Protein AF-E7GB44-F1 (afdb_monomer_lite)

InterPro domains:
  IPR001330 Prenyltransferase alpha-alpha toroid domain [PF00432] (458-547)
  IPR008930 Terpenoid cyclases/protein prenyltransferase alpha-alpha toroid [SSF48239] (82-282)
  IPR008930 Terpenoid cyclases/protein prenyltransferase alpha-alpha toroid [SSF48239] (390-570)
  IPR032696 Squalene cyclase, C-terminal [PF13243] (144-271)
  IPR051588 Eukaryotic Cobalamin Transport [PTHR10559] (322-493)

pLDDT: mean 80.16, std 25.46, range [22.36, 98.88]

Secondary structure (DSSP, 8-state):
-HHHHHHHHHHHHHHHHHHHHHHHHHHHHHHHHHHHHHHHHH-B--SHHHHHHHHHTT--HHHH-B---SSS--GGGS-HHHHHHHHHHHHTTT--TT-BTTB-HHHHHHTTB-TTS-B--TT----TTTHHHHHHHHHHTT-TTHHHHHHHHHHT--TTS-B-STTS-BHHHHHHHHHHHHHHHHHHHHHHHHHHHHHHHHHB-TTSPBPSSTTPPP-HHHHHHHHHHHHHHHHHHHHTTTT-BTTB-HHHHHHTTB-TTS-B-SSS--HHHHHHHHHHHHHHHH--HHHHHHHHHHHHHHHHHHHHHHHHHHHHHHHHHHHHHH-B--SHHHHHHHHHTT--GGGSB----TT--TTTS-HHHHHHHHHHHHHTT--TT-BTTB-HHHHHHTTB-TTS-B-SSS-SSHHHHHHHHHHHHHTT-TTHHHHHHHHHHT--SSS--SSTT---HHHHHHHHHHHHHHHTTTTHHHHHHHHHHHHHTB-TTS-BS---TTT---S-HHHHHHHHHHHHHHHHHHHHTTTT-TTHHHHHHTTB-TTS-B-SSS-S--HHHHHHHHHHHHHHHH--HHHHHHHHHHHHHHTTS---PPPPP---------------------------------------S-----------------------------------------------------------

Sequence (696 aa):
MKKVLLVISTFLFVLSSTLTFTYAANTKSEAYLKLKNYYQQSHVLTTPEEIMAVEALGLEVEDYFSIPDLKNQDFKKLKFSDLSKSIIAMSVSGIDPRDVNGINVVETLETYIQDDGSLENAGWVIDGYTLPWVVWALYIVESSHLEKVCDYLVSQQASDGGFGGYGYTDVDTTGQVIQALCLVNKNKYESVIQHAIQYMKSLQQDDSGYKAYQYGSGNPDTQASAILGLLAYDETGLKGMKYSVNGNHPYDYLLDYQASDGSFSKSSFNARTTATAALTIGSYMNGDFFKHAKQEYEELVEKNNQENMKRRKQSYQSLYSSYKNKNTINDYYDYISIEALGLNIKDFQTLDLESMKYEELYESELAQVILGLLVENKNPRNVNGKDLVALLESYVKNDGTISKKTPITANFQVWCVYALYAVNSEKLDIAADQLASMQNQDGAFGYPGFEDLDTTGWVVDALSLVNKTKYQSVLQKSIQYFQSQQQSNGTFGIEKNDWDVFPNTNTQANVLLGLISYDKRGLDDGIYHKDVVDILLKFQNSEGTFGWDNQIYNQFATQQAAWTLGNYYNGNVMTKLKHTYLSLQDSIKPDEKPSQDIPKQEDNVESSSSKKPIQNLIIKSPQINKQISNNHESLEINDLSKTQDNSQPLEKKYTVENKQEVSNENPYFKYGLIVAGGVVVLGMLKVAISIFRKKA

Structure (mmCIF, N/CA/C/O backbone):
data_AF-E7GB44-F1
#
_entry.id   AF-E7GB44-F1
#
loop_
_atom_site.group_PDB
_atom_site.id
_atom_site.type_symbol
_atom_site.label_atom_id
_atom_site.label_alt_id
_atom_site.label_comp_id
_atom_site.label_asym_id
_atom_site.label_entity_id
_atom_site.label_seq_id
_atom_site.pdbx_PDB_ins_code
_atom_site.Cartn_x
_atom_site.Cartn_y
_atom_site.Cartn_z
_atom_site.occupancy
_atom_site.B_iso_or_equiv
_atom_site.auth_seq_id
_atom_site.auth_comp_id
_atom_site.auth_asym_id
_atom_site.auth_atom_id
_atom_site.pdbx_PDB_model_num
ATOM 1 N N . MET A 1 1 ? 19.967 -28.392 -68.781 1.00 51.09 1 MET A N 1
ATOM 2 C CA . MET A 1 1 ? 20.819 -27.377 -68.114 1.00 51.09 1 MET A CA 1
ATOM 3 C C . MET A 1 1 ? 20.021 -26.366 -67.285 1.00 51.09 1 MET A C 1
ATOM 5 O O . MET A 1 1 ? 20.067 -26.513 -66.075 1.00 51.09 1 MET A O 1
ATOM 9 N N . LYS A 1 2 ? 19.235 -25.423 -67.848 1.00 41.88 2 LYS A N 1
ATOM 10 C CA . LYS A 1 2 ? 18.555 -24.353 -67.060 1.00 41.88 2 LYS A CA 1
ATOM 11 C C . LYS A 1 2 ? 17.800 -24.820 -65.791 1.00 41.88 2 LYS A C 1
ATOM 13 O O . LYS A 1 2 ? 17.998 -24.232 -64.738 1.00 41.88 2 LYS A O 1
ATOM 18 N N . LYS A 1 3 ? 17.006 -25.902 -65.854 1.00 40.75 3 LYS A N 1
ATOM 19 C CA . LYS A 1 3 ? 16.290 -26.443 -64.673 1.00 40.75 3 LYS A CA 1
ATOM 20 C C . LYS A 1 3 ? 17.209 -27.027 -63.583 1.00 40.75 3 LYS A C 1
ATOM 22 O O . LYS A 1 3 ? 16.840 -26.996 -62.421 1.00 40.75 3 LYS A O 1
ATOM 27 N N . VAL A 1 4 ? 18.397 -27.522 -63.941 1.00 49.69 4 VAL A N 1
ATOM 28 C CA . VAL A 1 4 ? 19.373 -28.079 -62.983 1.00 49.69 4 VAL A CA 1
ATOM 29 C C . VAL A 1 4 ? 20.153 -26.958 -62.292 1.00 49.69 4 VAL A C 1
ATOM 31 O O . VAL A 1 4 ? 20.323 -27.007 -61.080 1.00 49.69 4 VAL A O 1
ATOM 34 N N . LEU A 1 5 ? 20.535 -25.900 -63.026 1.00 42.31 5 LEU A N 1
ATOM 35 C CA . LEU A 1 5 ? 21.117 -24.699 -62.410 1.00 42.31 5 LEU A CA 1
ATOM 36 C C . LEU A 1 5 ? 20.153 -24.032 -61.419 1.00 42.31 5 LEU A C 1
ATOM 38 O O . LEU A 1 5 ? 20.598 -23.593 -60.367 1.00 42.31 5 LEU A O 1
ATOM 42 N N . LEU A 1 6 ? 18.851 -23.982 -61.725 1.00 39.59 6 LEU A N 1
ATOM 43 C CA . LEU A 1 6 ? 17.858 -23.389 -60.822 1.00 39.59 6 LEU A CA 1
ATOM 44 C C . LEU A 1 6 ? 17.777 -24.140 -59.481 1.00 39.59 6 LEU A C 1
ATOM 46 O O . LEU A 1 6 ? 17.757 -23.501 -58.433 1.00 39.59 6 LEU A O 1
ATOM 50 N N . VAL A 1 7 ? 17.772 -25.479 -59.516 1.00 49.31 7 VAL A N 1
ATOM 51 C CA . VAL A 1 7 ? 17.723 -26.330 -58.311 1.00 49.31 7 VAL A CA 1
ATOM 52 C C . VAL A 1 7 ? 19.021 -26.245 -57.508 1.00 49.31 7 VAL A C 1
ATOM 54 O O . VAL A 1 7 ? 18.967 -26.101 -56.294 1.00 49.31 7 VAL A O 1
ATOM 57 N N . ILE A 1 8 ? 20.187 -26.255 -58.164 1.00 49.50 8 ILE A N 1
ATOM 58 C CA . ILE A 1 8 ? 21.476 -26.063 -57.476 1.00 49.50 8 ILE A CA 1
ATOM 59 C C . ILE A 1 8 ? 21.548 -24.662 -56.852 1.00 49.50 8 ILE A C 1
ATOM 61 O O . ILE A 1 8 ? 21.984 -24.526 -55.715 1.00 49.50 8 ILE A O 1
ATOM 65 N N . SER A 1 9 ? 21.054 -23.631 -57.545 1.00 45.47 9 SER A N 1
ATOM 66 C CA . SER A 1 9 ? 20.976 -22.269 -57.011 1.00 45.47 9 SER A CA 1
ATOM 67 C C . SER A 1 9 ? 20.047 -22.170 -55.802 1.00 45.47 9 SER A C 1
ATOM 69 O O . SER A 1 9 ? 20.425 -21.520 -54.837 1.00 45.47 9 SER A O 1
ATOM 71 N N . THR A 1 10 ? 18.871 -22.809 -55.810 1.00 50.94 10 THR A N 1
ATOM 72 C CA . THR A 1 10 ? 17.974 -22.799 -54.635 1.00 50.94 10 THR A CA 1
ATOM 73 C C . THR A 1 10 ? 18.542 -23.619 -53.483 1.00 50.94 10 THR A C 1
ATOM 75 O O . THR A 1 10 ? 18.469 -23.174 -52.345 1.00 50.94 10 THR A O 1
ATOM 78 N N . PHE A 1 11 ? 19.162 -24.769 -53.754 1.00 45.50 11 PHE A N 1
ATOM 79 C CA . PHE A 1 11 ? 19.762 -25.604 -52.712 1.00 45.50 11 PHE A CA 1
ATOM 80 C C . PHE A 1 11 ? 20.975 -24.929 -52.057 1.00 45.50 11 PHE A C 1
ATOM 82 O O . PHE A 1 11 ? 21.103 -24.967 -50.837 1.00 45.50 11 PHE A O 1
ATOM 89 N N . LEU A 1 12 ? 21.818 -24.241 -52.839 1.00 48.94 12 LEU A N 1
ATOM 90 C CA . LEU A 1 12 ? 22.911 -23.416 -52.312 1.00 48.94 12 LEU A CA 1
ATOM 91 C C . LEU A 1 12 ? 22.395 -22.213 -51.517 1.00 48.94 12 LEU A C 1
ATOM 93 O O . LEU A 1 12 ? 22.963 -21.927 -50.472 1.00 48.94 12 LEU A O 1
ATOM 97 N N . PHE A 1 13 ? 21.318 -21.552 -51.961 1.00 50.03 13 PHE A N 1
ATOM 98 C CA . PHE A 1 13 ? 20.721 -20.419 -51.239 1.00 50.03 13 PHE A CA 1
ATOM 99 C C . PHE A 1 13 ? 20.088 -20.852 -49.906 1.00 50.03 13 PHE A C 1
ATOM 101 O O . PHE A 1 13 ? 20.207 -20.156 -48.899 1.00 50.03 13 PHE A O 1
ATOM 108 N N . VAL A 1 14 ? 19.462 -22.035 -49.876 1.00 48.00 14 VAL A N 1
ATOM 109 C CA . VAL A 1 14 ? 18.933 -22.641 -48.646 1.00 48.00 14 VAL A CA 1
ATOM 110 C C . VAL A 1 14 ? 20.074 -23.052 -47.716 1.00 48.00 14 VAL A C 1
ATOM 112 O O . VAL A 1 14 ? 20.039 -22.647 -46.558 1.00 48.00 14 VAL A O 1
ATOM 115 N N . LEU A 1 15 ? 21.125 -23.729 -48.207 1.00 38.31 15 LEU A N 1
ATOM 116 C CA . LEU A 1 15 ? 22.295 -24.064 -47.382 1.00 38.31 15 LEU A CA 1
ATOM 117 C C . LEU A 1 15 ? 22.989 -22.816 -46.826 1.00 38.31 15 LEU A C 1
ATOM 119 O O . LEU A 1 15 ? 23.286 -22.781 -45.632 1.00 38.31 15 LEU A O 1
ATOM 123 N N . SER A 1 16 ? 23.224 -21.794 -47.659 1.00 45.91 16 SER A N 1
ATOM 124 C CA . SER A 1 16 ? 23.854 -20.550 -47.212 1.00 45.91 16 SER A CA 1
ATOM 125 C C . SER A 1 16 ? 22.996 -19.857 -46.165 1.00 45.91 16 SER A C 1
ATOM 127 O O . SER A 1 16 ? 23.532 -19.490 -45.130 1.00 45.91 16 SER A O 1
ATOM 129 N N . SER A 1 17 ? 21.675 -19.760 -46.375 1.00 44.72 17 SER A N 1
ATOM 130 C CA . SER A 1 17 ? 20.777 -19.142 -45.393 1.00 44.72 17 SER A CA 1
ATOM 131 C C . SER A 1 17 ? 20.770 -19.897 -44.060 1.00 44.72 17 SER A C 1
ATOM 133 O O . SER A 1 17 ? 20.919 -19.275 -43.012 1.00 44.72 17 SER A O 1
ATOM 135 N N . THR A 1 18 ? 20.696 -21.235 -44.070 1.00 41.66 18 THR A N 1
ATOM 136 C CA . THR A 1 18 ? 20.747 -22.031 -42.833 1.00 41.66 18 THR A CA 1
ATOM 137 C C . THR A 1 18 ? 22.090 -21.904 -42.114 1.00 41.66 18 THR A C 1
ATOM 139 O O . THR A 1 18 ? 22.105 -21.732 -40.900 1.00 41.66 18 THR A O 1
ATOM 142 N N . LEU A 1 19 ? 23.212 -21.901 -42.847 1.00 39.88 19 LEU A N 1
ATOM 143 C CA . LEU A 1 19 ? 24.545 -21.706 -42.268 1.00 39.88 19 LEU A CA 1
ATOM 144 C C . LEU A 1 19 ? 24.710 -20.299 -41.675 1.00 39.88 19 LEU A C 1
ATOM 146 O O . LEU A 1 19 ? 25.246 -20.176 -40.575 1.00 39.88 19 LEU A O 1
ATOM 150 N N . THR A 1 20 ? 24.215 -19.250 -42.343 1.00 48.44 20 THR A N 1
ATOM 151 C CA . THR A 1 20 ? 24.254 -17.886 -41.793 1.00 48.44 20 THR A CA 1
ATOM 152 C C . THR A 1 20 ? 23.347 -17.725 -40.577 1.00 48.44 20 THR A C 1
ATOM 154 O O . THR A 1 20 ? 23.754 -17.065 -39.629 1.00 48.44 20 THR A O 1
ATOM 157 N N . PHE A 1 21 ? 22.168 -18.360 -40.545 1.00 51.44 21 PHE A N 1
ATOM 158 C CA . PHE A 1 21 ? 21.297 -18.333 -39.363 1.00 51.44 21 PHE A CA 1
ATOM 159 C C . PHE A 1 21 ? 21.927 -19.048 -38.161 1.00 51.44 21 PHE A C 1
ATOM 161 O O . PHE A 1 21 ? 21.887 -18.510 -37.058 1.00 51.44 21 PHE A O 1
ATOM 168 N N . THR A 1 22 ? 22.559 -20.214 -38.348 1.00 43.53 22 THR A N 1
ATOM 169 C CA . THR A 1 22 ? 23.278 -20.896 -37.256 1.00 43.53 22 THR A CA 1
ATOM 170 C C . THR A 1 22 ? 24.482 -20.083 -36.773 1.00 43.53 22 THR A C 1
ATOM 172 O O . THR A 1 22 ? 24.689 -19.967 -35.569 1.00 43.53 22 THR A O 1
ATOM 175 N N . TYR A 1 23 ? 25.251 -19.473 -37.680 1.00 51.28 23 TYR A N 1
ATOM 176 C CA . TYR A 1 23 ? 26.393 -18.634 -37.303 1.00 51.28 23 TYR A CA 1
ATOM 177 C C . TYR A 1 23 ? 25.960 -17.364 -36.548 1.00 51.28 23 TYR A C 1
ATOM 179 O O . TYR A 1 23 ? 26.514 -17.069 -35.493 1.00 51.28 23 TYR A O 1
ATOM 187 N N . ALA A 1 24 ? 24.934 -16.654 -37.030 1.00 53.97 24 ALA A N 1
ATOM 188 C CA . ALA A 1 24 ? 24.418 -15.446 -36.382 1.00 53.97 24 ALA A CA 1
ATOM 189 C C . ALA A 1 24 ? 23.714 -15.729 -35.040 1.00 53.97 24 ALA A C 1
ATOM 191 O O . ALA A 1 24 ? 23.763 -14.907 -34.131 1.00 53.97 24 ALA A O 1
ATOM 192 N N . ALA A 1 25 ? 23.080 -16.896 -34.875 1.00 58.56 25 ALA A N 1
ATOM 193 C CA . ALA A 1 25 ? 22.569 -17.314 -33.570 1.00 58.56 25 ALA A CA 1
ATOM 194 C C . ALA A 1 25 ? 23.718 -17.511 -32.562 1.00 58.56 25 ALA A C 1
ATOM 196 O O . ALA A 1 25 ? 23.641 -17.015 -31.438 1.00 58.56 25 ALA A O 1
ATOM 197 N N . ASN A 1 26 ? 24.809 -18.158 -32.989 1.00 65.44 26 ASN A N 1
ATOM 198 C CA . ASN A 1 26 ? 25.981 -18.375 -32.142 1.00 65.44 26 ASN A CA 1
ATOM 199 C C . ASN A 1 26 ? 26.639 -17.051 -31.716 1.00 65.44 26 ASN A C 1
ATOM 201 O O . ASN A 1 26 ? 26.911 -16.883 -30.531 1.00 65.44 26 ASN A O 1
ATOM 205 N N . THR A 1 27 ? 26.831 -16.081 -32.621 1.00 79.06 27 THR A N 1
ATOM 206 C CA . THR A 1 27 ? 27.472 -14.796 -32.265 1.00 79.06 27 THR A CA 1
ATOM 207 C C . THR A 1 27 ? 26.659 -13.980 -31.257 1.00 79.06 27 THR A C 1
ATOM 209 O O . THR A 1 27 ? 27.240 -13.400 -30.337 1.00 79.06 27 THR A O 1
ATOM 212 N N . LYS A 1 28 ? 25.322 -13.966 -31.366 1.00 89.31 28 LYS A N 1
ATOM 213 C CA . LYS A 1 28 ? 24.447 -13.279 -30.397 1.00 89.31 28 LYS A CA 1
ATOM 214 C C . LYS A 1 28 ? 24.514 -13.927 -29.008 1.00 89.31 28 LYS A C 1
ATOM 216 O O . LYS A 1 28 ? 24.635 -13.211 -28.013 1.00 89.31 28 LYS A O 1
ATOM 221 N N . SER A 1 29 ? 24.503 -15.261 -28.936 1.00 89.69 29 SER A N 1
ATOM 222 C CA . SER A 1 29 ? 24.673 -16.000 -27.675 1.00 89.69 29 SER A CA 1
ATOM 223 C C . SER A 1 29 ? 26.077 -15.847 -27.078 1.00 89.69 29 SER A C 1
ATOM 225 O O . SER A 1 29 ? 26.205 -15.674 -25.869 1.00 89.69 29 SER A O 1
ATOM 227 N N . GLU A 1 30 ? 27.132 -15.854 -27.897 1.00 92.06 30 GLU A N 1
ATOM 228 C CA . GLU A 1 30 ? 28.507 -15.593 -27.450 1.00 92.06 30 GLU A CA 1
ATOM 229 C C . GLU A 1 30 ? 28.658 -14.187 -26.856 1.00 92.06 30 GLU A C 1
ATOM 231 O O . GLU A 1 30 ? 29.292 -14.029 -25.812 1.00 92.06 30 GLU A O 1
ATOM 236 N N . ALA A 1 31 ? 28.057 -13.169 -27.479 1.00 92.88 31 ALA A N 1
ATOM 237 C CA . ALA A 1 31 ? 28.104 -11.799 -26.976 1.00 92.88 31 ALA A CA 1
ATOM 238 C C . ALA A 1 31 ? 27.394 -11.640 -25.623 1.00 92.88 31 ALA A C 1
ATOM 240 O O . ALA A 1 31 ? 27.947 -11.022 -24.709 1.00 92.88 31 ALA A O 1
ATOM 241 N N . TYR A 1 32 ? 26.216 -12.252 -25.471 1.00 95.56 32 TYR A N 1
ATOM 242 C CA . TYR A 1 32 ? 25.491 -12.330 -24.199 1.00 95.56 32 TYR A CA 1
ATOM 243 C C . TYR A 1 32 ? 26.329 -13.015 -23.104 1.00 95.56 32 TYR A C 1
ATOM 245 O O . TYR A 1 32 ? 26.469 -12.485 -22.003 1.00 95.56 32 TYR A O 1
ATOM 253 N N . LEU A 1 33 ? 26.967 -14.150 -23.416 1.00 95.19 33 LEU A N 1
ATOM 254 C CA . LEU A 1 33 ? 27.823 -14.865 -22.462 1.00 95.19 33 LEU A CA 1
ATOM 255 C C . LEU A 1 33 ? 29.071 -14.065 -22.063 1.00 95.19 33 LEU A C 1
ATOM 257 O O . LEU A 1 33 ? 29.462 -14.104 -20.899 1.00 95.19 33 LEU A O 1
ATOM 261 N N . LYS A 1 34 ? 29.687 -13.309 -22.981 1.00 95.12 34 LYS A N 1
ATOM 262 C CA . LYS A 1 34 ? 30.803 -12.406 -22.645 1.00 95.12 34 LYS A CA 1
ATOM 263 C C . LYS A 1 34 ? 30.377 -11.311 -21.663 1.00 95.12 34 LYS A C 1
ATOM 265 O O . LYS A 1 34 ? 31.092 -11.084 -20.696 1.00 95.12 34 LYS A O 1
ATOM 270 N N . LEU A 1 35 ? 29.212 -10.689 -21.863 1.00 94.00 35 LEU A N 1
ATOM 271 C CA . LEU A 1 35 ? 28.653 -9.706 -20.922 1.00 94.00 35 LEU A CA 1
ATOM 272 C C . LEU A 1 35 ? 28.363 -10.310 -19.544 1.00 94.00 35 LEU A C 1
ATOM 274 O O . LEU A 1 35 ? 28.716 -9.722 -18.524 1.00 94.00 35 LEU A O 1
ATOM 278 N N . LYS A 1 36 ? 27.766 -11.506 -19.511 1.00 94.31 36 LYS A N 1
ATOM 279 C CA . LYS A 1 36 ? 27.499 -12.228 -18.261 1.00 94.31 36 LYS A CA 1
ATOM 280 C C . LYS A 1 36 ? 28.800 -12.518 -17.499 1.00 94.31 36 LYS A C 1
ATOM 282 O O . LYS A 1 36 ? 28.908 -12.204 -16.316 1.00 94.31 36 LYS A O 1
ATOM 287 N N . ASN A 1 37 ? 29.823 -13.002 -18.208 1.00 93.62 37 ASN A N 1
ATOM 288 C CA . ASN A 1 37 ? 31.158 -13.246 -17.655 1.00 93.62 37 ASN A CA 1
ATOM 289 C C . ASN A 1 37 ? 31.870 -11.961 -17.190 1.00 93.62 37 ASN A C 1
ATOM 291 O O . ASN A 1 37 ? 32.589 -12.013 -16.195 1.00 93.62 37 ASN A O 1
ATOM 295 N N . TYR A 1 38 ? 31.693 -10.830 -17.886 1.00 93.62 38 TYR A N 1
ATOM 296 C CA . TYR A 1 38 ? 32.265 -9.531 -17.506 1.00 93.62 38 TYR A CA 1
ATOM 297 C C . TYR A 1 38 ? 31.808 -9.122 -16.098 1.00 93.62 38 TYR A C 1
ATOM 299 O O . TYR A 1 38 ? 32.641 -8.876 -15.225 1.00 93.62 38 TYR A O 1
ATOM 307 N N . TYR A 1 39 ? 30.495 -9.129 -15.843 1.00 93.25 39 TYR A N 1
ATOM 308 C CA . TYR A 1 39 ? 29.962 -8.776 -14.524 1.00 93.25 39 TYR A CA 1
ATOM 309 C C . TYR A 1 39 ? 30.355 -9.800 -13.453 1.00 93.25 39 TYR A C 1
ATOM 311 O O . TYR A 1 39 ? 30.847 -9.413 -12.391 1.00 93.25 39 TYR A O 1
ATOM 319 N N . GLN A 1 40 ? 30.246 -11.100 -13.751 1.00 90.50 40 GLN A N 1
ATOM 320 C CA . GLN A 1 40 ? 30.622 -12.174 -12.819 1.00 90.50 40 GLN A CA 1
ATOM 321 C C . GLN A 1 40 ? 32.092 -12.132 -12.364 1.00 90.50 40 GLN A C 1
ATOM 323 O O . GLN A 1 40 ? 32.405 -12.688 -11.320 1.00 90.50 40 GLN A O 1
ATOM 328 N N . GLN A 1 41 ? 33.001 -11.480 -13.100 1.00 89.62 41 GLN A N 1
ATOM 329 C CA . GLN A 1 41 ? 34.394 -11.306 -12.666 1.00 89.62 41 GLN A CA 1
ATOM 330 C C . GLN A 1 41 ? 34.588 -10.181 -11.641 1.00 89.62 41 GLN A C 1
ATOM 332 O O . GLN A 1 41 ? 35.579 -10.199 -10.911 1.00 89.62 41 GLN A O 1
ATOM 337 N N . SER A 1 42 ? 33.690 -9.192 -11.595 1.00 82.00 42 SER A N 1
ATOM 338 C CA . SER A 1 42 ? 33.861 -8.013 -10.739 1.00 82.00 42 SER A CA 1
ATOM 339 C C . SER A 1 42 ? 33.286 -8.200 -9.333 1.00 82.00 42 SER A C 1
ATOM 341 O O . SER A 1 42 ? 33.865 -7.687 -8.377 1.00 82.00 42 SER A O 1
ATOM 343 N N . HIS A 1 43 ? 32.168 -8.930 -9.194 1.00 84.31 43 HIS A N 1
ATOM 344 C CA . HIS A 1 43 ? 31.408 -9.136 -7.941 1.00 84.31 43 HIS A CA 1
ATOM 345 C C . HIS A 1 43 ? 30.978 -7.860 -7.183 1.00 84.31 43 HIS A C 1
ATOM 347 O O . HIS A 1 43 ? 30.363 -7.950 -6.121 1.00 84.31 43 HIS A O 1
ATOM 353 N N . VAL A 1 44 ? 31.271 -6.670 -7.705 1.00 91.06 44 VAL A N 1
ATOM 354 C CA . VAL A 1 44 ? 30.951 -5.377 -7.098 1.00 91.06 44 VAL A CA 1
ATOM 355 C C . VAL A 1 44 ? 30.258 -4.530 -8.150 1.00 91.06 44 VAL A C 1
ATOM 357 O O . VAL A 1 44 ? 30.812 -4.288 -9.220 1.00 91.06 44 VAL A O 1
ATOM 360 N N . LEU A 1 45 ? 29.053 -4.073 -7.832 1.00 93.56 45 LEU A N 1
ATOM 361 C CA . LEU A 1 45 ? 28.287 -3.134 -8.641 1.00 93.56 45 LEU A CA 1
ATOM 362 C C . LEU A 1 45 ? 28.348 -1.771 -7.949 1.00 93.56 45 LEU A C 1
ATOM 364 O O . LEU A 1 45 ? 28.377 -1.687 -6.721 1.00 93.56 45 LEU A O 1
ATOM 368 N N . THR A 1 46 ? 28.410 -0.693 -8.725 1.00 92.44 46 THR A N 1
ATOM 369 C CA . THR A 1 46 ? 28.634 0.665 -8.196 1.00 92.44 46 THR A CA 1
ATOM 370 C C . THR A 1 46 ? 27.480 1.620 -8.473 1.00 92.44 46 THR A C 1
ATOM 372 O O . THR A 1 46 ? 27.407 2.690 -7.868 1.00 92.44 46 THR A O 1
ATOM 375 N N . THR A 1 47 ? 26.560 1.235 -9.358 1.00 93.38 47 THR A N 1
ATOM 376 C CA . THR A 1 47 ? 25.433 2.057 -9.805 1.00 93.38 47 THR A CA 1
ATOM 377 C C . THR A 1 47 ? 24.132 1.249 -9.889 1.00 93.38 47 THR A C 1
ATOM 379 O O . THR A 1 47 ? 24.181 0.045 -10.146 1.00 93.38 47 THR A O 1
ATOM 382 N N . PRO A 1 48 ? 22.959 1.892 -9.730 1.00 95.38 48 PRO A N 1
ATOM 383 C CA . PRO A 1 48 ? 21.665 1.271 -10.015 1.00 95.38 48 PRO A CA 1
ATOM 384 C C . PRO A 1 48 ? 21.571 0.669 -11.424 1.00 95.38 48 PRO A C 1
ATOM 386 O O . PRO A 1 48 ? 20.994 -0.397 -11.599 1.00 95.38 48 PRO A O 1
ATOM 389 N N . GLU A 1 49 ? 22.159 1.320 -12.433 1.00 94.94 49 GLU A N 1
ATOM 390 C CA . GLU A 1 49 ? 22.161 0.805 -13.806 1.00 94.94 49 GLU A CA 1
ATOM 391 C C . GLU A 1 49 ? 22.941 -0.515 -13.946 1.00 94.94 49 GLU A C 1
ATOM 393 O O . GLU A 1 49 ? 22.562 -1.359 -14.752 1.00 94.94 49 GLU A O 1
ATOM 398 N N . GLU A 1 50 ? 23.995 -0.732 -13.152 1.00 95.56 50 GLU A N 1
ATOM 399 C CA . GLU A 1 50 ? 24.723 -2.008 -13.124 1.00 95.56 50 GLU A CA 1
ATOM 400 C C . GLU A 1 50 ? 23.926 -3.135 -12.449 1.00 95.56 50 GLU A C 1
ATOM 402 O O . GLU A 1 50 ? 24.082 -4.285 -12.846 1.00 95.56 50 GLU A O 1
ATOM 407 N N . ILE A 1 51 ? 23.042 -2.815 -11.494 1.00 96.75 51 ILE A N 1
ATOM 408 C CA . ILE A 1 51 ? 22.085 -3.775 -10.912 1.00 96.75 51 ILE A CA 1
ATOM 409 C C . ILE A 1 51 ? 21.087 -4.220 -11.990 1.00 96.75 51 ILE A C 1
ATOM 411 O O . ILE A 1 51 ? 20.985 -5.403 -12.296 1.00 96.75 51 ILE A O 1
ATOM 415 N N . MET A 1 52 ? 20.438 -3.267 -12.668 1.00 96.81 52 MET A N 1
ATOM 416 C CA . MET A 1 52 ? 19.509 -3.565 -13.775 1.00 96.81 52 MET A CA 1
ATOM 417 C C . MET A 1 52 ? 20.183 -4.360 -14.906 1.00 96.81 52 MET A C 1
ATOM 419 O O . MET A 1 52 ? 19.551 -5.181 -15.567 1.00 96.81 52 MET A O 1
ATOM 423 N N . ALA A 1 53 ? 21.476 -4.116 -15.140 1.00 96.25 53 ALA A N 1
ATOM 424 C CA . ALA A 1 53 ? 22.271 -4.828 -16.130 1.00 96.25 53 ALA A CA 1
ATOM 425 C C . ALA A 1 53 ? 22.523 -6.299 -15.769 1.00 96.25 53 ALA A C 1
ATOM 427 O O . ALA A 1 53 ? 22.437 -7.141 -16.664 1.00 96.25 53 ALA A O 1
ATOM 428 N N . VAL A 1 54 ? 22.838 -6.627 -14.507 1.00 95.50 54 VAL A N 1
ATOM 429 C CA . VAL A 1 54 ? 23.013 -8.034 -14.100 1.00 95.50 54 VAL A CA 1
ATOM 430 C C . VAL A 1 54 ? 21.678 -8.776 -14.115 1.00 95.50 54 VAL A C 1
ATOM 432 O O . VAL A 1 54 ? 21.604 -9.847 -14.718 1.00 95.50 54 VAL A O 1
ATOM 435 N N . GLU A 1 55 ? 20.608 -8.157 -13.621 1.00 95.94 55 GLU A N 1
ATOM 436 C CA . GLU A 1 55 ? 19.272 -8.763 -13.618 1.00 95.94 55 GLU A CA 1
ATOM 437 C C . GLU A 1 55 ? 18.751 -9.040 -15.030 1.00 95.94 55 GLU A C 1
ATOM 439 O O . GLU A 1 55 ? 18.336 -10.153 -15.355 1.00 95.94 55 GLU A O 1
ATOM 444 N N . ALA A 1 56 ? 18.907 -8.088 -15.955 1.00 96.94 56 ALA A N 1
ATOM 445 C CA . ALA A 1 56 ? 18.582 -8.321 -17.361 1.00 96.94 56 ALA A CA 1
ATOM 446 C C . ALA A 1 56 ? 19.380 -9.493 -17.975 1.00 96.94 56 ALA A C 1
ATOM 448 O O . ALA A 1 56 ? 18.883 -10.175 -18.874 1.00 96.94 56 ALA A O 1
ATOM 449 N N . LEU A 1 57 ? 20.602 -9.762 -17.497 1.00 95.81 57 LEU A N 1
ATOM 450 C CA . LEU A 1 57 ? 21.433 -10.910 -17.888 1.00 95.81 57 LEU A CA 1
ATOM 451 C C . LEU A 1 57 ? 21.085 -12.207 -17.121 1.00 95.81 57 LEU A C 1
ATOM 453 O O . LEU A 1 57 ? 21.798 -13.206 -17.276 1.00 95.81 57 LEU A O 1
ATOM 457 N N . GLY A 1 58 ? 20.016 -12.230 -16.317 1.00 92.44 58 GLY A N 1
ATOM 458 C CA . GLY A 1 58 ? 19.604 -13.367 -15.486 1.00 92.44 58 GLY A CA 1
ATOM 459 C C . GLY A 1 58 ? 20.679 -13.745 -14.468 1.00 92.44 58 GLY A C 1
ATOM 460 O O . GLY A 1 58 ? 21.148 -14.890 -14.450 1.00 92.44 58 GLY A O 1
ATOM 461 N N . LEU A 1 59 ? 21.195 -12.747 -13.758 1.00 90.94 59 LEU A N 1
ATOM 462 C CA . LEU A 1 59 ? 22.151 -12.876 -12.666 1.00 90.94 59 LEU A CA 1
ATOM 463 C C . LEU A 1 59 ? 21.515 -12.250 -11.422 1.00 90.94 59 LEU A C 1
ATOM 465 O O . LEU A 1 59 ? 21.692 -11.050 -11.227 1.00 90.94 59 LEU A O 1
ATOM 469 N N . GLU A 1 60 ? 20.851 -13.074 -10.607 1.00 85.81 60 GLU A N 1
ATOM 470 C CA . GLU A 1 60 ? 20.277 -12.659 -9.317 1.00 85.81 60 GLU A CA 1
ATOM 471 C C . GLU A 1 60 ? 21.326 -11.878 -8.502 1.00 85.81 60 GLU A C 1
ATOM 473 O O . GLU A 1 60 ? 22.436 -12.377 -8.236 1.00 85.81 60 GLU A O 1
ATOM 478 N N . VAL A 1 61 ? 21.016 -10.634 -8.150 1.00 87.88 61 VAL A N 1
ATOM 479 C CA . VAL A 1 61 ? 21.995 -9.694 -7.609 1.00 87.88 61 VAL A CA 1
ATOM 480 C C . VAL A 1 61 ? 22.368 -10.036 -6.167 1.00 87.88 61 VAL A C 1
ATOM 482 O O . VAL A 1 61 ? 23.543 -9.936 -5.796 1.00 87.88 61 VAL A O 1
ATOM 485 N N . GLU A 1 62 ? 21.408 -10.501 -5.365 1.00 81.00 62 GLU A N 1
ATOM 486 C CA . GLU A 1 62 ? 21.572 -10.762 -3.930 1.00 81.00 62 GLU A CA 1
ATOM 487 C C . GLU A 1 62 ? 22.500 -11.945 -3.627 1.00 81.00 62 GLU A C 1
ATOM 489 O O . GLU A 1 62 ? 23.153 -11.961 -2.580 1.00 81.00 62 GLU A O 1
ATOM 494 N N . ASP A 1 63 ? 22.590 -12.916 -4.539 1.00 78.94 63 ASP A N 1
ATOM 495 C CA . ASP A 1 63 ? 23.383 -14.138 -4.356 1.00 78.94 63 ASP A CA 1
ATOM 496 C C . ASP A 1 63 ? 24.883 -13.934 -4.643 1.00 78.94 63 ASP A C 1
ATOM 498 O O . ASP A 1 63 ? 25.731 -14.657 -4.103 1.00 78.94 63 ASP A O 1
ATOM 502 N N . TYR A 1 64 ? 25.235 -12.975 -5.511 1.00 78.62 64 TYR A N 1
ATOM 503 C CA . TYR A 1 64 ? 26.562 -12.927 -6.148 1.00 78.62 64 TYR A CA 1
ATOM 504 C C . TYR A 1 64 ? 27.274 -11.570 -6.132 1.00 78.62 64 TYR A C 1
ATOM 506 O O . TYR A 1 64 ? 28.472 -11.531 -6.458 1.00 78.62 64 TYR A O 1
ATOM 514 N N . PHE A 1 65 ? 26.591 -10.478 -5.770 1.00 91.56 65 PHE A N 1
ATOM 515 C CA . PHE A 1 65 ? 27.111 -9.119 -5.933 1.00 91.56 65 PHE A CA 1
ATOM 516 C C . PHE A 1 65 ? 27.035 -8.263 -4.667 1.00 91.56 65 PHE A C 1
ATOM 518 O O . PHE A 1 65 ? 26.033 -8.201 -3.962 1.00 91.56 65 PHE A O 1
ATOM 525 N N . SER A 1 66 ? 28.101 -7.501 -4.420 1.00 92.19 66 SER A N 1
ATOM 526 C CA . SER A 1 66 ? 28.057 -6.353 -3.517 1.00 92.19 66 SER A CA 1
ATOM 527 C C . SER A 1 66 ? 27.455 -5.162 -4.260 1.00 92.19 66 SER A C 1
ATOM 529 O O . SER A 1 66 ? 28.094 -4.618 -5.161 1.00 92.19 66 SER A O 1
ATOM 531 N N . ILE A 1 67 ? 26.257 -4.737 -3.862 1.00 93.44 67 ILE A N 1
ATOM 532 C CA . ILE A 1 67 ? 25.565 -3.555 -4.402 1.00 93.44 67 ILE A CA 1
ATOM 533 C C . ILE A 1 67 ? 25.915 -2.263 -3.636 1.00 93.44 67 ILE A C 1
ATOM 535 O O . ILE A 1 67 ? 26.369 -2.337 -2.489 1.00 93.44 67 ILE A O 1
ATOM 539 N N . PRO A 1 68 ? 25.712 -1.064 -4.226 1.00 91.88 68 PRO A N 1
ATOM 540 C CA . PRO A 1 68 ? 25.727 0.196 -3.481 1.00 91.88 68 PRO A CA 1
ATOM 541 C C . PRO A 1 68 ? 24.678 0.216 -2.358 1.00 91.88 68 PRO A C 1
ATOM 543 O O . PRO A 1 68 ? 23.658 -0.467 -2.422 1.00 91.88 68 PRO A O 1
ATOM 546 N N . ASP A 1 69 ? 24.887 1.065 -1.349 1.00 92.88 69 ASP A N 1
ATOM 547 C CA . ASP A 1 69 ? 23.892 1.286 -0.296 1.00 92.88 69 ASP A CA 1
ATOM 548 C C . ASP A 1 69 ? 22.667 2.025 -0.864 1.00 92.88 69 ASP A C 1
ATOM 550 O O . ASP A 1 69 ? 22.670 3.244 -1.072 1.00 92.88 69 ASP A O 1
ATOM 554 N N . LEU A 1 70 ? 21.616 1.258 -1.156 1.00 94.12 70 LEU A N 1
ATOM 555 C CA . LEU A 1 70 ? 20.333 1.779 -1.620 1.00 94.12 70 LEU A CA 1
ATOM 556 C C . LEU A 1 70 ? 19.464 2.322 -0.474 1.00 94.12 70 LEU A C 1
ATOM 558 O O . LEU A 1 70 ? 18.568 3.124 -0.726 1.00 94.12 70 LEU A O 1
ATOM 562 N N . LYS A 1 71 ? 19.723 1.920 0.779 1.00 93.50 71 LYS A N 1
ATOM 563 C CA . LYS A 1 71 ? 18.825 2.174 1.919 1.00 93.50 71 LYS A CA 1
ATOM 564 C C . LYS A 1 71 ? 19.118 3.482 2.652 1.00 93.50 71 LYS A C 1
ATOM 566 O O . LYS A 1 71 ? 18.206 4.067 3.228 1.00 93.50 71 LYS A O 1
ATOM 571 N N . ASN A 1 72 ? 20.366 3.951 2.631 1.00 91.44 72 ASN A N 1
ATOM 572 C CA . ASN A 1 72 ? 20.809 5.134 3.382 1.00 91.44 72 ASN A CA 1
ATOM 573 C C . ASN A 1 72 ? 21.068 6.366 2.489 1.00 91.44 72 ASN A C 1
ATOM 575 O O . ASN A 1 72 ? 21.978 7.158 2.748 1.00 91.44 72 ASN A O 1
ATOM 579 N N . GLN A 1 73 ? 20.283 6.535 1.421 1.00 90.50 73 GLN A N 1
ATOM 580 C CA . GLN A 1 73 ? 20.390 7.677 0.507 1.00 90.50 73 GLN A CA 1
ATOM 581 C C . GLN A 1 73 ? 19.575 8.883 1.004 1.00 90.50 73 GLN A C 1
ATOM 583 O O . GLN A 1 73 ? 18.528 8.740 1.632 1.00 90.50 73 GLN A O 1
ATOM 588 N N . ASP A 1 74 ? 20.015 10.099 0.674 1.00 89.44 74 ASP A N 1
ATOM 589 C CA . ASP A 1 74 ? 19.220 11.313 0.898 1.00 89.44 74 ASP A CA 1
ATOM 590 C C . ASP A 1 74 ? 18.215 11.493 -0.251 1.00 89.44 74 ASP A C 1
ATOM 592 O O . ASP A 1 74 ? 18.432 12.277 -1.179 1.00 89.44 74 ASP A O 1
ATOM 596 N N . PHE A 1 75 ? 17.130 10.712 -0.212 1.00 88.88 75 PHE A N 1
ATOM 597 C CA . PHE A 1 75 ? 16.136 10.617 -1.290 1.00 88.88 75 PHE A CA 1
ATOM 598 C C . PHE A 1 75 ? 15.568 11.979 -1.724 1.00 88.88 75 PHE A C 1
ATOM 600 O O . PHE A 1 75 ? 15.306 12.184 -2.906 1.00 88.88 75 PHE A O 1
ATOM 607 N N . LYS A 1 76 ? 15.463 12.948 -0.801 1.00 84.56 76 LYS A N 1
ATOM 608 C CA . LYS A 1 76 ? 14.963 14.311 -1.072 1.00 84.56 76 LYS A CA 1
ATOM 609 C C . LYS A 1 76 ? 15.965 15.209 -1.814 1.00 84.56 76 LYS A C 1
ATOM 611 O O . LYS A 1 76 ? 15.590 16.292 -2.260 1.00 84.56 76 LYS A O 1
ATOM 616 N N . LYS A 1 77 ? 17.233 14.795 -1.931 1.00 85.81 77 LYS A N 1
ATOM 617 C CA . LYS A 1 77 ? 18.283 15.488 -2.704 1.00 85.81 77 LYS A CA 1
ATOM 618 C C . LYS A 1 77 ? 18.643 14.790 -4.016 1.00 85.81 77 LYS A C 1
ATOM 620 O O . LYS A 1 77 ? 19.436 15.340 -4.783 1.00 85.81 77 LYS A O 1
ATOM 625 N N . LEU A 1 78 ? 18.100 13.601 -4.280 1.00 85.38 78 LEU A N 1
ATOM 626 C CA . LEU A 1 78 ? 18.295 12.916 -5.554 1.00 85.38 78 LEU A CA 1
ATOM 627 C C . LEU A 1 78 ? 17.589 13.674 -6.685 1.00 85.38 78 LEU A C 1
ATOM 629 O O . LEU A 1 78 ? 16.550 14.305 -6.494 1.00 85.38 78 LEU A O 1
ATOM 633 N N . LYS A 1 79 ? 18.148 13.596 -7.895 1.00 84.12 79 LYS A N 1
ATOM 634 C CA . LYS A 1 79 ? 17.431 14.018 -9.104 1.00 84.12 79 LYS A CA 1
ATOM 635 C C . LYS A 1 79 ? 16.348 12.993 -9.423 1.00 84.12 79 LYS A C 1
ATOM 637 O O . LYS A 1 79 ? 16.508 11.823 -9.102 1.00 84.12 79 LYS A O 1
ATOM 642 N N . PHE A 1 80 ? 15.318 13.400 -10.158 1.00 83.62 80 PHE A N 1
ATOM 643 C CA . PHE A 1 80 ? 14.235 12.524 -10.624 1.00 83.62 80 PHE A CA 1
ATOM 644 C C . PHE A 1 80 ? 14.699 11.196 -11.219 1.00 83.62 80 PHE A C 1
ATOM 646 O O . PHE A 1 80 ? 14.217 10.138 -10.820 1.00 83.62 80 PHE A O 1
ATOM 653 N N . SER A 1 81 ? 15.659 11.243 -12.142 1.00 85.44 81 SER A N 1
ATOM 654 C CA . SER A 1 81 ? 16.219 10.050 -12.772 1.00 85.44 81 SER A CA 1
ATOM 655 C C . SER A 1 81 ? 16.988 9.174 -11.782 1.00 85.44 81 SER A C 1
ATOM 657 O O . SER A 1 81 ? 16.862 7.958 -11.844 1.00 85.44 81 SER A O 1
ATOM 659 N N . ASP A 1 82 ? 17.737 9.762 -10.849 1.00 90.19 82 ASP A N 1
ATOM 660 C CA . ASP A 1 82 ? 18.512 9.023 -9.846 1.00 90.19 82 ASP A CA 1
ATOM 661 C C . ASP A 1 82 ? 17.592 8.396 -8.778 1.00 90.19 82 ASP A C 1
ATOM 663 O O . ASP A 1 82 ? 17.745 7.223 -8.454 1.00 90.19 82 ASP A O 1
ATOM 667 N N . LEU A 1 83 ? 16.569 9.126 -8.315 1.00 93.19 83 LEU A N 1
ATOM 668 C CA . LEU A 1 83 ? 15.519 8.631 -7.414 1.00 93.19 83 LEU A CA 1
ATOM 669 C C . LEU A 1 83 ? 14.742 7.467 -8.045 1.00 93.19 83 LEU A C 1
ATOM 671 O O . LEU A 1 83 ? 14.564 6.425 -7.420 1.00 93.19 83 LEU A O 1
ATOM 675 N N . SER A 1 84 ? 14.337 7.621 -9.309 1.00 95.50 84 SER A N 1
ATOM 676 C CA . SER A 1 84 ? 13.629 6.580 -10.065 1.00 95.50 84 SER A CA 1
ATOM 677 C C . SER A 1 84 ? 14.492 5.335 -10.260 1.00 95.50 84 SER A C 1
ATOM 679 O O . SER A 1 84 ? 14.019 4.218 -10.077 1.00 95.50 84 SER A O 1
ATOM 681 N N . LYS A 1 85 ? 15.782 5.508 -10.567 1.00 95.19 85 LYS A N 1
ATOM 682 C CA . LYS A 1 85 ? 16.735 4.396 -10.662 1.00 95.19 85 LYS A CA 1
ATOM 683 C C . LYS A 1 85 ? 16.943 3.683 -9.335 1.00 95.19 85 LYS A C 1
ATOM 685 O O . LYS A 1 85 ? 17.008 2.460 -9.341 1.00 95.19 85 LYS A O 1
ATOM 690 N N . SER A 1 86 ? 17.012 4.409 -8.218 1.00 96.56 86 SER A N 1
ATOM 691 C CA . SER A 1 86 ? 17.058 3.791 -6.891 1.00 96.56 86 SER A CA 1
ATOM 692 C C . SER A 1 86 ? 15.782 2.996 -6.596 1.00 96.56 86 SER A C 1
ATOM 694 O O . SER A 1 86 ? 15.890 1.891 -6.082 1.00 96.56 86 SER A O 1
ATOM 696 N N . ILE A 1 87 ? 14.593 3.483 -6.980 1.00 98.00 87 ILE A N 1
ATOM 697 C CA . ILE A 1 87 ? 13.327 2.728 -6.862 1.00 98.00 87 ILE A CA 1
ATOM 698 C C . ILE A 1 87 ? 13.375 1.426 -7.677 1.00 98.00 87 ILE A C 1
ATOM 700 O O . ILE A 1 87 ? 13.087 0.359 -7.135 1.00 98.00 87 ILE A O 1
ATOM 704 N N . ILE A 1 88 ? 13.789 1.495 -8.947 1.00 98.25 88 ILE A N 1
ATOM 705 C CA . ILE A 1 88 ? 13.920 0.322 -9.828 1.00 98.25 88 ILE A CA 1
ATOM 706 C C . ILE A 1 88 ? 14.925 -0.679 -9.238 1.00 98.25 88 ILE A C 1
ATOM 708 O O . ILE A 1 88 ? 14.596 -1.847 -9.071 1.00 98.25 88 ILE A O 1
ATOM 712 N N . ALA A 1 89 ? 16.125 -0.218 -8.870 1.00 97.31 89 ALA A N 1
ATOM 713 C CA . ALA A 1 89 ? 17.178 -1.075 -8.332 1.00 97.31 89 ALA A CA 1
ATOM 714 C C . ALA A 1 89 ? 16.811 -1.704 -6.981 1.00 97.31 89 ALA A C 1
ATOM 716 O O . ALA A 1 89 ? 17.137 -2.862 -6.761 1.00 97.31 89 ALA A O 1
ATOM 717 N N . MET A 1 90 ? 16.117 -0.980 -6.094 1.00 97.31 90 MET A N 1
ATOM 718 C CA . MET A 1 90 ? 15.612 -1.547 -4.838 1.00 97.31 90 MET A CA 1
ATOM 719 C C . MET A 1 90 ? 14.612 -2.676 -5.097 1.00 97.31 90 MET A C 1
ATOM 721 O O . MET A 1 90 ? 14.737 -3.738 -4.490 1.00 97.31 90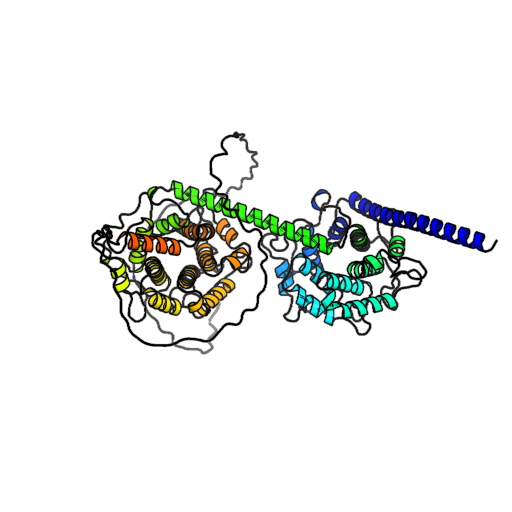 MET A O 1
ATOM 725 N N . SER A 1 91 ? 13.685 -2.462 -6.037 1.00 96.94 91 SER A N 1
ATOM 726 C CA . SER A 1 91 ? 12.640 -3.432 -6.387 1.00 96.94 91 SER A CA 1
ATOM 727 C C . SER A 1 91 ? 13.229 -4.781 -6.821 1.00 96.94 91 SER A C 1
ATOM 729 O O . SER A 1 91 ? 12.768 -5.811 -6.344 1.00 96.94 91 SER A O 1
ATOM 731 N N . VAL A 1 92 ? 14.298 -4.754 -7.629 1.00 95.44 92 VAL A N 1
ATOM 732 C CA . VAL A 1 92 ? 15.054 -5.939 -8.096 1.00 95.44 92 VAL A CA 1
ATOM 733 C C . VAL A 1 92 ? 16.250 -6.313 -7.200 1.00 95.44 92 VAL A C 1
ATOM 735 O O . VAL A 1 92 ? 17.162 -6.997 -7.633 1.00 95.44 92 VAL A O 1
ATOM 738 N N . SER A 1 93 ? 16.306 -5.797 -5.967 1.00 94.75 93 SER A N 1
ATOM 739 C CA . SER A 1 93 ? 17.288 -6.204 -4.938 1.00 94.75 93 SER A CA 1
ATOM 740 C C . SER A 1 93 ? 16.594 -6.687 -3.655 1.00 94.75 93 SER A C 1
ATOM 742 O O . SER A 1 93 ? 17.146 -6.566 -2.555 1.00 94.75 93 SER A O 1
ATOM 744 N N . GLY A 1 94 ? 15.325 -7.101 -3.754 1.00 92.94 94 GLY A N 1
ATOM 745 C CA . GLY A 1 94 ? 14.518 -7.542 -2.614 1.00 92.94 94 GLY A CA 1
ATOM 746 C C . GLY A 1 94 ? 14.218 -6.446 -1.578 1.00 92.94 94 GLY A C 1
ATOM 747 O O . GLY A 1 94 ? 13.949 -6.754 -0.413 1.00 92.94 94 GLY A O 1
ATOM 748 N N . ILE A 1 95 ? 14.287 -5.163 -1.955 1.00 94.38 95 ILE A N 1
ATOM 749 C CA . ILE A 1 95 ? 14.036 -4.009 -1.077 1.00 94.38 95 ILE A CA 1
ATOM 750 C C . ILE A 1 95 ? 12.741 -3.325 -1.523 1.00 94.38 95 ILE A C 1
ATOM 752 O O . ILE A 1 95 ? 12.683 -2.774 -2.615 1.00 94.38 95 ILE A O 1
ATOM 756 N N . ASP A 1 96 ? 11.712 -3.289 -0.671 1.00 93.62 96 ASP A N 1
ATOM 757 C CA . ASP A 1 96 ? 10.485 -2.548 -0.990 1.00 93.62 96 ASP A CA 1
ATOM 758 C C . ASP A 1 96 ? 10.749 -1.026 -0.938 1.00 93.62 96 ASP A C 1
ATOM 760 O O . ASP A 1 96 ? 10.948 -0.488 0.155 1.00 93.62 96 ASP A O 1
ATOM 764 N N . PRO A 1 97 ? 10.706 -0.285 -2.066 1.00 95.38 97 PRO A N 1
ATOM 765 C CA . PRO A 1 97 ? 10.909 1.161 -2.073 1.00 95.38 97 PRO A CA 1
ATOM 766 C C . PRO A 1 97 ? 9.796 1.932 -1.338 1.00 95.38 97 PRO A C 1
ATOM 768 O O . PRO A 1 97 ? 9.922 3.143 -1.155 1.00 95.38 97 PRO A O 1
ATOM 771 N N . ARG A 1 98 ? 8.710 1.272 -0.903 1.00 90.31 98 ARG A N 1
ATOM 772 C CA . ARG A 1 98 ? 7.679 1.863 -0.031 1.00 90.31 98 ARG A CA 1
ATOM 773 C C . ARG A 1 98 ? 7.955 1.725 1.468 1.00 90.31 98 ARG A C 1
ATOM 775 O O . ARG A 1 98 ? 7.248 2.352 2.248 1.00 90.31 98 ARG A O 1
ATOM 782 N N . ASP A 1 99 ? 8.919 0.908 1.893 1.00 85.81 99 ASP A N 1
ATOM 783 C CA . ASP A 1 99 ? 9.437 0.899 3.272 1.00 85.81 99 ASP A CA 1
ATOM 784 C C . ASP A 1 99 ? 10.954 0.697 3.272 1.00 85.81 99 ASP A C 1
ATOM 786 O O . ASP A 1 99 ? 11.489 -0.407 3.402 1.00 85.81 99 ASP A O 1
ATOM 790 N N . VAL A 1 100 ? 11.657 1.818 3.150 1.00 87.69 100 VAL A N 1
ATOM 791 C CA . VAL A 1 100 ? 13.106 1.884 3.287 1.00 87.69 100 VAL A CA 1
ATOM 792 C C . VAL A 1 100 ? 13.419 2.500 4.644 1.00 87.69 100 VAL A C 1
ATOM 794 O O . VAL A 1 100 ? 13.527 3.716 4.782 1.00 87.69 100 VAL A O 1
ATOM 797 N N . ASN A 1 101 ? 13.527 1.655 5.672 1.00 83.19 101 ASN A N 1
ATOM 798 C CA . ASN A 1 101 ? 13.727 2.071 7.067 1.00 83.19 101 ASN A CA 1
ATOM 799 C C . ASN A 1 101 ? 12.622 3.027 7.583 1.00 83.19 101 ASN A C 1
ATOM 801 O O . ASN A 1 101 ? 12.911 3.984 8.303 1.00 83.19 101 ASN A O 1
ATOM 805 N N . GLY A 1 102 ? 11.361 2.793 7.207 1.00 71.06 102 GLY A N 1
ATOM 806 C CA . GLY A 1 102 ? 10.223 3.662 7.520 1.00 71.06 102 GLY A CA 1
ATOM 807 C C . GLY A 1 102 ? 10.076 4.883 6.604 1.00 71.06 102 GLY A C 1
ATOM 808 O O . GLY A 1 102 ? 9.325 5.795 6.942 1.00 71.06 102 GLY A O 1
ATOM 809 N N . ILE A 1 103 ? 10.792 4.931 5.474 1.00 80.62 103 ILE A N 1
ATOM 810 C CA . ILE A 1 103 ? 10.664 5.977 4.449 1.00 80.62 103 ILE A CA 1
ATOM 811 C C . ILE A 1 103 ? 9.999 5.392 3.201 1.00 80.62 103 ILE A C 1
ATOM 813 O O . ILE A 1 103 ? 10.492 4.425 2.619 1.00 80.62 103 ILE A O 1
ATOM 817 N N . ASN A 1 104 ? 8.925 6.034 2.744 1.00 87.25 104 ASN A N 1
ATOM 818 C CA . ASN A 1 104 ? 8.297 5.745 1.461 1.00 87.25 104 ASN A CA 1
ATOM 819 C C . ASN A 1 104 ? 8.991 6.546 0.338 1.00 87.25 104 ASN A C 1
ATOM 821 O O . ASN A 1 104 ? 8.777 7.749 0.148 1.00 87.25 104 ASN A O 1
ATOM 825 N N . VAL A 1 105 ? 9.882 5.879 -0.397 1.00 92.69 105 VAL A N 1
ATOM 826 C CA . VAL A 1 105 ? 10.667 6.483 -1.486 1.00 92.69 105 VAL A CA 1
ATOM 827 C C . VAL A 1 105 ? 9.805 6.671 -2.739 1.00 92.69 105 VAL A C 1
ATOM 829 O O . VAL A 1 105 ? 9.995 7.644 -3.469 1.00 92.69 105 VAL A O 1
ATOM 832 N N . VAL A 1 106 ? 8.808 5.803 -2.951 1.00 93.94 106 VAL A N 1
ATOM 833 C CA . VAL A 1 106 ? 7.817 5.955 -4.033 1.00 93.94 106 VAL A CA 1
ATOM 834 C C . VAL A 1 106 ? 6.979 7.214 -3.824 1.00 93.94 106 VAL A C 1
ATOM 836 O O . VAL A 1 106 ? 6.909 8.039 -4.727 1.00 93.94 106 VAL A O 1
ATOM 839 N N . GLU A 1 107 ? 6.439 7.427 -2.624 1.00 88.50 107 GLU A N 1
ATOM 840 C CA . GLU A 1 107 ? 5.708 8.660 -2.291 1.00 88.50 107 GLU A CA 1
ATOM 841 C C . GLU A 1 107 ? 6.593 9.899 -2.452 1.00 88.50 107 GLU A C 1
ATOM 843 O O . GLU A 1 107 ? 6.151 10.907 -2.995 1.00 88.50 107 GLU A O 1
ATOM 848 N N . THR A 1 108 ? 7.877 9.816 -2.083 1.00 89.06 108 THR A N 1
ATOM 849 C CA . THR A 1 108 ? 8.832 10.908 -2.339 1.00 89.06 108 THR A CA 1
ATOM 850 C C . THR A 1 108 ? 8.886 11.265 -3.830 1.00 89.06 108 THR A C 1
ATOM 852 O O . THR A 1 108 ? 8.858 12.448 -4.154 1.00 89.06 108 THR A O 1
ATOM 855 N N . LEU A 1 109 ? 8.895 10.284 -4.743 1.00 91.25 109 LEU A N 1
ATOM 856 C CA . LEU A 1 109 ? 8.794 10.535 -6.188 1.00 91.25 109 LEU A CA 1
ATOM 857 C C . LEU A 1 109 ? 7.416 11.101 -6.583 1.00 91.25 109 LEU A C 1
ATOM 859 O O . LEU A 1 109 ? 7.354 12.052 -7.362 1.00 91.25 109 LEU A O 1
ATOM 863 N N . GLU A 1 110 ? 6.328 10.551 -6.038 1.00 90.94 110 GLU A N 1
ATOM 864 C CA . GLU A 1 110 ? 4.951 10.960 -6.344 1.00 90.94 110 GLU A CA 1
ATOM 865 C C . GLU A 1 110 ? 4.641 12.403 -5.918 1.00 90.94 110 GLU A C 1
ATOM 867 O O . GLU A 1 110 ? 3.942 13.098 -6.651 1.00 90.94 110 GLU A O 1
ATOM 872 N N . THR A 1 111 ? 5.214 12.906 -4.815 1.00 87.69 111 THR A N 1
ATOM 873 C CA . THR A 1 111 ? 4.987 14.297 -4.351 1.00 87.69 111 THR A CA 1
ATOM 874 C C . THR A 1 111 ? 5.428 15.382 -5.335 1.00 87.69 111 THR A C 1
ATOM 876 O O . THR A 1 111 ? 5.007 16.530 -5.204 1.00 87.69 111 THR A O 1
ATOM 879 N N . TYR A 1 112 ? 6.257 15.045 -6.324 1.00 86.12 112 TYR A N 1
ATOM 880 C CA . TYR A 1 112 ? 6.672 15.974 -7.374 1.00 86.12 112 TYR A CA 1
ATOM 881 C C . TYR A 1 112 ? 5.787 15.918 -8.631 1.00 86.12 112 TYR A C 1
ATOM 883 O O . TYR A 1 112 ? 5.973 16.744 -9.530 1.00 86.12 112 TYR A O 1
ATOM 891 N N . ILE A 1 113 ? 4.874 14.942 -8.723 1.00 89.12 113 ILE A N 1
ATOM 892 C CA . ILE A 1 113 ? 3.997 14.726 -9.876 1.00 89.12 113 ILE A CA 1
ATOM 893 C C . ILE A 1 113 ? 2.765 15.620 -9.748 1.00 89.12 113 ILE A C 1
ATOM 895 O O . ILE A 1 113 ? 1.930 15.442 -8.864 1.00 89.12 113 ILE A O 1
ATOM 899 N N . GLN A 1 114 ? 2.627 16.551 -10.682 1.00 89.94 114 GLN A N 1
ATOM 900 C CA . GLN A 1 114 ? 1.513 17.489 -10.749 1.00 89.94 114 GLN A CA 1
ATOM 901 C C . GLN A 1 114 ? 0.217 16.809 -11.230 1.00 89.94 114 GLN A C 1
ATOM 903 O O . GLN A 1 114 ? 0.201 15.660 -11.696 1.00 89.94 114 GLN A O 1
ATOM 908 N N . ASP A 1 115 ? -0.903 17.529 -11.141 1.00 88.94 115 ASP A N 1
ATOM 909 C CA . ASP A 1 115 ? -2.213 17.042 -11.596 1.00 88.94 115 ASP A CA 1
ATOM 910 C C . ASP A 1 115 ? -2.250 16.729 -13.102 1.00 88.94 115 ASP A C 1
ATOM 912 O O . ASP A 1 115 ? -2.931 15.791 -13.517 1.00 88.94 115 ASP A O 1
ATOM 916 N N . ASP A 1 116 ? -1.483 17.462 -13.915 1.00 87.88 116 ASP A N 1
ATOM 917 C CA . ASP A 1 116 ? -1.357 17.252 -15.364 1.00 87.88 116 ASP A CA 1
ATOM 918 C C . ASP A 1 116 ? -0.314 16.184 -15.754 1.00 87.88 116 ASP A C 1
ATOM 920 O O . ASP A 1 116 ? -0.090 15.949 -16.940 1.00 87.88 116 ASP A O 1
ATOM 924 N N . GLY A 1 117 ? 0.320 15.534 -14.770 1.00 88.81 117 GLY A N 1
ATOM 925 C CA . GLY A 1 117 ? 1.376 14.540 -14.975 1.00 88.81 117 GLY A CA 1
ATOM 926 C C . GLY A 1 117 ? 2.771 15.123 -15.226 1.00 88.81 117 GLY A C 1
ATOM 927 O O . GLY A 1 117 ? 3.719 14.347 -15.367 1.00 88.81 117 GLY A O 1
ATOM 928 N N . SER A 1 118 ? 2.922 16.452 -15.257 1.00 87.12 118 SER A N 1
ATOM 929 C CA . SER A 1 118 ? 4.235 17.103 -15.269 1.00 87.12 118 SER A CA 1
ATOM 930 C C . SER A 1 118 ? 4.963 16.928 -13.932 1.00 87.12 118 SER A C 1
ATOM 932 O O . SER A 1 118 ? 4.380 16.510 -12.930 1.00 87.12 118 SER A O 1
ATOM 934 N N . LEU A 1 119 ? 6.263 17.229 -13.915 1.00 82.50 119 LEU A N 1
ATOM 935 C CA . LEU A 1 119 ? 7.106 17.144 -12.722 1.00 82.50 119 LEU A CA 1
ATOM 936 C C . LEU A 1 119 ? 7.584 18.547 -12.324 1.00 82.50 119 LEU A C 1
ATOM 938 O O . LEU A 1 119 ? 8.037 19.306 -13.183 1.00 82.50 119 LEU A O 1
ATOM 942 N N . GLU A 1 120 ? 7.532 18.887 -11.034 1.00 74.00 120 GLU A N 1
ATOM 943 C CA . GLU A 1 120 ? 7.996 20.188 -10.525 1.00 74.00 120 GLU A CA 1
ATOM 944 C C . GLU A 1 120 ? 9.223 20.055 -9.610 1.00 74.00 120 GLU A C 1
ATOM 946 O O . GLU A 1 120 ? 9.208 19.344 -8.606 1.00 74.00 120 GLU A O 1
ATOM 951 N N . ASN A 1 121 ? 10.284 20.809 -9.917 1.00 60.31 121 ASN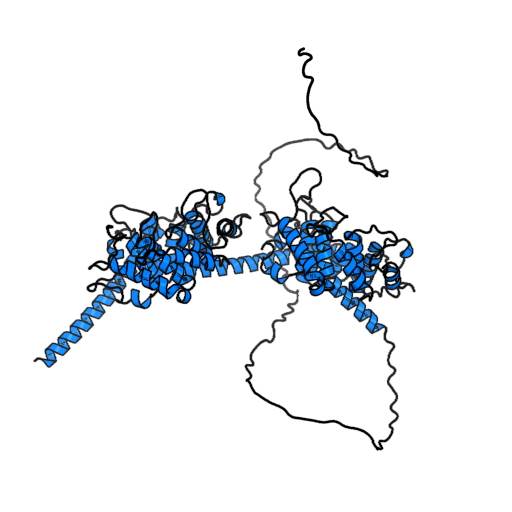 A N 1
ATOM 952 C CA . ASN A 1 121 ? 11.309 21.209 -8.949 1.00 60.31 121 ASN A CA 1
ATOM 953 C C . ASN A 1 121 ? 11.988 22.514 -9.411 1.00 60.31 121 ASN A C 1
ATOM 955 O O . ASN A 1 121 ? 11.934 22.887 -10.584 1.00 60.31 121 ASN A O 1
ATOM 959 N N . ALA A 1 122 ? 12.642 23.214 -8.486 1.00 40.53 122 ALA A N 1
ATOM 960 C CA . ALA A 1 122 ? 13.140 24.579 -8.617 1.00 40.53 122 ALA A CA 1
ATOM 961 C C . ALA A 1 122 ? 14.221 24.782 -9.708 1.00 40.53 122 ALA A C 1
ATOM 963 O O . ALA A 1 122 ? 15.414 24.879 -9.417 1.00 40.53 122 ALA A O 1
ATOM 964 N N . GLY A 1 123 ? 13.789 24.955 -10.962 1.00 46.75 123 GLY A N 1
ATOM 965 C CA . GLY A 1 123 ? 14.564 25.642 -12.005 1.00 46.75 123 GLY A CA 1
ATOM 966 C C . GLY A 1 123 ? 15.098 24.804 -13.170 1.00 46.75 123 GLY A C 1
ATOM 967 O O . GLY A 1 123 ? 15.976 25.294 -13.877 1.00 46.75 123 GLY A O 1
ATOM 968 N N . TRP A 1 124 ? 14.584 23.594 -13.410 1.00 46.53 124 TRP A N 1
ATOM 969 C CA . TRP A 1 124 ? 14.930 22.798 -14.598 1.00 46.53 124 TRP A CA 1
ATOM 970 C C . TRP A 1 124 ? 13.681 22.397 -15.382 1.00 46.53 124 TRP A C 1
ATOM 972 O O . TRP A 1 124 ? 12.689 21.984 -14.792 1.00 46.53 124 TRP A O 1
ATOM 982 N N . VAL A 1 125 ? 13.748 22.492 -16.714 1.00 49.84 125 VAL A N 1
ATOM 983 C CA . VAL A 1 125 ? 12.764 21.843 -17.589 1.00 49.84 125 VAL A CA 1
ATOM 984 C C . VAL A 1 125 ? 13.015 20.344 -17.512 1.00 49.84 125 VAL A C 1
ATOM 986 O O . VAL A 1 125 ? 14.141 19.897 -17.726 1.00 49.84 125 VAL A O 1
ATOM 989 N N . ILE A 1 126 ? 11.974 19.589 -17.186 1.00 59.22 126 ILE A N 1
ATOM 990 C CA . ILE A 1 126 ? 12.014 18.133 -17.163 1.00 59.22 126 ILE A CA 1
ATOM 991 C C . ILE A 1 126 ? 11.466 17.663 -18.502 1.00 59.22 126 ILE A C 1
ATOM 993 O O . ILE A 1 126 ? 10.287 17.825 -18.799 1.00 59.22 126 ILE A O 1
ATOM 997 N N . ASP A 1 127 ? 12.372 17.166 -19.333 1.00 60.75 127 ASP A N 1
ATOM 998 C CA . ASP A 1 127 ? 12.137 16.828 -20.729 1.00 60.75 127 ASP A CA 1
ATOM 999 C C . ASP A 1 127 ? 12.092 15.304 -20.949 1.00 60.75 127 ASP A C 1
ATOM 1001 O O . ASP A 1 127 ? 12.119 14.500 -20.005 1.00 60.75 127 ASP A O 1
ATOM 1005 N N . GLY A 1 128 ? 12.000 14.898 -22.219 1.00 58.72 128 GLY A N 1
ATOM 1006 C CA . GLY A 1 128 ? 11.848 13.502 -22.619 1.00 58.72 128 GLY A CA 1
ATOM 1007 C C . GLY A 1 128 ? 12.965 12.582 -22.122 1.00 58.72 128 GLY A C 1
ATOM 1008 O O . GLY A 1 128 ? 12.737 11.384 -22.037 1.00 58.72 128 GLY A O 1
ATOM 1009 N N . TYR A 1 129 ? 14.137 13.109 -21.748 1.00 70.31 129 TYR A N 1
ATOM 1010 C CA . TYR A 1 129 ? 15.264 12.322 -21.232 1.00 70.31 129 TYR A CA 1
ATOM 1011 C C . TYR A 1 129 ? 15.032 11.793 -19.804 1.00 70.31 129 TYR A C 1
ATOM 1013 O O . TYR A 1 129 ? 15.539 10.737 -19.421 1.00 70.31 129 TYR A O 1
ATOM 1021 N N . THR A 1 130 ? 14.270 12.523 -18.984 1.00 80.19 130 THR A N 1
ATOM 1022 C CA . THR A 1 130 ? 14.073 12.180 -17.562 1.00 80.19 130 THR A CA 1
ATOM 1023 C C . THR A 1 130 ? 12.812 11.347 -17.333 1.00 80.19 130 THR A C 1
ATOM 1025 O O . THR A 1 130 ? 12.802 10.462 -16.478 1.00 80.19 130 THR A O 1
ATOM 1028 N N . LEU A 1 131 ? 11.756 11.608 -18.108 1.00 88.75 131 LEU A N 1
ATOM 1029 C CA . LEU A 1 131 ? 10.438 10.992 -17.938 1.00 88.75 131 LEU A CA 1
ATOM 1030 C C . LEU A 1 131 ? 10.400 9.452 -18.100 1.00 88.75 131 LEU A C 1
ATOM 1032 O O . LEU A 1 131 ? 9.685 8.836 -17.313 1.00 88.75 131 LEU A O 1
ATOM 1036 N N . PRO A 1 132 ? 11.156 8.789 -19.005 1.00 93.81 132 PRO A N 1
ATOM 1037 C CA . PRO A 1 132 ? 11.173 7.325 -19.114 1.00 93.81 132 PRO A CA 1
ATOM 1038 C C . PRO A 1 132 ? 11.556 6.630 -17.809 1.00 93.81 132 PRO A C 1
ATOM 1040 O O . PRO A 1 132 ? 10.878 5.694 -17.399 1.00 93.81 132 PRO A O 1
ATOM 1043 N N . TRP A 1 133 ? 12.568 7.144 -17.099 1.00 94.06 133 TRP A N 1
ATOM 1044 C CA . TRP A 1 133 ? 12.981 6.613 -15.796 1.00 94.06 133 TRP A CA 1
ATOM 1045 C C . TRP A 1 133 ? 11.855 6.671 -14.766 1.00 94.06 133 TRP A C 1
ATOM 1047 O O . TRP A 1 133 ? 11.644 5.706 -14.034 1.00 94.06 133 TRP A O 1
ATOM 1057 N N . VAL A 1 134 ? 11.109 7.777 -14.748 1.00 95.06 134 VAL A N 1
ATOM 1058 C CA . VAL A 1 134 ? 9.953 7.959 -13.864 1.00 95.06 134 VAL A CA 1
ATOM 1059 C C . VAL A 1 134 ? 8.834 6.994 -14.257 1.00 95.06 134 VAL A C 1
ATOM 1061 O O . VAL A 1 134 ? 8.325 6.286 -13.396 1.00 95.06 134 VAL A O 1
ATOM 1064 N N . VAL A 1 135 ? 8.501 6.880 -15.548 1.00 97.25 135 VAL A N 1
ATOM 1065 C CA . VAL A 1 135 ? 7.495 5.918 -16.037 1.00 97.25 135 VAL A CA 1
ATOM 1066 C C . VAL A 1 135 ? 7.865 4.479 -15.665 1.00 97.25 135 VAL A C 1
ATOM 1068 O O . VAL A 1 135 ? 6.995 3.740 -15.218 1.00 97.25 135 VAL A O 1
ATOM 1071 N N . TRP A 1 136 ? 9.134 4.079 -15.774 1.00 98.25 136 TRP A N 1
ATOM 1072 C CA . TRP A 1 136 ? 9.588 2.739 -15.386 1.00 98.25 136 TRP A CA 1
ATOM 1073 C C . TRP A 1 136 ? 9.499 2.469 -13.888 1.00 98.25 136 TRP A C 1
ATOM 1075 O O . TRP A 1 136 ? 9.004 1.413 -13.495 1.00 98.25 136 TRP A O 1
ATOM 1085 N N . ALA A 1 137 ? 9.927 3.421 -13.056 1.00 98.25 137 ALA A N 1
ATOM 1086 C CA . ALA A 1 137 ? 9.785 3.308 -11.609 1.00 98.25 137 ALA A CA 1
ATOM 1087 C C . ALA A 1 137 ? 8.305 3.179 -11.216 1.00 98.25 137 ALA A C 1
ATOM 1089 O O . ALA A 1 137 ? 7.944 2.247 -10.504 1.00 98.25 137 ALA A O 1
ATOM 1090 N N . LEU A 1 138 ? 7.440 4.052 -11.749 1.00 98.06 138 LEU A N 1
ATOM 1091 C CA . LEU A 1 138 ? 5.993 4.030 -11.509 1.00 98.06 138 LEU A CA 1
ATOM 1092 C C . LEU A 1 138 ? 5.304 2.773 -12.080 1.00 98.06 138 LEU A C 1
ATOM 1094 O O . LEU A 1 138 ? 4.300 2.338 -11.519 1.00 98.06 138 LEU A O 1
ATOM 1098 N N . TYR A 1 139 ? 5.827 2.189 -13.166 1.00 98.50 139 TYR A N 1
ATOM 1099 C CA . TYR A 1 139 ? 5.325 0.952 -13.776 1.00 98.50 139 TYR A CA 1
ATOM 1100 C C . TYR A 1 139 ? 5.592 -0.265 -12.893 1.00 98.50 139 TYR A C 1
ATOM 1102 O O . TYR A 1 139 ? 4.655 -1.011 -12.607 1.00 98.50 139 TYR A O 1
ATOM 1110 N N . ILE A 1 140 ? 6.842 -0.431 -12.443 1.00 98.56 140 ILE A N 1
ATOM 1111 C CA . ILE A 1 140 ? 7.250 -1.526 -11.551 1.00 98.56 140 ILE A CA 1
ATOM 1112 C C . ILE A 1 140 ? 6.460 -1.458 -10.248 1.00 98.56 140 ILE A C 1
ATOM 1114 O O . ILE A 1 140 ? 5.862 -2.448 -9.848 1.00 98.56 140 ILE A O 1
ATOM 1118 N N . VAL A 1 141 ? 6.383 -0.277 -9.627 1.00 96.81 141 VAL A N 1
ATOM 1119 C CA . VAL A 1 141 ? 5.716 -0.123 -8.326 1.00 96.81 141 VAL A CA 1
ATOM 1120 C C . VAL A 1 141 ? 4.193 0.034 -8.416 1.00 96.81 141 VAL A C 1
ATOM 1122 O O . VAL A 1 141 ? 3.564 0.316 -7.401 1.00 96.81 141 VAL A O 1
ATOM 1125 N N . GLU A 1 142 ? 3.582 -0.116 -9.592 1.00 95.19 142 GLU A N 1
ATOM 1126 C CA . GLU A 1 142 ? 2.128 0.010 -9.804 1.00 95.19 142 GLU A CA 1
ATOM 1127 C C . GLU A 1 142 ? 1.510 1.320 -9.272 1.00 95.19 142 GLU A C 1
ATOM 1129 O O . GLU A 1 142 ? 0.447 1.338 -8.649 1.00 95.19 142 GLU A O 1
ATOM 1134 N N . SER A 1 143 ? 2.181 2.452 -9.486 1.00 94.56 143 SER A N 1
ATOM 1135 C CA . SER A 1 143 ? 1.670 3.747 -9.027 1.00 94.56 143 SER A CA 1
ATOM 1136 C C . SER A 1 143 ? 0.410 4.184 -9.786 1.00 94.56 143 SER A C 1
ATOM 1138 O O . SER A 1 143 ? 0.354 4.158 -11.018 1.00 94.56 143 SER A O 1
ATOM 1140 N N . SER A 1 144 ? -0.562 4.732 -9.052 1.00 92.25 144 SER A N 1
ATOM 1141 C CA . SER A 1 144 ? -1.746 5.404 -9.608 1.00 92.25 144 SER A CA 1
ATOM 1142 C C . SER A 1 144 ? -1.418 6.663 -10.430 1.00 92.25 144 SER A C 1
ATOM 1144 O O . SER A 1 144 ? -2.262 7.144 -11.187 1.00 92.25 144 SER A O 1
ATOM 1146 N N . HIS A 1 145 ? -0.192 7.185 -10.332 1.00 92.94 145 HIS A N 1
ATOM 1147 C CA . HIS A 1 145 ? 0.294 8.325 -11.111 1.00 92.94 145 HIS A CA 1
ATOM 1148 C C . HIS A 1 145 ? 0.768 7.936 -12.523 1.00 92.94 145 HIS A C 1
ATOM 1150 O O . HIS A 1 145 ? 0.902 8.811 -13.381 1.00 92.94 145 HIS A O 1
ATOM 1156 N N . LEU A 1 146 ? 0.993 6.644 -12.787 1.00 96.62 146 LEU A N 1
ATOM 1157 C CA . LEU A 1 146 ? 1.616 6.133 -14.011 1.00 96.62 146 LEU A CA 1
ATOM 1158 C C . LEU A 1 146 ? 0.956 6.636 -15.305 1.00 96.62 146 LEU A C 1
ATOM 1160 O O . LEU A 1 146 ? 1.651 7.077 -16.222 1.00 96.62 146 LEU A O 1
ATOM 1164 N N . GLU A 1 147 ? -0.377 6.583 -15.393 1.00 95.75 147 GLU A N 1
ATOM 1165 C CA . GLU A 1 147 ? -1.082 6.927 -16.633 1.00 95.75 147 GLU A CA 1
ATOM 1166 C C . GLU A 1 147 ? -0.985 8.426 -16.960 1.00 95.75 147 GLU A C 1
ATOM 1168 O O . GLU A 1 147 ? -0.697 8.765 -18.108 1.00 95.75 147 GLU A O 1
ATOM 1173 N N . LYS A 1 148 ? -1.115 9.317 -15.963 1.00 94.62 148 LYS A N 1
ATOM 1174 C CA . LYS A 1 148 ? -0.977 10.769 -16.184 1.00 94.62 148 LYS A CA 1
ATOM 1175 C C . LYS A 1 148 ? 0.452 11.179 -16.546 1.00 94.62 148 LYS A C 1
ATOM 1177 O O . LYS A 1 148 ? 0.624 12.009 -17.433 1.00 94.62 148 LYS A O 1
ATOM 1182 N N . VAL A 1 149 ? 1.479 10.551 -15.960 1.00 94.50 149 VAL A N 1
ATOM 1183 C CA . VAL A 1 149 ? 2.878 10.792 -16.376 1.00 94.50 149 VAL A CA 1
ATOM 1184 C C . VAL A 1 149 ? 3.121 10.323 -17.817 1.00 94.50 149 VAL A C 1
ATOM 1186 O O . VAL A 1 149 ? 3.845 10.982 -18.562 1.00 94.50 149 VAL A O 1
ATOM 1189 N N . CYS A 1 150 ? 2.478 9.236 -18.260 1.00 96.00 150 CYS A N 1
ATOM 1190 C CA . CYS A 1 150 ? 2.547 8.803 -19.660 1.00 96.00 150 CYS A CA 1
ATOM 1191 C C . CYS A 1 150 ? 1.833 9.768 -20.617 1.00 96.00 150 CYS A C 1
ATOM 1193 O O . CYS A 1 150 ? 2.374 10.068 -21.681 1.00 96.00 150 CYS A O 1
ATOM 1195 N N . ASP A 1 151 ? 0.655 10.281 -20.249 1.00 95.44 151 ASP A N 1
ATOM 1196 C CA . ASP A 1 151 ? -0.060 11.287 -21.046 1.00 95.44 151 ASP A CA 1
ATOM 1197 C C . ASP A 1 151 ? 0.733 12.606 -21.138 1.00 95.44 151 ASP A C 1
ATOM 1199 O O . ASP A 1 151 ? 0.827 13.200 -22.218 1.00 95.44 151 ASP A O 1
ATOM 1203 N N . TYR A 1 152 ? 1.401 13.021 -20.053 1.00 93.69 152 TYR A N 1
ATOM 1204 C CA . TYR A 1 152 ? 2.342 14.141 -20.094 1.00 93.69 152 TYR A CA 1
ATOM 1205 C C . TYR A 1 152 ? 3.547 13.843 -20.994 1.00 93.69 152 TYR A C 1
ATOM 1207 O O . TYR A 1 152 ? 3.871 14.661 -21.855 1.00 93.69 152 TYR A O 1
ATOM 1215 N N . LEU A 1 153 ? 4.174 12.667 -20.874 1.00 93.12 153 LEU A N 1
ATOM 1216 C CA . LEU A 1 153 ? 5.295 12.261 -21.728 1.00 93.12 153 LEU A CA 1
ATOM 1217 C C . LEU A 1 153 ? 4.916 12.276 -23.216 1.00 93.12 153 LEU A C 1
ATOM 1219 O O . LEU A 1 153 ? 5.679 12.790 -24.029 1.00 93.12 153 LEU A O 1
ATOM 1223 N N . VAL A 1 154 ? 3.720 11.803 -23.577 1.00 95.38 154 VAL A N 1
ATOM 1224 C CA . VAL A 1 154 ? 3.182 11.891 -24.946 1.00 95.38 154 VAL A CA 1
ATOM 1225 C C . VAL A 1 154 ? 3.136 13.335 -25.454 1.00 95.38 154 VAL A C 1
ATOM 1227 O O . VAL A 1 154 ? 3.487 13.584 -26.609 1.00 95.38 154 VAL A O 1
ATOM 1230 N N . SER A 1 155 ? 2.761 14.299 -24.606 1.00 92.62 155 SER A N 1
ATOM 1231 C CA . SER A 1 155 ? 2.715 15.721 -24.984 1.00 92.62 155 SER A CA 1
ATOM 1232 C C . SER A 1 155 ? 4.091 16.337 -25.287 1.00 92.62 155 SER A C 1
ATOM 1234 O O . SER A 1 155 ? 4.151 17.398 -25.905 1.00 92.62 155 SER A O 1
ATOM 1236 N N . GLN A 1 156 ? 5.187 15.663 -24.913 1.00 91.81 156 GLN A N 1
ATOM 1237 C CA . GLN A 1 156 ? 6.564 16.099 -25.182 1.00 91.81 156 GLN A CA 1
ATOM 1238 C C . GLN A 1 156 ? 7.100 15.653 -26.558 1.00 91.81 156 GLN A C 1
ATOM 1240 O O . GLN A 1 156 ? 8.263 15.916 -26.868 1.00 91.81 156 GLN A O 1
ATOM 1245 N N . GLN A 1 157 ? 6.295 14.982 -27.396 1.00 94.50 157 GLN A N 1
ATOM 1246 C CA . GLN A 1 157 ? 6.716 14.600 -28.750 1.00 94.50 157 GLN A CA 1
ATOM 1247 C C . GLN A 1 157 ? 6.937 15.844 -29.624 1.00 94.50 157 GLN A C 1
ATOM 1249 O O . GLN A 1 157 ? 6.041 16.674 -29.795 1.00 94.50 157 GLN A O 1
ATOM 1254 N N . ALA A 1 158 ? 8.120 15.960 -30.225 1.00 93.88 158 ALA A N 1
ATOM 1255 C CA . ALA A 1 158 ? 8.434 17.053 -31.135 1.00 93.88 158 ALA A CA 1
ATOM 1256 C C . ALA A 1 158 ? 7.785 16.856 -32.520 1.00 93.88 158 ALA A C 1
ATOM 1258 O O . ALA A 1 158 ? 7.334 15.772 -32.892 1.00 93.88 158 ALA A O 1
ATOM 1259 N N . SER A 1 159 ? 7.756 17.919 -33.331 1.00 94.62 159 SER A N 1
ATOM 1260 C CA . SER A 1 159 ? 7.093 17.920 -34.647 1.00 94.62 159 SER A CA 1
ATOM 1261 C C . SER A 1 159 ? 7.723 16.996 -35.699 1.00 94.62 159 SER A C 1
ATOM 1263 O O . SER A 1 159 ? 7.124 16.777 -36.749 1.00 94.62 159 SER A O 1
ATOM 1265 N N . ASP A 1 160 ? 8.935 16.495 -35.457 1.00 94.88 160 ASP A N 1
ATOM 1266 C CA . ASP A 1 160 ? 9.618 15.481 -36.272 1.00 94.88 160 ASP A CA 1
ATOM 1267 C C . ASP A 1 160 ? 9.283 14.034 -35.842 1.00 94.88 160 ASP A C 1
ATOM 1269 O O . ASP A 1 160 ? 9.741 13.085 -36.477 1.00 94.88 160 ASP A O 1
ATOM 1273 N N . GLY A 1 161 ? 8.474 13.866 -34.788 1.00 96.25 161 GLY A N 1
ATOM 1274 C CA . GLY A 1 161 ? 8.107 12.586 -34.180 1.00 96.25 161 GLY A CA 1
ATOM 1275 C C . GLY A 1 161 ? 9.074 12.098 -33.097 1.00 96.25 161 GLY A C 1
ATOM 1276 O O . GLY A 1 161 ? 8.757 11.128 -32.409 1.00 96.25 161 GLY A O 1
ATOM 1277 N N . GLY A 1 162 ? 10.228 12.743 -32.925 1.00 95.81 162 GLY A N 1
ATOM 1278 C CA . GLY A 1 162 ? 11.227 12.358 -31.934 1.00 95.81 162 GLY A CA 1
ATOM 1279 C C . GLY A 1 162 ? 10.912 12.856 -30.523 1.00 95.81 162 GLY A C 1
ATOM 1280 O O . GLY A 1 162 ? 10.067 13.728 -30.304 1.00 95.81 162 GLY A O 1
ATOM 1281 N N . PHE A 1 163 ? 11.658 12.314 -29.567 1.00 94.94 163 PHE A N 1
ATOM 1282 C CA . PHE A 1 163 ? 11.777 12.815 -28.201 1.00 94.94 163 PHE A CA 1
ATOM 1283 C C . PHE A 1 163 ? 13.239 13.176 -27.926 1.00 94.94 163 PHE A C 1
ATOM 1285 O O . PHE A 1 163 ? 14.139 12.740 -28.643 1.00 94.94 163 PHE A O 1
ATOM 1292 N N . GLY A 1 164 ? 13.482 13.982 -26.900 1.00 88.50 164 GLY A N 1
ATOM 1293 C CA . GLY A 1 164 ? 14.827 14.388 -26.509 1.00 88.50 164 GLY A CA 1
ATOM 1294 C C . GLY A 1 164 ? 14.800 15.415 -25.390 1.00 88.50 164 GLY A C 1
ATOM 1295 O O . GLY A 1 164 ? 13.789 15.569 -24.693 1.00 88.50 164 GLY A O 1
ATOM 1296 N N . GLY A 1 165 ? 15.911 16.129 -25.248 1.00 77.12 165 GLY A N 1
ATOM 1297 C CA . GLY A 1 165 ? 16.082 17.179 -24.255 1.00 77.12 165 GLY A CA 1
ATOM 1298 C C . GLY A 1 165 ? 16.838 18.394 -24.777 1.00 77.12 165 GLY A C 1
ATOM 1299 O O . GLY A 1 165 ? 17.331 18.421 -25.904 1.00 77.12 165 GLY A O 1
ATOM 1300 N N . TYR A 1 166 ? 16.922 19.439 -23.953 1.00 71.88 166 TYR A N 1
ATOM 1301 C CA . TYR A 1 166 ? 17.705 20.656 -24.244 1.00 71.88 166 TYR A CA 1
ATOM 1302 C C . TYR A 1 166 ? 17.423 21.328 -25.613 1.00 71.88 166 TYR A C 1
ATOM 1304 O O . TYR A 1 166 ? 18.279 22.027 -26.160 1.00 71.88 166 TYR A O 1
ATOM 1312 N N . GLY A 1 167 ? 16.214 21.153 -26.160 1.00 78.06 167 GLY A N 1
ATOM 1313 C CA . GLY A 1 167 ? 15.767 21.784 -27.409 1.00 78.06 167 GLY A CA 1
ATOM 1314 C C . GLY A 1 167 ? 16.075 21.016 -28.701 1.00 78.06 167 GLY A C 1
ATOM 1315 O O . GLY A 1 167 ? 15.952 21.601 -29.777 1.00 78.06 167 GLY A O 1
ATOM 1316 N N . TYR A 1 168 ? 16.458 19.738 -28.626 1.00 86.56 168 TYR A N 1
ATOM 1317 C CA . TYR A 1 168 ? 16.587 18.854 -29.790 1.00 86.56 168 TYR A CA 1
ATOM 1318 C C . TYR A 1 168 ? 16.045 17.448 -29.496 1.00 86.56 168 TYR A C 1
ATOM 1320 O O . TYR A 1 168 ? 15.752 17.107 -28.352 1.00 86.56 168 TYR A O 1
ATOM 1328 N N . THR A 1 169 ? 15.881 16.650 -30.550 1.00 92.69 169 THR A N 1
ATOM 1329 C CA . THR A 1 169 ? 15.472 15.243 -30.490 1.00 92.69 169 THR A CA 1
ATOM 1330 C C . THR A 1 169 ? 16.659 14.318 -30.723 1.00 92.69 169 THR A C 1
ATOM 1332 O O . THR A 1 169 ? 17.572 14.642 -31.495 1.00 92.69 169 THR A O 1
ATOM 1335 N N . ASP A 1 170 ? 16.625 13.150 -30.091 1.00 94.56 170 ASP A N 1
ATOM 1336 C CA . ASP A 1 170 ? 17.658 12.126 -30.190 1.00 94.56 170 ASP A CA 1
ATOM 1337 C C . ASP A 1 170 ? 17.074 10.703 -30.125 1.00 94.56 170 ASP A C 1
ATOM 1339 O O . ASP A 1 170 ? 15.973 10.453 -29.624 1.00 94.56 170 ASP A O 1
ATOM 1343 N N . VAL A 1 171 ? 17.801 9.748 -30.703 1.00 96.88 171 VAL A N 1
ATOM 1344 C CA . VAL A 1 171 ? 17.377 8.344 -30.807 1.00 96.88 171 VAL A CA 1
ATOM 1345 C C . VAL A 1 171 ? 17.460 7.625 -29.461 1.00 96.88 171 VAL A C 1
ATOM 1347 O O . VAL A 1 171 ? 16.625 6.761 -29.199 1.00 96.88 171 VAL A O 1
ATOM 1350 N N . ASP A 1 172 ? 18.409 7.996 -28.600 1.00 94.44 172 ASP A N 1
ATOM 1351 C CA . ASP A 1 172 ? 18.578 7.448 -27.253 1.00 94.44 172 ASP A CA 1
ATOM 1352 C C . ASP A 1 172 ? 17.285 7.630 -26.442 1.00 94.44 172 ASP A C 1
ATOM 1354 O O . ASP A 1 172 ? 16.644 6.659 -26.033 1.00 94.44 172 ASP A O 1
ATOM 1358 N N . THR A 1 173 ? 16.835 8.876 -26.317 1.00 94.56 173 THR A N 1
ATOM 1359 C CA . THR A 1 173 ? 15.592 9.253 -25.643 1.00 94.56 173 THR A CA 1
ATOM 1360 C C . THR A 1 173 ? 14.373 8.675 -26.357 1.00 94.56 173 THR A C 1
ATOM 1362 O O . THR A 1 173 ? 13.496 8.093 -25.719 1.00 94.56 173 THR A O 1
ATOM 1365 N N . THR A 1 174 ? 14.314 8.774 -27.690 1.00 97.50 174 THR A N 1
ATOM 1366 C CA . THR A 1 174 ? 13.169 8.266 -28.468 1.00 97.50 174 THR A CA 1
ATOM 1367 C C . THR A 1 174 ? 12.966 6.757 -28.282 1.00 97.50 174 THR A C 1
ATOM 1369 O O . THR A 1 174 ? 11.831 6.310 -28.115 1.00 97.50 174 THR A O 1
ATOM 1372 N N . GLY A 1 175 ? 14.044 5.968 -28.256 1.00 97.75 175 GLY A N 1
ATOM 1373 C CA . GLY A 1 175 ? 13.985 4.524 -28.017 1.00 97.75 175 GLY A CA 1
ATOM 1374 C C . GLY A 1 175 ? 13.463 4.173 -26.621 1.00 97.75 175 GLY A C 1
ATOM 1375 O O . GLY A 1 175 ? 12.593 3.309 -26.487 1.00 97.75 175 GLY A O 1
ATOM 1376 N N . GLN A 1 176 ? 13.920 4.898 -25.595 1.00 96.81 176 GLN A N 1
ATOM 1377 C CA . GLN A 1 176 ? 13.462 4.729 -24.210 1.00 96.81 176 GLN A CA 1
ATOM 1378 C C . GLN A 1 176 ? 11.975 5.088 -24.051 1.00 96.81 176 GLN A C 1
ATOM 1380 O O . GLN A 1 176 ? 11.221 4.325 -23.448 1.00 96.81 176 GLN A O 1
ATOM 1385 N N . VAL A 1 177 ? 11.521 6.190 -24.662 1.00 97.69 177 VAL A N 1
ATOM 1386 C CA . VAL A 1 177 ? 10.103 6.597 -24.652 1.00 97.69 177 VAL A CA 1
ATOM 1387 C C . VAL A 1 177 ? 9.209 5.570 -25.351 1.00 97.69 177 VAL A C 1
ATOM 1389 O O . VAL A 1 177 ? 8.147 5.234 -24.826 1.00 97.69 177 VAL A O 1
ATOM 1392 N N . ILE A 1 178 ? 9.629 5.022 -26.500 1.00 98.62 178 ILE A N 1
ATOM 1393 C CA . ILE A 1 178 ? 8.873 3.958 -27.183 1.00 98.62 178 ILE A CA 1
ATOM 1394 C C . ILE A 1 178 ? 8.676 2.759 -26.255 1.00 98.62 178 ILE A C 1
ATOM 1396 O O . ILE A 1 178 ? 7.556 2.255 -26.152 1.00 98.62 178 ILE A O 1
ATOM 1400 N N . GLN A 1 179 ? 9.736 2.306 -25.579 1.00 98.31 179 GLN A N 1
ATOM 1401 C CA . GLN A 1 179 ? 9.647 1.143 -24.701 1.00 98.31 179 GLN A CA 1
ATOM 1402 C C . GLN A 1 179 ? 8.752 1.427 -23.483 1.00 98.31 179 GLN A C 1
ATOM 1404 O O . GLN A 1 179 ? 7.829 0.651 -23.227 1.00 98.31 179 GLN A O 1
ATOM 1409 N N . ALA A 1 180 ? 8.919 2.580 -22.827 1.00 97.88 180 ALA A N 1
ATOM 1410 C CA . ALA A 1 180 ? 8.089 3.005 -21.700 1.00 97.88 180 ALA A CA 1
ATOM 1411 C C . ALA A 1 180 ? 6.587 3.051 -22.056 1.00 97.88 180 ALA A C 1
ATOM 1413 O O . ALA A 1 180 ? 5.756 2.466 -21.359 1.00 97.88 180 ALA A O 1
ATOM 1414 N N . LEU A 1 181 ? 6.222 3.666 -23.188 1.00 98.38 181 LEU A N 1
ATOM 1415 C CA . LEU A 1 181 ? 4.825 3.727 -23.642 1.00 98.38 181 LEU A CA 1
ATOM 1416 C C . LEU A 1 181 ? 4.278 2.347 -24.057 1.00 98.38 181 LEU A C 1
ATOM 1418 O O . LEU A 1 181 ? 3.093 2.070 -23.844 1.00 98.38 181 LEU A O 1
ATOM 1422 N N . CYS A 1 182 ? 5.119 1.463 -24.610 1.00 98.31 182 CYS A N 1
ATOM 1423 C CA . CYS A 1 182 ? 4.728 0.090 -24.948 1.00 98.31 182 CYS A CA 1
ATOM 1424 C C . CYS A 1 182 ? 4.424 -0.764 -23.708 1.00 98.31 182 CYS A C 1
ATOM 1426 O O . CYS A 1 182 ? 3.473 -1.548 -23.754 1.00 98.31 182 CYS A O 1
ATOM 1428 N N . LEU A 1 183 ? 5.195 -0.612 -22.624 1.00 97.06 183 LEU A N 1
ATOM 1429 C CA . LEU A 1 183 ? 4.971 -1.310 -21.351 1.00 97.06 183 LEU A CA 1
ATOM 1430 C C . LEU A 1 183 ? 3.629 -0.942 -20.714 1.00 97.06 183 LEU A C 1
ATOM 1432 O O . LEU A 1 183 ? 2.910 -1.826 -20.252 1.00 97.06 183 LEU A O 1
ATOM 1436 N N . VAL A 1 184 ? 3.303 0.354 -20.697 1.00 97.06 184 VAL A N 1
ATOM 1437 C CA . VAL A 1 184 ? 2.121 0.871 -19.997 1.00 97.06 184 VAL A CA 1
ATOM 1438 C C . VAL A 1 184 ? 0.847 0.637 -20.803 1.00 97.06 184 VAL A C 1
ATOM 1440 O O . VAL A 1 184 ? -0.081 -0.003 -20.314 1.00 97.06 184 VAL A O 1
ATOM 1443 N N . ASN A 1 185 ? 0.770 1.153 -22.036 1.00 96.94 185 ASN A N 1
ATOM 1444 C CA . ASN A 1 185 ? -0.413 0.975 -22.879 1.00 96.94 185 ASN A CA 1
ATOM 1445 C C . ASN A 1 185 ? -0.106 1.227 -24.362 1.00 96.94 185 ASN A C 1
ATOM 1447 O O . ASN A 1 185 ? -0.508 2.243 -24.938 1.00 96.94 185 ASN A O 1
ATOM 1451 N N . LYS A 1 186 ? 0.563 0.261 -25.005 1.00 96.56 186 LYS A N 1
ATOM 1452 C CA . LYS A 1 186 ? 0.875 0.310 -26.443 1.00 96.56 186 LYS A CA 1
ATOM 1453 C C . LYS A 1 186 ? -0.320 0.744 -27.307 1.00 96.56 186 LYS A C 1
ATOM 1455 O O . LYS A 1 186 ? -0.163 1.594 -28.173 1.00 96.56 186 LYS A O 1
ATOM 1460 N N . ASN A 1 187 ? -1.516 0.203 -27.056 1.00 97.81 187 ASN A N 1
ATOM 1461 C CA . ASN A 1 187 ? -2.704 0.485 -27.869 1.00 97.81 187 ASN A CA 1
ATOM 1462 C C . ASN A 1 187 ? -3.184 1.943 -27.749 1.00 97.81 187 ASN A C 1
ATOM 1464 O O . ASN A 1 187 ? -3.590 2.525 -28.754 1.00 97.81 187 ASN A O 1
ATOM 1468 N N . LYS A 1 188 ? -3.135 2.539 -26.547 1.00 97.94 188 LYS A N 1
ATOM 1469 C CA . LYS A 1 188 ? -3.481 3.957 -26.322 1.00 97.94 188 LYS A CA 1
ATOM 1470 C C . LYS A 1 188 ? -2.485 4.890 -27.019 1.00 97.94 188 LYS A C 1
ATOM 1472 O O . LYS A 1 188 ? -2.892 5.890 -27.604 1.00 97.94 188 LYS A O 1
ATOM 1477 N N . TYR A 1 189 ? -1.199 4.538 -26.997 1.00 98.31 189 TYR A N 1
ATOM 1478 C CA . TYR A 1 189 ? -0.105 5.394 -27.471 1.00 98.31 189 TYR A CA 1
ATOM 1479 C C . TYR A 1 189 ? 0.405 5.062 -28.886 1.00 98.31 189 TYR A C 1
ATOM 1481 O O . TYR A 1 189 ? 1.353 5.686 -29.361 1.00 98.31 189 TYR A O 1
ATOM 1489 N N . GLU A 1 190 ? -0.232 4.123 -29.592 1.00 98.25 190 GLU A N 1
ATOM 1490 C CA . GLU A 1 190 ? 0.221 3.571 -30.88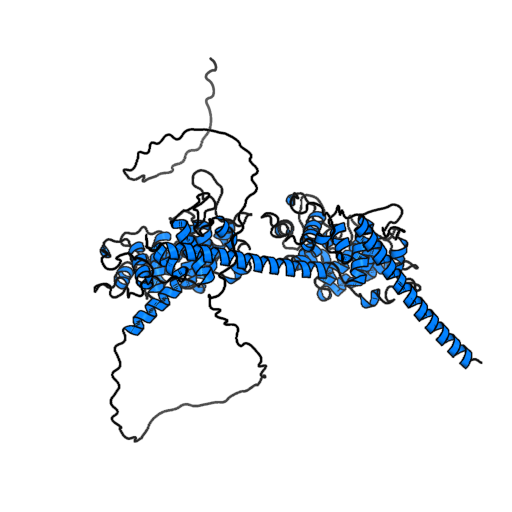0 1.00 98.25 190 GLU A CA 1
ATOM 1491 C C . GLU A 1 190 ? 0.575 4.658 -31.913 1.00 98.25 190 GLU A C 1
ATOM 1493 O O . GLU A 1 190 ? 1.639 4.603 -32.522 1.00 98.25 190 GLU A O 1
ATOM 1498 N N . SER A 1 191 ? -0.254 5.699 -32.075 1.00 98.12 191 SER A N 1
ATOM 1499 C CA . SER A 1 191 ? 0.023 6.783 -33.038 1.00 98.12 191 SER A CA 1
ATOM 1500 C C . SER A 1 191 ? 1.305 7.565 -32.720 1.00 98.12 191 SER A C 1
ATOM 1502 O O . SER A 1 191 ? 2.001 7.997 -33.636 1.00 98.12 191 SER A O 1
ATOM 1504 N N . VAL A 1 192 ? 1.608 7.760 -31.436 1.00 98.50 192 VAL A N 1
ATOM 1505 C CA . VAL A 1 192 ? 2.788 8.494 -30.952 1.00 98.50 192 VAL A CA 1
ATOM 1506 C C . VAL A 1 192 ? 4.032 7.633 -31.160 1.00 98.50 192 VAL A C 1
ATOM 1508 O O . VAL A 1 192 ? 5.026 8.090 -31.727 1.00 98.50 192 VAL A O 1
ATOM 1511 N N . ILE A 1 193 ? 3.929 6.351 -30.796 1.00 98.75 193 ILE A N 1
ATOM 1512 C CA . ILE A 1 193 ? 4.973 5.340 -30.987 1.00 98.75 193 ILE A CA 1
ATOM 1513 C C . ILE A 1 193 ? 5.318 5.174 -32.478 1.00 98.75 193 ILE A C 1
ATOM 1515 O O . ILE A 1 193 ? 6.494 5.113 -32.834 1.00 98.75 193 ILE A O 1
ATOM 1519 N N . GLN A 1 194 ? 4.329 5.173 -33.378 1.00 98.56 194 GLN A N 1
ATOM 1520 C CA . GLN A 1 194 ? 4.570 5.088 -34.824 1.00 98.56 194 GLN A CA 1
ATOM 1521 C C . GLN A 1 194 ? 5.370 6.278 -35.368 1.00 98.56 194 GLN A C 1
ATOM 1523 O O . GLN A 1 194 ? 6.283 6.075 -36.170 1.00 98.56 194 GLN A O 1
ATOM 1528 N N . HIS A 1 195 ? 5.072 7.509 -34.937 1.00 98.50 195 HIS A N 1
ATOM 1529 C CA . HIS A 1 195 ? 5.860 8.683 -35.335 1.00 98.50 195 HIS A CA 1
ATOM 1530 C C . HIS A 1 195 ? 7.290 8.624 -34.777 1.00 98.50 195 HIS A C 1
ATOM 1532 O O . HIS A 1 195 ? 8.238 8.898 -35.510 1.00 98.50 195 HIS A O 1
ATOM 1538 N N . ALA A 1 196 ? 7.466 8.154 -33.540 1.00 98.62 196 ALA A N 1
ATOM 1539 C CA . ALA A 1 196 ? 8.778 7.940 -32.928 1.00 98.62 196 ALA A CA 1
ATOM 1540 C C . ALA A 1 196 ? 9.622 6.887 -33.677 1.00 98.62 196 ALA A C 1
ATOM 1542 O O . ALA A 1 196 ? 10.813 7.082 -33.925 1.00 98.62 196 ALA A O 1
ATOM 1543 N N . ILE A 1 197 ? 9.003 5.796 -34.137 1.00 98.69 197 ILE A N 1
ATOM 1544 C CA . ILE A 1 197 ? 9.667 4.784 -34.975 1.00 98.69 197 ILE A CA 1
ATOM 1545 C C . ILE A 1 197 ? 10.032 5.355 -36.356 1.00 98.69 197 ILE A C 1
ATOM 1547 O O . ILE A 1 197 ? 11.101 5.043 -36.884 1.00 98.69 197 ILE A O 1
ATOM 1551 N N . GLN A 1 198 ? 9.185 6.207 -36.944 1.00 98.50 198 GLN A N 1
ATOM 1552 C CA . GLN A 1 198 ? 9.495 6.901 -38.202 1.00 98.50 198 GLN A CA 1
ATOM 1553 C C . GLN A 1 198 ? 10.668 7.879 -38.041 1.00 98.50 198 GLN A C 1
ATOM 1555 O O . GLN A 1 198 ? 11.552 7.897 -38.901 1.00 98.50 198 GLN A O 1
ATOM 1560 N N . TYR A 1 199 ? 10.723 8.611 -36.924 1.00 98.44 199 TYR A N 1
ATOM 1561 C CA . TYR A 1 199 ? 11.856 9.455 -36.552 1.00 98.44 199 TYR A CA 1
ATOM 1562 C C . TYR A 1 199 ? 13.157 8.641 -36.478 1.00 98.44 199 TYR A C 1
ATOM 1564 O O . TYR A 1 199 ? 14.091 8.930 -37.230 1.00 98.44 199 TYR A O 1
ATOM 1572 N N . MET A 1 200 ? 13.205 7.565 -35.677 1.00 98.31 200 MET A N 1
ATOM 1573 C CA . MET A 1 200 ? 14.410 6.723 -35.571 1.00 98.31 200 MET A CA 1
ATOM 1574 C C . MET A 1 200 ? 14.821 6.156 -36.935 1.00 98.31 200 MET A C 1
ATOM 1576 O O . MET A 1 200 ? 15.998 6.180 -37.293 1.00 98.31 200 MET A O 1
ATOM 1580 N N . LYS A 1 201 ? 13.852 5.713 -37.746 1.00 97.69 201 LYS A N 1
ATOM 1581 C CA . LYS A 1 201 ? 14.103 5.209 -39.102 1.00 97.69 201 LYS A CA 1
ATOM 1582 C C . LYS A 1 201 ? 14.718 6.263 -40.032 1.00 97.69 201 LYS A C 1
ATOM 1584 O O . LYS A 1 201 ? 15.515 5.899 -40.891 1.00 97.69 201 LYS A O 1
ATOM 1589 N N . SER A 1 202 ? 14.401 7.548 -39.863 1.00 97.19 202 SER A N 1
ATOM 1590 C CA . SER A 1 202 ? 15.031 8.634 -40.636 1.00 97.19 202 SER A CA 1
ATOM 1591 C C . SER A 1 202 ? 16.524 8.823 -40.314 1.00 97.19 202 SER A C 1
ATOM 1593 O O . SER A 1 202 ? 17.279 9.332 -41.144 1.00 97.19 202 SER A O 1
ATOM 1595 N N . LEU A 1 203 ? 16.959 8.354 -39.138 1.00 97.56 203 LEU A N 1
ATOM 1596 C CA . LEU A 1 203 ? 18.338 8.407 -38.646 1.00 97.56 203 LEU A CA 1
ATOM 1597 C C . LEU A 1 203 ? 19.086 7.067 -38.767 1.00 97.56 203 LEU A C 1
ATOM 1599 O O . LEU A 1 203 ? 20.286 7.008 -38.475 1.00 97.56 203 LEU A O 1
ATOM 1603 N N . GLN A 1 204 ? 18.427 6.014 -39.257 1.00 97.31 204 GLN A N 1
ATOM 1604 C CA . GLN A 1 204 ? 19.050 4.726 -39.564 1.00 97.31 204 GLN A CA 1
ATOM 1605 C C . GLN A 1 204 ? 19.962 4.834 -40.801 1.00 97.31 204 GLN A C 1
ATOM 1607 O O . GLN A 1 204 ? 19.656 5.549 -41.756 1.00 97.31 204 GLN A O 1
ATOM 1612 N N . GLN A 1 205 ? 21.113 4.165 -40.768 1.00 95.69 205 GLN A N 1
ATOM 1613 C CA . GLN A 1 205 ? 22.139 4.181 -41.815 1.00 95.69 205 GLN A CA 1
ATOM 1614 C C . GLN A 1 205 ? 22.180 2.854 -42.601 1.00 95.69 205 GLN A C 1
ATOM 1616 O O . GLN A 1 205 ? 21.511 1.880 -42.250 1.00 95.69 205 GLN A O 1
ATOM 1621 N N . ASP A 1 206 ? 22.964 2.811 -43.685 1.00 94.31 206 ASP A N 1
ATOM 1622 C CA . ASP A 1 206 ? 23.068 1.660 -44.603 1.00 94.31 206 ASP A CA 1
ATOM 1623 C C . ASP A 1 206 ? 23.609 0.366 -43.955 1.00 94.31 206 ASP A C 1
ATOM 1625 O O . ASP A 1 206 ? 23.394 -0.730 -44.481 1.00 94.31 206 ASP A O 1
ATOM 1629 N N . ASP A 1 207 ? 24.290 0.491 -42.815 1.00 92.06 207 ASP A N 1
ATOM 1630 C CA . ASP A 1 207 ? 24.810 -0.581 -41.954 1.00 92.06 207 ASP A CA 1
ATOM 1631 C C . ASP A 1 207 ? 23.812 -1.019 -40.856 1.00 92.06 207 ASP A C 1
ATOM 1633 O O . ASP A 1 207 ? 24.111 -1.901 -40.057 1.00 92.06 207 ASP A O 1
ATOM 1637 N N . SER A 1 208 ? 22.594 -0.461 -40.845 1.00 94.69 208 SER A N 1
ATOM 1638 C CA . SER A 1 208 ? 21.589 -0.581 -39.769 1.00 94.69 208 SER A CA 1
ATOM 1639 C C . SER A 1 208 ? 21.969 0.056 -38.425 1.00 94.69 208 SER A C 1
ATOM 1641 O O . SER A 1 208 ? 21.222 -0.103 -37.452 1.00 94.69 208 SER A O 1
ATOM 1643 N N . GLY A 1 209 ? 23.064 0.815 -38.368 1.00 96.12 209 GLY A N 1
ATOM 1644 C CA . GLY A 1 209 ? 23.388 1.691 -37.249 1.00 96.12 209 GLY A CA 1
ATOM 1645 C C . GLY A 1 209 ? 22.470 2.914 -37.202 1.00 96.12 209 GLY A C 1
ATOM 1646 O O . GLY A 1 209 ? 22.058 3.443 -38.237 1.00 96.12 209 GLY A O 1
ATOM 1647 N N . TYR A 1 210 ? 22.149 3.394 -36.005 1.00 97.50 210 TYR A N 1
ATOM 1648 C CA . TYR A 1 210 ? 21.409 4.639 -35.799 1.00 97.50 210 TYR A CA 1
ATOM 1649 C C . TYR A 1 210 ? 22.361 5.789 -35.461 1.00 97.50 210 TYR A C 1
ATOM 1651 O O . TYR A 1 210 ? 23.285 5.646 -34.659 1.00 97.50 210 TYR A O 1
ATOM 1659 N N . LYS A 1 211 ? 22.127 6.966 -36.050 1.00 96.69 211 LYS A N 1
ATOM 1660 C CA . LYS A 1 211 ? 22.738 8.215 -35.569 1.00 96.69 211 LYS A CA 1
ATOM 1661 C C . LYS A 1 211 ? 22.061 8.647 -34.271 1.00 96.69 211 LYS A C 1
ATOM 1663 O O . LYS A 1 211 ? 20.842 8.585 -34.188 1.00 96.69 211 LYS A O 1
ATOM 1668 N N . ALA A 1 212 ? 22.835 9.173 -33.318 1.00 91.38 212 ALA A N 1
ATOM 1669 C CA . ALA A 1 212 ? 22.293 9.721 -32.069 1.00 91.38 212 ALA A CA 1
ATOM 1670 C C . ALA A 1 212 ? 21.259 10.838 -32.313 1.00 91.38 212 ALA A C 1
ATOM 1672 O O . ALA A 1 212 ? 20.229 10.890 -31.662 1.00 91.38 212 ALA A O 1
ATOM 1673 N N . TYR A 1 213 ? 21.521 11.710 -33.288 1.00 91.19 213 TYR A N 1
ATOM 1674 C CA . TYR A 1 213 ? 20.643 12.798 -33.735 1.00 91.19 213 TYR A CA 1
ATOM 1675 C C . TYR A 1 213 ? 21.027 13.185 -35.175 1.00 91.19 213 TYR A C 1
ATOM 1677 O O . TYR A 1 213 ? 22.005 12.660 -35.714 1.00 91.19 213 TYR A O 1
ATOM 1685 N N . GLN A 1 214 ? 20.321 14.137 -35.798 1.00 86.44 214 GLN A N 1
ATOM 1686 C CA . GLN A 1 214 ? 20.491 14.531 -37.214 1.00 86.44 214 GLN A CA 1
ATOM 1687 C C . GLN A 1 214 ? 21.948 14.737 -37.685 1.00 86.44 214 GLN A C 1
ATOM 1689 O O . GLN A 1 214 ? 22.289 14.383 -38.815 1.00 86.44 214 GLN A O 1
ATOM 1694 N N . TYR A 1 215 ? 22.808 15.296 -36.828 1.00 84.44 215 TYR A N 1
ATOM 1695 C CA . TYR A 1 215 ? 24.232 15.545 -37.109 1.00 84.44 215 TYR A CA 1
ATOM 1696 C C . TYR A 1 215 ? 25.179 14.711 -36.226 1.00 84.44 215 TYR A C 1
ATOM 1698 O O . TYR A 1 215 ? 26.393 14.908 -36.257 1.00 84.44 215 TYR A O 1
ATOM 1706 N N . GLY A 1 216 ? 24.629 13.799 -35.422 1.00 83.25 216 GLY A N 1
ATOM 1707 C CA . GLY A 1 216 ? 25.377 12.920 -34.532 1.00 83.25 216 GLY A CA 1
ATOM 1708 C C . GLY A 1 216 ? 25.990 11.729 -35.268 1.00 83.25 216 GLY A C 1
ATOM 1709 O O . GLY A 1 216 ? 25.533 11.318 -36.334 1.00 83.25 216 GLY A O 1
ATOM 1710 N N . SER A 1 217 ? 27.021 11.137 -34.666 1.00 87.38 217 SER A N 1
ATOM 1711 C CA . SER A 1 217 ? 27.531 9.822 -35.072 1.00 87.38 217 SER A CA 1
ATOM 1712 C C . SER A 1 217 ? 26.920 8.730 -34.196 1.00 87.38 217 SER A C 1
ATOM 1714 O O . SER A 1 217 ? 26.666 8.967 -33.013 1.00 87.38 217 SER A O 1
ATOM 1716 N N . GLY A 1 218 ? 26.716 7.537 -34.758 1.00 87.44 218 GLY A N 1
ATOM 1717 C CA . GLY A 1 218 ? 26.243 6.375 -34.002 1.00 87.44 218 GLY A CA 1
ATOM 1718 C C . GLY A 1 218 ? 27.181 6.000 -32.854 1.00 87.44 218 GLY A C 1
ATOM 1719 O O . GLY A 1 218 ? 28.379 6.317 -32.870 1.00 87.44 218 GLY A O 1
ATOM 1720 N N . ASN A 1 219 ? 26.618 5.401 -31.813 1.00 92.88 219 ASN A N 1
ATOM 1721 C CA . ASN A 1 219 ? 27.326 4.929 -30.628 1.00 92.88 219 ASN A CA 1
ATOM 1722 C C . ASN A 1 219 ? 26.519 3.772 -29.984 1.00 92.88 219 ASN A C 1
ATOM 1724 O O . ASN A 1 219 ? 25.334 3.625 -30.300 1.00 92.88 219 ASN A O 1
ATOM 1728 N N . PRO A 1 220 ? 27.130 2.947 -29.116 1.00 94.50 220 PRO A N 1
ATOM 1729 C CA . PRO A 1 220 ? 26.458 1.804 -28.497 1.00 94.50 220 PRO A CA 1
ATOM 1730 C C . PRO A 1 220 ? 25.237 2.159 -27.635 1.00 94.50 220 PRO A C 1
ATOM 1732 O O . PRO A 1 220 ? 24.266 1.415 -27.698 1.00 94.50 220 PRO A O 1
ATOM 1735 N N . ASP A 1 221 ? 25.228 3.268 -26.884 1.00 93.25 221 ASP A N 1
ATOM 1736 C CA . ASP A 1 221 ? 24.070 3.676 -26.064 1.00 93.25 221 ASP A CA 1
ATOM 1737 C C . ASP A 1 221 ? 22.853 4.034 -26.940 1.00 93.25 221 ASP A C 1
ATOM 1739 O O . ASP A 1 221 ? 21.746 3.542 -26.697 1.00 93.25 221 ASP A O 1
ATOM 1743 N N . THR A 1 222 ? 23.078 4.779 -28.030 1.00 95.62 222 THR A N 1
ATOM 1744 C CA . THR A 1 222 ? 22.065 5.060 -29.060 1.00 95.62 222 THR A CA 1
ATOM 1745 C C . THR A 1 222 ? 21.530 3.771 -29.674 1.00 95.62 222 THR A C 1
ATOM 1747 O O . THR A 1 222 ? 20.318 3.575 -29.776 1.00 95.62 222 THR A O 1
ATOM 1750 N N . GLN A 1 223 ? 22.434 2.883 -30.103 1.00 97.69 223 GLN A N 1
ATOM 1751 C CA . GLN A 1 223 ? 22.062 1.646 -30.785 1.00 97.69 223 GLN A CA 1
ATOM 1752 C C . GLN A 1 223 ? 21.265 0.725 -29.853 1.00 97.69 223 GLN A C 1
ATOM 1754 O O . GLN A 1 223 ? 20.244 0.172 -30.260 1.00 97.69 223 GLN A O 1
ATOM 1759 N N . ALA A 1 224 ? 21.702 0.600 -28.599 1.00 97.62 224 ALA A N 1
ATOM 1760 C CA . ALA A 1 224 ? 21.035 -0.172 -27.562 1.00 97.62 224 ALA A CA 1
ATOM 1761 C C . ALA A 1 224 ? 19.633 0.386 -27.257 1.00 97.62 224 ALA A C 1
ATOM 1763 O O . ALA A 1 224 ? 18.655 -0.356 -27.311 1.00 97.62 224 ALA A O 1
ATOM 1764 N N . SER A 1 225 ? 19.503 1.701 -27.064 1.00 96.75 225 SER A N 1
ATOM 1765 C CA . SER A 1 225 ? 18.209 2.352 -26.804 1.00 96.75 225 SER A CA 1
ATOM 1766 C C . SER A 1 225 ? 17.216 2.175 -27.963 1.00 96.75 225 SER A C 1
ATOM 1768 O O . SER A 1 225 ? 16.044 1.869 -27.733 1.00 96.75 225 SER A O 1
ATOM 1770 N N . ALA A 1 226 ? 17.677 2.285 -29.216 1.00 98.25 226 ALA A N 1
ATOM 1771 C CA . ALA A 1 226 ? 16.852 2.021 -30.397 1.00 98.25 226 ALA A CA 1
ATOM 1772 C C . ALA A 1 226 ? 16.383 0.556 -30.466 1.00 98.25 226 ALA A C 1
ATOM 1774 O O . ALA A 1 226 ? 15.219 0.287 -30.770 1.00 98.25 226 ALA A O 1
ATOM 1775 N N . ILE A 1 227 ? 17.272 -0.397 -30.161 1.00 98.38 227 ILE A N 1
ATOM 1776 C CA . ILE A 1 227 ? 16.948 -1.830 -30.082 1.00 98.38 227 ILE A CA 1
ATOM 1777 C C . ILE A 1 227 ? 15.917 -2.084 -28.978 1.00 98.38 227 ILE A C 1
ATOM 1779 O O . ILE A 1 227 ? 14.940 -2.777 -29.242 1.00 98.38 227 ILE A O 1
ATOM 1783 N N . LEU A 1 228 ? 16.079 -1.502 -27.786 1.00 97.50 228 LEU A N 1
ATOM 1784 C CA . LEU A 1 228 ? 15.159 -1.664 -26.656 1.00 97.50 228 LEU A CA 1
ATOM 1785 C C . LEU A 1 228 ? 13.742 -1.156 -26.991 1.00 97.50 228 LEU A C 1
ATOM 1787 O O . LEU A 1 228 ? 12.763 -1.879 -26.796 1.00 97.50 228 LEU A O 1
ATOM 1791 N N . GLY A 1 229 ? 13.634 0.031 -27.601 1.00 98.00 229 GLY A N 1
ATOM 1792 C CA . GLY A 1 229 ? 12.371 0.576 -28.118 1.00 98.00 229 GLY A CA 1
ATOM 1793 C C . GLY A 1 229 ? 11.698 -0.338 -29.143 1.00 98.00 229 GLY A C 1
ATOM 1794 O O . GLY A 1 229 ? 10.521 -0.685 -29.021 1.00 98.00 229 GLY A O 1
ATOM 1795 N N . LEU A 1 230 ? 12.454 -0.780 -30.150 1.00 98.44 230 LEU A N 1
ATOM 1796 C CA . LEU A 1 230 ? 11.934 -1.670 -31.189 1.00 98.44 230 LEU A CA 1
ATOM 1797 C C . LEU A 1 230 ? 11.578 -3.068 -30.663 1.00 98.44 230 LEU A C 1
ATOM 1799 O O . LEU A 1 230 ? 10.660 -3.686 -31.199 1.00 98.44 230 LEU A O 1
ATOM 1803 N N . LEU A 1 231 ? 12.261 -3.553 -29.622 1.00 97.94 231 LEU A N 1
ATOM 1804 C CA . LEU A 1 231 ? 12.016 -4.854 -29.002 1.00 97.94 231 LEU A CA 1
ATOM 1805 C C . LEU A 1 231 ? 10.653 -4.865 -28.310 1.00 97.94 231 LEU A C 1
ATOM 1807 O O . LEU A 1 231 ? 9.841 -5.750 -28.566 1.00 97.94 231 LEU A O 1
ATOM 1811 N N . ALA A 1 232 ? 10.373 -3.850 -27.494 1.00 97.69 232 ALA A N 1
ATOM 1812 C CA . ALA A 1 232 ? 9.097 -3.734 -26.797 1.00 97.69 232 ALA A CA 1
ATOM 1813 C C . ALA A 1 232 ? 7.921 -3.430 -27.737 1.00 97.69 232 ALA A C 1
ATOM 1815 O O . ALA A 1 232 ? 6.801 -3.885 -27.495 1.00 97.69 232 ALA A O 1
ATOM 1816 N N . TYR A 1 233 ? 8.165 -2.700 -28.831 1.00 98.31 233 TYR A N 1
ATOM 1817 C CA . TYR A 1 233 ? 7.139 -2.439 -29.835 1.00 98.31 233 TYR A CA 1
ATOM 1818 C C . TYR A 1 233 ? 6.851 -3.660 -30.735 1.00 98.31 233 TYR A C 1
ATOM 1820 O O . TYR A 1 233 ? 5.683 -3.992 -30.955 1.00 98.31 233 TYR A O 1
ATOM 1828 N N . ASP A 1 234 ? 7.873 -4.317 -31.292 1.00 97.50 234 ASP A N 1
ATOM 1829 C CA . ASP A 1 234 ? 7.733 -5.423 -32.253 1.00 97.50 234 ASP A CA 1
ATOM 1830 C C . ASP A 1 234 ? 8.923 -6.392 -32.181 1.00 97.50 234 ASP A C 1
ATOM 1832 O O . ASP A 1 234 ? 9.744 -6.496 -33.099 1.00 97.50 234 ASP A O 1
ATOM 1836 N N . GLU A 1 235 ? 8.983 -7.142 -31.080 1.00 96.12 235 GLU A N 1
ATOM 1837 C CA . GLU A 1 235 ? 9.974 -8.191 -30.835 1.00 96.12 235 GLU A CA 1
ATOM 1838 C C . GLU A 1 235 ? 10.123 -9.154 -32.021 1.00 96.12 235 GLU A C 1
ATOM 1840 O O . GLU A 1 235 ? 11.241 -9.477 -32.418 1.00 96.12 235 GLU A O 1
ATOM 1845 N N . THR A 1 236 ? 9.015 -9.601 -32.622 1.00 96.94 236 THR A N 1
ATOM 1846 C CA . THR A 1 236 ? 9.061 -10.547 -33.752 1.00 96.94 236 THR A CA 1
ATOM 1847 C C . THR A 1 236 ? 9.683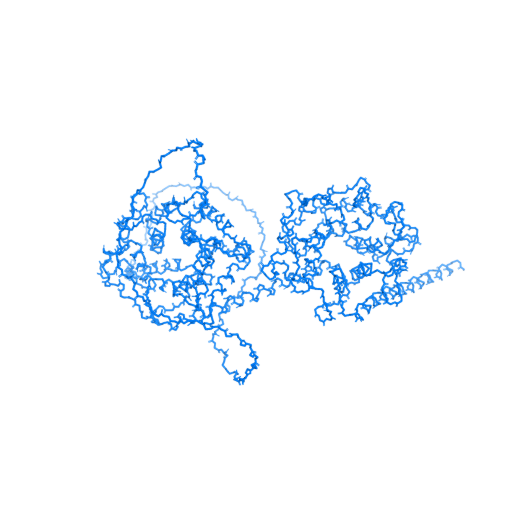 -9.902 -34.992 1.00 96.94 236 THR A C 1
ATOM 1849 O O . THR A 1 236 ? 10.494 -10.528 -35.678 1.00 96.94 236 THR A O 1
ATOM 1852 N N . GLY A 1 237 ? 9.358 -8.639 -35.275 1.00 96.88 237 GLY A N 1
ATOM 1853 C CA . GLY A 1 237 ? 9.977 -7.871 -36.350 1.00 96.88 237 GLY A CA 1
ATOM 1854 C C . GLY A 1 237 ? 11.472 -7.620 -36.132 1.00 96.88 237 GLY A C 1
ATOM 1855 O O . GLY A 1 237 ? 12.244 -7.731 -37.089 1.00 96.88 237 GLY A O 1
ATOM 1856 N N . LEU A 1 238 ? 11.879 -7.313 -34.896 1.00 96.31 238 LEU A N 1
ATOM 1857 C CA . LEU A 1 238 ? 13.271 -7.027 -34.523 1.00 96.31 238 LEU A CA 1
ATOM 1858 C C . LEU A 1 238 ? 14.147 -8.278 -34.376 1.00 96.31 238 LEU A C 1
ATOM 1860 O O . LEU A 1 238 ? 15.337 -8.208 -34.663 1.00 96.31 238 LEU A O 1
ATOM 1864 N N . LYS A 1 239 ? 13.596 -9.413 -33.934 1.00 94.06 239 LYS A N 1
ATOM 1865 C CA . LYS A 1 239 ? 14.295 -10.712 -33.942 1.00 94.06 239 LYS A CA 1
ATOM 1866 C C . LYS A 1 239 ? 14.351 -11.324 -35.348 1.00 94.06 239 LYS A C 1
ATOM 1868 O O . LYS A 1 239 ? 15.230 -12.137 -35.626 1.00 94.06 239 LYS A O 1
ATOM 1873 N N . GLY A 1 240 ? 13.430 -10.924 -36.228 1.00 94.06 240 GLY A N 1
ATOM 1874 C CA . GLY A 1 240 ? 13.507 -11.134 -37.672 1.00 94.06 240 GLY A CA 1
ATOM 1875 C C . GLY A 1 240 ? 14.367 -10.081 -38.386 1.00 94.06 240 GLY A C 1
ATOM 1876 O O . GLY A 1 240 ? 15.291 -9.513 -37.822 1.00 94.06 240 GLY A O 1
ATOM 1877 N N . MET A 1 241 ? 14.049 -9.806 -39.655 1.00 94.00 241 MET A N 1
ATOM 1878 C CA . MET A 1 241 ? 14.797 -8.860 -40.507 1.00 94.00 241 MET A CA 1
ATOM 1879 C C . MET A 1 241 ? 13.992 -7.588 -40.843 1.00 94.00 241 MET A C 1
ATOM 1881 O O . MET A 1 241 ? 14.283 -6.910 -41.826 1.00 94.00 241 MET A O 1
ATOM 1885 N N . LYS A 1 242 ? 12.929 -7.262 -40.089 1.00 96.38 242 LYS A N 1
ATOM 1886 C CA . LYS A 1 242 ? 12.007 -6.157 -40.443 1.00 96.38 242 LYS A CA 1
ATOM 1887 C C . LYS A 1 242 ? 12.671 -4.779 -40.358 1.00 96.38 242 LYS A C 1
ATOM 1889 O O . LYS A 1 242 ? 12.316 -3.878 -41.116 1.00 96.38 242 LYS A O 1
ATOM 1894 N N . TYR A 1 243 ? 13.621 -4.636 -39.437 1.00 96.38 243 TYR A N 1
ATOM 1895 C CA . TYR A 1 243 ? 14.360 -3.401 -39.159 1.00 96.38 243 TYR A CA 1
ATOM 1896 C C . TYR A 1 243 ? 15.788 -3.419 -39.735 1.00 96.38 243 TYR A C 1
ATOM 1898 O O . TYR A 1 243 ? 16.618 -2.594 -39.362 1.00 96.38 243 TYR A O 1
ATOM 1906 N N . SER A 1 244 ? 16.070 -4.360 -40.641 1.00 95.81 244 SER A N 1
ATOM 1907 C CA . SER A 1 244 ? 17.347 -4.492 -41.343 1.00 95.81 244 SER A CA 1
ATOM 1908 C C . SER A 1 244 ? 17.435 -3.590 -42.572 1.00 95.81 244 SER A C 1
ATOM 1910 O O . SER A 1 244 ? 16.518 -3.543 -43.394 1.00 95.81 244 SER A O 1
ATOM 1912 N N . VAL A 1 245 ? 18.589 -2.954 -42.752 1.00 95.69 245 VAL A N 1
ATOM 1913 C CA . VAL A 1 245 ? 18.960 -2.166 -43.935 1.00 95.69 245 VAL A CA 1
ATOM 1914 C C . VAL A 1 245 ? 20.078 -2.894 -44.677 1.00 95.69 245 VAL A C 1
ATOM 1916 O O . VAL A 1 245 ? 21.038 -3.359 -44.067 1.00 95.69 245 VAL A O 1
ATOM 1919 N N . ASN A 1 246 ? 19.932 -3.052 -45.997 1.00 93.31 246 ASN A N 1
ATOM 1920 C CA . ASN A 1 246 ? 20.889 -3.738 -46.885 1.00 93.31 246 ASN A CA 1
ATOM 1921 C C . ASN A 1 246 ? 21.297 -5.171 -46.461 1.00 93.31 246 ASN A C 1
ATOM 1923 O O . ASN A 1 246 ? 22.308 -5.692 -46.923 1.00 93.31 246 ASN A O 1
ATOM 1927 N N . GLY A 1 247 ? 20.493 -5.828 -45.617 1.00 89.88 247 GLY A N 1
ATOM 1928 C CA . GLY A 1 247 ? 20.774 -7.159 -45.063 1.00 89.88 247 GLY A CA 1
ATOM 1929 C C . GLY A 1 247 ? 21.545 -7.154 -43.737 1.00 89.88 247 GLY A C 1
ATOM 1930 O O . GLY A 1 247 ? 21.653 -8.207 -43.116 1.00 89.88 247 GLY A O 1
ATOM 1931 N N . ASN A 1 248 ? 22.013 -5.992 -43.275 1.00 92.88 248 ASN A N 1
ATOM 1932 C CA . ASN A 1 248 ? 22.612 -5.819 -41.953 1.00 92.88 248 ASN A CA 1
ATOM 1933 C C . ASN A 1 248 ? 21.512 -5.821 -40.878 1.00 92.88 248 ASN A C 1
ATOM 1935 O O . ASN A 1 248 ? 20.376 -5.429 -41.145 1.00 92.88 248 ASN A O 1
ATOM 1939 N N . HIS A 1 249 ? 21.807 -6.281 -39.664 1.00 94.88 249 HIS A N 1
ATOM 1940 C CA . HIS A 1 249 ? 20.831 -6.356 -38.573 1.00 94.88 249 HIS A CA 1
ATOM 1941 C C . HIS A 1 249 ? 21.220 -5.368 -37.459 1.00 94.88 249 HIS A C 1
ATOM 1943 O O . HIS A 1 249 ? 22.378 -5.364 -37.047 1.00 94.88 249 HIS A O 1
ATOM 1949 N N . PRO A 1 250 ? 20.292 -4.551 -36.917 1.00 95.38 250 PRO A N 1
ATOM 1950 C CA . PRO A 1 250 ? 20.640 -3.495 -35.958 1.00 95.38 250 PRO A CA 1
ATOM 1951 C C . PRO A 1 250 ? 21.294 -4.027 -34.672 1.00 95.38 250 PRO A C 1
ATOM 1953 O O . PRO A 1 250 ? 22.209 -3.396 -34.155 1.00 95.38 250 PRO A O 1
ATOM 1956 N N . TYR A 1 251 ? 20.884 -5.205 -34.185 1.00 95.56 251 TYR A N 1
ATOM 1957 C CA . TYR A 1 251 ? 21.568 -5.890 -33.074 1.00 95.56 251 TYR A CA 1
ATOM 1958 C C . TYR A 1 251 ? 23.019 -6.263 -33.399 1.00 95.56 251 TYR A C 1
ATOM 1960 O O . TYR A 1 251 ? 23.874 -6.148 -32.533 1.00 95.56 251 TYR A O 1
ATOM 1968 N N . ASP A 1 252 ? 23.321 -6.677 -34.630 1.00 94.25 252 ASP A N 1
ATOM 1969 C CA . ASP A 1 252 ? 24.670 -7.128 -34.982 1.00 94.25 252 ASP A CA 1
ATOM 1970 C C . ASP A 1 252 ? 25.625 -5.921 -35.014 1.00 94.25 252 ASP A C 1
ATOM 1972 O O . ASP A 1 252 ? 26.727 -6.005 -34.484 1.00 94.25 252 ASP A O 1
ATOM 1976 N N . TYR A 1 253 ? 25.142 -4.758 -35.473 1.00 94.38 253 TYR A N 1
ATOM 1977 C CA . TYR A 1 253 ? 25.854 -3.475 -35.372 1.00 94.38 253 TYR A CA 1
ATOM 1978 C C . TYR A 1 253 ? 26.104 -3.021 -33.919 1.00 94.38 253 TYR A C 1
ATOM 1980 O O . TYR A 1 253 ? 27.083 -2.333 -33.644 1.00 94.38 253 TYR A O 1
ATOM 1988 N N . LEU A 1 254 ? 25.252 -3.400 -32.951 1.00 96.25 254 LEU A N 1
ATOM 1989 C CA . LEU A 1 254 ? 25.560 -3.161 -31.533 1.00 96.25 254 LEU A CA 1
ATOM 1990 C C . LEU A 1 254 ? 26.781 -3.990 -31.101 1.00 96.25 254 LEU A C 1
ATOM 1992 O O . LEU A 1 254 ? 27.630 -3.476 -30.376 1.00 96.25 254 LEU A O 1
ATOM 1996 N N . LEU A 1 255 ? 26.895 -5.242 -31.563 1.00 95.25 255 LEU A N 1
ATOM 1997 C CA . LEU A 1 255 ? 27.986 -6.149 -31.185 1.00 95.25 255 LEU A CA 1
ATOM 1998 C C . LEU A 1 255 ? 29.367 -5.689 -31.674 1.00 95.25 255 LEU A C 1
ATOM 2000 O O . LEU A 1 255 ? 30.362 -6.037 -31.040 1.00 95.25 255 LEU A O 1
ATOM 2004 N N . ASP A 1 256 ? 29.441 -4.866 -32.724 1.00 93.56 256 ASP A N 1
ATOM 2005 C CA . ASP A 1 256 ? 30.697 -4.261 -33.199 1.00 93.56 256 ASP A CA 1
ATOM 2006 C C . ASP A 1 256 ? 31.366 -3.352 -32.142 1.00 93.56 256 ASP A C 1
ATOM 2008 O O . ASP A 1 256 ? 32.565 -3.076 -32.226 1.00 93.56 256 ASP A O 1
ATOM 2012 N N . TYR A 1 257 ? 30.623 -2.920 -31.114 1.00 94.88 257 TYR A N 1
ATOM 2013 C CA . TYR A 1 257 ? 31.141 -2.166 -29.964 1.00 94.88 257 TYR A CA 1
ATOM 2014 C C . TYR A 1 257 ? 31.565 -3.041 -28.768 1.00 94.88 257 TYR A C 1
ATOM 2016 O O . TYR A 1 257 ? 31.992 -2.493 -27.744 1.00 94.88 257 TYR A O 1
ATOM 2024 N N . GLN A 1 258 ? 31.448 -4.373 -28.859 1.00 95.44 258 GLN A N 1
ATOM 2025 C CA . GLN A 1 258 ? 31.835 -5.284 -27.780 1.00 95.44 258 GLN A CA 1
ATOM 2026 C C . GLN A 1 258 ? 33.348 -5.551 -27.776 1.00 95.44 258 GLN A C 1
ATOM 2028 O O . GLN A 1 258 ? 33.924 -6.062 -28.738 1.00 95.44 258 GLN A O 1
ATOM 2033 N N . ALA A 1 259 ? 33.994 -5.275 -26.646 1.00 93.56 259 ALA A N 1
ATOM 2034 C CA . ALA A 1 259 ? 35.392 -5.598 -26.401 1.00 93.56 259 ALA A CA 1
ATOM 2035 C C . ALA A 1 259 ? 35.603 -7.094 -26.088 1.00 93.56 259 ALA A C 1
ATOM 2037 O O . ALA A 1 259 ? 34.676 -7.851 -25.793 1.00 93.56 259 ALA A O 1
ATOM 2038 N N . SER A 1 260 ? 36.859 -7.548 -26.122 1.00 91.38 260 SER A N 1
ATOM 2039 C CA . SER A 1 260 ? 37.209 -8.955 -25.865 1.00 91.38 260 SER A CA 1
ATOM 2040 C C . SER A 1 260 ? 36.903 -9.432 -24.441 1.00 91.38 260 SER A C 1
ATOM 2042 O O . SER A 1 260 ? 36.750 -10.633 -24.237 1.00 91.38 260 SER A O 1
ATOM 2044 N N . ASP A 1 261 ? 36.830 -8.513 -23.475 1.00 91.00 261 ASP A N 1
ATOM 2045 C CA . ASP A 1 261 ? 36.439 -8.781 -22.085 1.00 91.00 261 ASP A CA 1
ATOM 2046 C C . ASP A 1 261 ? 34.913 -8.820 -21.876 1.00 91.00 261 ASP A C 1
ATOM 2048 O O . ASP A 1 261 ? 34.462 -9.196 -20.801 1.00 91.00 261 ASP A O 1
ATOM 2052 N N . GLY A 1 262 ? 34.126 -8.480 -22.904 1.00 92.31 262 GLY A N 1
ATOM 2053 C CA . GLY A 1 262 ? 32.666 -8.423 -22.875 1.00 92.31 262 GLY A CA 1
ATOM 2054 C C . GLY A 1 262 ? 32.075 -7.034 -22.639 1.00 92.31 262 GLY A C 1
ATOM 2055 O O . GLY A 1 262 ? 30.882 -6.867 -22.901 1.00 92.31 262 GLY A O 1
ATOM 2056 N N . SER A 1 263 ? 32.879 -6.049 -22.222 1.00 94.31 263 SER A N 1
ATOM 2057 C CA . SER A 1 263 ? 32.439 -4.659 -22.034 1.00 94.31 263 SER A CA 1
ATOM 2058 C C . SER A 1 263 ? 32.064 -3.983 -23.359 1.00 94.31 263 SER A C 1
ATOM 2060 O O . SER A 1 263 ? 32.465 -4.435 -24.434 1.00 94.31 263 SER A O 1
ATOM 2062 N N . PHE A 1 264 ? 31.294 -2.892 -23.305 1.00 94.31 264 PHE A N 1
ATOM 2063 C CA . PHE A 1 264 ? 30.907 -2.120 -24.493 1.00 94.31 264 PHE A CA 1
ATOM 2064 C C . PHE A 1 264 ? 31.482 -0.708 -24.451 1.00 94.31 264 PHE A C 1
ATOM 2066 O O . PHE A 1 264 ? 31.416 -0.011 -23.435 1.00 94.31 264 PHE A O 1
ATOM 2073 N N . SER A 1 265 ? 32.034 -0.259 -25.580 1.00 91.25 265 SER A N 1
ATOM 2074 C CA . SER A 1 265 ? 32.548 1.105 -25.713 1.00 91.25 265 SER A CA 1
ATOM 2075 C C . SER A 1 265 ? 32.644 1.571 -27.166 1.00 91.25 265 SER A C 1
ATOM 2077 O O . SER A 1 265 ? 32.779 0.773 -28.086 1.00 91.25 265 SER A O 1
ATOM 2079 N N . LYS A 1 266 ? 32.620 2.894 -27.377 1.00 85.06 266 LYS A N 1
ATOM 2080 C CA . LYS A 1 266 ? 32.866 3.503 -28.698 1.00 85.06 266 LYS A CA 1
ATOM 2081 C C . LYS A 1 266 ? 34.351 3.726 -29.006 1.00 85.06 266 LYS A C 1
ATOM 2083 O O . LYS A 1 266 ? 34.760 3.659 -30.159 1.00 85.06 266 LYS A O 1
ATOM 2088 N N . SER A 1 267 ? 35.138 4.072 -27.989 1.00 80.62 267 SER A N 1
ATOM 2089 C CA . SER A 1 267 ? 36.554 4.462 -28.135 1.00 80.62 267 SER A CA 1
ATOM 2090 C C . SER A 1 267 ? 37.382 4.289 -26.859 1.00 80.62 267 SER A C 1
ATOM 2092 O O . SER A 1 267 ? 38.600 4.157 -26.925 1.00 80.62 267 SER A O 1
ATOM 2094 N N . SER A 1 268 ? 36.733 4.323 -25.697 1.00 81.00 268 SER A N 1
ATOM 2095 C CA . SER A 1 268 ? 37.323 4.114 -24.376 1.00 81.00 268 SER A CA 1
ATOM 2096 C C . SER A 1 268 ? 36.259 3.531 -23.452 1.00 81.00 268 SER A C 1
ATOM 2098 O O . SER A 1 268 ? 35.087 3.886 -23.597 1.00 81.00 268 SER A O 1
ATOM 2100 N N . PHE A 1 269 ? 36.667 2.680 -22.510 1.00 83.62 269 PHE A N 1
ATOM 2101 C CA . PHE A 1 269 ? 35.777 2.023 -21.550 1.00 83.62 269 PHE A CA 1
ATOM 2102 C C . PHE A 1 269 ? 34.787 2.994 -20.881 1.00 83.62 269 PHE A C 1
ATOM 2104 O O . PHE A 1 269 ? 35.165 4.091 -20.463 1.00 83.62 269 PHE A O 1
ATOM 2111 N N . ASN A 1 270 ? 33.531 2.560 -20.761 1.00 84.56 270 ASN A N 1
ATOM 2112 C CA . ASN A 1 270 ? 32.475 3.266 -20.045 1.00 84.56 270 ASN A CA 1
ATOM 2113 C C . ASN A 1 270 ? 31.525 2.245 -19.391 1.00 84.56 270 ASN A C 1
ATOM 2115 O O . ASN A 1 270 ? 30.844 1.485 -20.085 1.00 84.56 270 ASN A O 1
ATOM 2119 N N . ALA A 1 271 ? 31.463 2.247 -18.057 1.00 86.19 271 ALA A N 1
ATOM 2120 C CA . ALA A 1 271 ? 30.606 1.342 -17.291 1.00 86.19 271 ALA A CA 1
ATOM 2121 C C . ALA A 1 271 ? 29.112 1.558 -17.596 1.00 86.19 271 ALA A C 1
ATOM 2123 O O . ALA A 1 271 ? 28.384 0.586 -17.775 1.00 86.19 271 ALA A O 1
ATOM 2124 N N . ARG A 1 272 ? 28.672 2.817 -17.776 1.00 89.19 272 ARG A N 1
ATOM 2125 C CA . ARG A 1 272 ? 27.289 3.147 -18.168 1.00 89.19 272 ARG A CA 1
ATOM 2126 C C . ARG A 1 272 ? 26.929 2.513 -19.508 1.00 89.19 272 ARG A C 1
ATOM 2128 O O . ARG A 1 272 ? 25.920 1.835 -19.593 1.00 89.19 272 ARG A O 1
ATOM 2135 N N . THR A 1 273 ? 27.782 2.681 -20.517 1.00 93.62 273 THR A N 1
ATOM 2136 C CA . THR A 1 273 ? 27.588 2.083 -21.847 1.00 93.62 273 THR A CA 1
ATOM 2137 C C . THR A 1 273 ? 27.506 0.559 -21.785 1.00 93.62 273 THR A C 1
ATOM 2139 O O . THR A 1 273 ? 26.684 -0.050 -22.469 1.00 93.62 273 THR A O 1
ATOM 2142 N N . THR A 1 274 ? 28.330 -0.065 -20.938 1.00 95.81 274 THR A N 1
ATOM 2143 C CA . THR A 1 274 ? 28.284 -1.517 -20.714 1.00 95.81 274 THR A CA 1
ATOM 2144 C C . THR A 1 274 ? 26.973 -1.938 -20.049 1.00 95.81 274 THR A C 1
ATOM 2146 O O . THR A 1 274 ? 26.366 -2.905 -20.502 1.00 95.81 274 THR A O 1
ATOM 2149 N N . ALA A 1 275 ? 26.476 -1.172 -19.073 1.00 95.69 275 ALA A N 1
ATOM 2150 C CA . ALA A 1 275 ? 25.179 -1.406 -18.443 1.00 95.69 275 ALA A CA 1
ATOM 2151 C C . ALA A 1 275 ? 23.998 -1.221 -19.419 1.00 95.69 275 ALA A C 1
ATOM 2153 O O . ALA A 1 275 ? 23.126 -2.083 -19.478 1.00 95.69 275 ALA A O 1
ATOM 2154 N N . THR A 1 276 ? 23.988 -0.171 -20.254 1.00 95.25 276 THR A N 1
ATOM 2155 C CA . THR A 1 276 ? 22.956 0.040 -21.295 1.00 95.25 276 THR A CA 1
ATOM 2156 C C . THR A 1 276 ? 22.920 -1.124 -22.294 1.00 95.25 276 THR A C 1
ATOM 2158 O O . THR A 1 276 ? 21.848 -1.627 -22.652 1.00 95.25 276 THR A O 1
ATOM 2161 N N . ALA A 1 277 ? 24.098 -1.579 -22.738 1.00 96.75 277 ALA A N 1
ATOM 2162 C CA . ALA A 1 277 ? 24.226 -2.718 -23.640 1.00 96.75 277 ALA A CA 1
ATOM 2163 C C . ALA A 1 277 ? 23.768 -4.023 -22.972 1.00 96.75 277 ALA A C 1
ATOM 2165 O O . ALA A 1 277 ? 23.025 -4.780 -23.590 1.00 96.75 277 ALA A O 1
ATOM 2166 N N . ALA A 1 278 ? 24.139 -4.258 -21.710 1.00 97.12 278 ALA A N 1
ATOM 2167 C CA . ALA A 1 278 ? 23.719 -5.411 -20.916 1.00 97.12 278 ALA A CA 1
ATOM 2168 C C . ALA A 1 278 ? 22.207 -5.457 -20.674 1.00 97.12 278 ALA A C 1
ATOM 2170 O O . ALA A 1 278 ? 21.596 -6.484 -20.951 1.00 97.12 278 ALA A O 1
ATOM 2171 N N . LEU A 1 279 ? 21.591 -4.341 -20.273 1.00 97.25 279 LEU A N 1
ATOM 2172 C CA . LEU A 1 279 ? 20.139 -4.205 -20.131 1.00 97.25 279 LEU A CA 1
ATOM 2173 C C . LEU A 1 279 ? 19.410 -4.577 -21.433 1.00 97.25 279 LEU A C 1
ATOM 2175 O O . LEU A 1 279 ? 18.422 -5.312 -21.423 1.00 97.25 279 LEU A O 1
ATOM 2179 N N . THR A 1 280 ? 19.929 -4.112 -22.571 1.00 97.56 280 THR A N 1
ATOM 2180 C CA . THR A 1 280 ? 19.325 -4.338 -23.893 1.00 97.56 280 THR A CA 1
ATOM 2181 C C . THR A 1 280 ? 19.539 -5.763 -24.406 1.00 97.56 280 THR A C 1
ATOM 2183 O O . THR A 1 280 ? 18.604 -6.391 -24.900 1.00 97.56 280 THR A O 1
ATOM 2186 N N . ILE A 1 281 ? 20.762 -6.288 -24.303 1.00 97.62 281 ILE A N 1
ATOM 2187 C CA . ILE A 1 281 ? 21.132 -7.641 -24.745 1.00 97.62 281 ILE A CA 1
ATOM 2188 C C . ILE A 1 281 ? 20.481 -8.691 -23.841 1.00 97.62 281 ILE A C 1
ATOM 2190 O O . ILE A 1 281 ? 19.932 -9.671 -24.341 1.00 97.62 281 ILE A O 1
ATOM 2194 N N . GLY A 1 282 ? 20.458 -8.441 -22.534 1.00 97.31 282 GLY A N 1
ATOM 2195 C CA . GLY A 1 282 ? 19.676 -9.186 -21.559 1.00 97.31 282 GLY A CA 1
ATOM 2196 C C . GLY A 1 282 ? 18.196 -9.212 -21.923 1.00 97.31 282 GLY A C 1
ATOM 2197 O O . GLY A 1 282 ? 17.648 -10.288 -22.154 1.00 97.31 282 GLY A O 1
ATOM 2198 N N . SER A 1 283 ? 17.585 -8.039 -22.137 1.00 97.19 283 SER A N 1
ATOM 2199 C CA . SER A 1 283 ? 16.172 -7.951 -22.537 1.00 97.19 283 SER A CA 1
ATOM 2200 C C . SER A 1 283 ? 15.867 -8.681 -23.852 1.00 97.19 283 SER A C 1
ATOM 2202 O O . SER A 1 283 ? 14.840 -9.345 -23.985 1.00 97.19 283 SER A O 1
ATOM 2204 N N . TYR A 1 284 ? 16.769 -8.608 -24.837 1.00 96.81 284 TYR A N 1
ATOM 2205 C CA . TYR A 1 284 ? 16.628 -9.314 -26.115 1.00 96.81 284 TYR A CA 1
ATOM 2206 C C . TYR A 1 284 ? 16.674 -10.839 -25.950 1.00 96.81 284 TYR A C 1
ATOM 2208 O O . TYR A 1 284 ? 15.959 -11.552 -26.659 1.00 96.81 284 TYR A O 1
ATOM 2216 N N . MET A 1 285 ? 17.504 -11.347 -25.038 1.00 95.69 285 MET A N 1
ATOM 2217 C CA . MET A 1 285 ? 17.708 -12.784 -24.833 1.00 95.69 285 MET A CA 1
ATOM 2218 C C . MET A 1 285 ? 16.684 -13.406 -23.877 1.00 95.69 285 MET A C 1
ATOM 2220 O O . MET A 1 285 ? 16.189 -14.494 -24.168 1.00 95.69 285 MET A O 1
ATOM 2224 N N . ASN A 1 286 ? 16.348 -12.716 -22.786 1.00 95.44 286 ASN A N 1
ATOM 2225 C CA . ASN A 1 286 ? 15.565 -13.257 -21.673 1.00 95.44 286 ASN A CA 1
ATOM 2226 C C . ASN A 1 286 ? 14.100 -12.779 -21.658 1.00 95.44 286 ASN A C 1
ATOM 2228 O O . ASN A 1 286 ? 13.247 -13.491 -21.139 1.00 95.44 286 ASN A O 1
ATOM 2232 N N . GLY A 1 287 ? 13.792 -11.622 -22.254 1.00 95.06 287 GLY A N 1
ATOM 2233 C CA . GLY A 1 287 ? 12.501 -10.930 -22.122 1.00 95.06 287 GLY A CA 1
ATOM 2234 C C . GLY A 1 287 ? 12.679 -9.540 -21.501 1.00 95.06 287 GLY A C 1
ATOM 2235 O O . GLY A 1 287 ? 13.699 -9.278 -20.876 1.00 95.06 287 GLY A O 1
ATOM 2236 N N . ASP A 1 288 ? 11.724 -8.628 -21.709 1.00 96.19 288 ASP A N 1
ATOM 2237 C CA . ASP A 1 288 ? 11.848 -7.226 -21.274 1.00 96.19 288 ASP A CA 1
ATOM 2238 C C . ASP A 1 288 ? 12.082 -7.105 -19.756 1.00 96.19 288 ASP A C 1
ATOM 2240 O O . ASP A 1 288 ? 11.208 -7.461 -18.963 1.00 96.19 288 ASP A O 1
ATOM 2244 N N . PHE A 1 289 ? 13.246 -6.561 -19.375 1.00 97.38 289 PHE A N 1
ATOM 2245 C CA . PHE A 1 289 ? 13.681 -6.417 -17.983 1.00 97.38 289 PHE A CA 1
ATOM 2246 C C . PHE A 1 289 ? 12.621 -5.780 -17.077 1.00 97.38 289 PHE A C 1
ATOM 2248 O O . PHE A 1 289 ? 12.383 -6.267 -15.979 1.00 97.38 289 PHE A O 1
ATOM 2255 N N . PHE A 1 290 ? 11.938 -4.725 -17.527 1.00 98.06 290 PHE A N 1
ATOM 2256 C CA . PHE A 1 290 ? 11.013 -3.987 -16.665 1.00 98.06 290 PHE A CA 1
ATOM 2257 C C . PHE A 1 290 ? 9.724 -4.767 -16.389 1.00 98.06 290 PHE A C 1
ATOM 2259 O O . PHE A 1 290 ? 9.054 -4.501 -15.393 1.00 98.06 290 PHE A O 1
ATOM 2266 N N . LYS A 1 291 ? 9.377 -5.747 -17.239 1.00 97.62 291 LYS A N 1
ATOM 2267 C CA . LYS A 1 291 ? 8.280 -6.686 -16.960 1.00 97.62 291 LYS A CA 1
ATOM 2268 C C . LYS A 1 291 ? 8.668 -7.693 -15.883 1.00 97.62 291 LYS A C 1
ATOM 2270 O O . LYS A 1 291 ? 7.848 -7.944 -15.010 1.00 97.62 291 LYS A O 1
ATOM 2275 N N . HIS A 1 292 ? 9.889 -8.227 -15.930 1.00 96.00 292 HIS A N 1
ATOM 2276 C CA . HIS A 1 292 ? 10.391 -9.137 -14.894 1.00 96.00 292 HIS A CA 1
ATOM 2277 C C . HIS A 1 292 ? 10.554 -8.401 -13.559 1.00 96.00 292 HIS A C 1
ATOM 2279 O O . HIS A 1 292 ? 9.949 -8.803 -12.575 1.00 96.00 292 HIS A O 1
ATOM 2285 N N . ALA A 1 293 ? 11.180 -7.221 -13.569 1.00 97.31 293 ALA A N 1
ATOM 2286 C CA . ALA A 1 293 ? 11.319 -6.359 -12.396 1.00 97.31 293 ALA A CA 1
ATOM 2287 C C . ALA A 1 293 ? 9.974 -5.993 -11.737 1.00 97.31 293 ALA A C 1
ATOM 2289 O O . ALA A 1 293 ? 9.884 -5.859 -10.518 1.00 97.31 293 ALA A O 1
ATOM 2290 N N . LYS A 1 294 ? 8.907 -5.836 -12.536 1.00 97.94 294 LYS A N 1
ATOM 2291 C CA . LYS A 1 294 ? 7.543 -5.672 -12.018 1.00 97.94 294 LYS A CA 1
ATOM 2292 C C . LYS A 1 294 ? 7.038 -6.950 -11.334 1.00 97.94 294 LYS A C 1
ATOM 2294 O O . LYS A 1 294 ? 6.495 -6.861 -10.241 1.00 97.94 294 LYS A O 1
ATOM 2299 N N . GLN A 1 295 ? 7.221 -8.114 -11.955 1.00 96.38 295 GLN A N 1
ATOM 2300 C CA . GLN A 1 295 ? 6.801 -9.408 -11.402 1.00 96.38 295 GLN A CA 1
ATOM 2301 C C . GLN A 1 295 ? 7.547 -9.743 -10.100 1.00 96.38 295 GLN A C 1
ATOM 2303 O O . GLN A 1 295 ? 6.919 -10.111 -9.113 1.00 96.38 295 GLN A O 1
ATOM 2308 N N . GLU A 1 296 ? 8.862 -9.527 -10.056 1.00 94.25 296 GLU A N 1
ATOM 2309 C CA . GLU A 1 296 ? 9.684 -9.659 -8.845 1.00 94.25 296 GLU A CA 1
ATOM 2310 C C . GLU A 1 296 ? 9.202 -8.723 -7.727 1.00 94.25 296 GLU A C 1
ATOM 2312 O O . GLU A 1 296 ? 9.109 -9.131 -6.567 1.00 94.25 296 GLU A O 1
ATOM 2317 N N . TYR A 1 297 ? 8.826 -7.481 -8.062 1.00 95.94 297 TYR A N 1
ATOM 2318 C CA . TYR A 1 297 ? 8.263 -6.551 -7.084 1.00 95.94 297 TYR A CA 1
ATOM 2319 C C . TYR A 1 297 ? 6.881 -6.986 -6.571 1.00 95.94 297 TYR A C 1
ATOM 2321 O O . TYR A 1 297 ? 6.631 -6.916 -5.367 1.00 95.94 297 TYR A O 1
ATOM 2329 N N . GLU A 1 298 ? 5.996 -7.474 -7.446 1.00 95.12 298 GLU A N 1
ATOM 2330 C CA . GLU A 1 298 ? 4.702 -8.060 -7.060 1.00 95.12 298 GLU A CA 1
ATOM 2331 C C . GLU A 1 298 ? 4.898 -9.247 -6.091 1.00 95.12 298 GLU A C 1
ATOM 2333 O O . GLU A 1 298 ? 4.239 -9.317 -5.049 1.00 95.12 298 GLU A O 1
ATOM 2338 N N . GLU A 1 299 ? 5.853 -10.141 -6.377 1.00 94.81 299 GLU A N 1
ATOM 2339 C CA . GLU A 1 299 ? 6.201 -11.279 -5.514 1.00 94.81 299 GLU A CA 1
ATOM 2340 C C . GLU A 1 299 ? 6.812 -10.840 -4.169 1.00 94.81 299 GLU A C 1
ATOM 2342 O O . GLU A 1 299 ? 6.457 -11.388 -3.118 1.00 94.81 299 GLU A O 1
ATOM 2347 N N . LEU A 1 300 ? 7.674 -9.817 -4.167 1.00 92.88 300 LEU A N 1
ATOM 2348 C CA . LEU A 1 300 ? 8.234 -9.210 -2.954 1.00 92.88 300 LEU A CA 1
ATOM 2349 C C . LEU A 1 300 ? 7.139 -8.600 -2.068 1.00 92.88 300 LEU A C 1
ATOM 2351 O O . LEU A 1 300 ? 7.138 -8.814 -0.853 1.00 92.88 300 LEU A O 1
ATOM 2355 N N . VAL A 1 301 ? 6.200 -7.855 -2.659 1.00 88.62 301 VAL A N 1
ATOM 2356 C CA . VAL A 1 301 ? 5.072 -7.242 -1.942 1.00 88.62 301 VAL A CA 1
ATOM 2357 C C . VAL A 1 301 ? 4.168 -8.315 -1.339 1.00 88.62 301 VAL A C 1
ATOM 2359 O O . VAL A 1 301 ? 3.847 -8.233 -0.152 1.00 88.62 301 VAL A O 1
ATOM 2362 N N . GLU A 1 302 ? 3.808 -9.355 -2.096 1.00 88.56 302 GLU A N 1
ATOM 2363 C CA . GLU A 1 302 ? 2.980 -10.455 -1.586 1.00 88.56 302 GLU A CA 1
ATOM 2364 C C . GLU A 1 302 ? 3.681 -11.218 -0.451 1.00 88.56 302 GLU A C 1
ATOM 2366 O O . GLU A 1 302 ? 3.084 -11.461 0.602 1.00 88.56 302 GLU A O 1
ATOM 2371 N N . LYS A 1 303 ? 4.978 -11.521 -0.594 1.00 90.38 303 LYS A N 1
ATOM 2372 C CA . LYS A 1 303 ? 5.782 -12.134 0.474 1.00 90.38 303 LYS A CA 1
ATOM 2373 C C . LYS A 1 303 ? 5.801 -11.267 1.738 1.00 90.38 303 LYS A C 1
ATOM 2375 O O . LYS A 1 303 ? 5.534 -11.773 2.831 1.00 90.38 303 LYS A O 1
ATOM 2380 N N . ASN A 1 304 ? 6.061 -9.967 1.600 1.00 86.25 304 ASN A N 1
ATOM 2381 C CA . ASN A 1 304 ? 6.063 -9.025 2.721 1.00 86.25 304 ASN A CA 1
ATOM 2382 C C . ASN A 1 304 ? 4.681 -8.951 3.392 1.00 86.25 304 ASN A C 1
ATOM 2384 O O . ASN A 1 304 ? 4.593 -8.969 4.621 1.00 86.25 304 ASN A O 1
ATOM 2388 N N . ASN A 1 305 ? 3.594 -8.952 2.615 1.00 82.81 305 ASN A N 1
ATOM 2389 C CA . ASN A 1 305 ? 2.224 -8.978 3.130 1.00 82.81 305 ASN A CA 1
ATOM 2390 C C . ASN A 1 305 ? 1.923 -10.263 3.919 1.00 82.81 305 ASN A C 1
ATOM 2392 O O . ASN A 1 305 ? 1.352 -10.192 5.012 1.00 82.81 305 ASN A O 1
ATOM 2396 N N . GLN A 1 306 ? 2.354 -11.429 3.429 1.00 86.19 306 GLN A N 1
ATOM 2397 C CA . GLN A 1 306 ? 2.213 -12.705 4.140 1.00 86.19 306 GLN A CA 1
ATOM 2398 C C . GLN A 1 306 ? 3.029 -12.738 5.444 1.00 86.19 306 GLN A C 1
ATOM 2400 O O . GLN A 1 306 ? 2.520 -13.174 6.484 1.00 86.19 306 GLN A O 1
ATOM 2405 N N . GLU A 1 307 ? 4.270 -12.243 5.429 1.00 87.69 307 GLU A N 1
ATOM 2406 C CA . GLU A 1 307 ? 5.114 -12.137 6.627 1.00 87.69 307 GLU A CA 1
ATOM 2407 C C . GLU A 1 307 ? 4.533 -11.150 7.654 1.00 87.69 307 GLU A C 1
ATOM 2409 O O . GLU A 1 307 ? 4.449 -11.477 8.844 1.00 87.69 307 GLU A O 1
ATOM 2414 N N . ASN A 1 308 ? 4.040 -9.991 7.204 1.00 83.44 308 ASN A N 1
ATOM 2415 C CA . ASN A 1 308 ? 3.329 -9.013 8.029 1.00 83.44 308 ASN A CA 1
ATOM 2416 C C . ASN A 1 308 ? 2.069 -9.633 8.653 1.00 83.44 308 ASN A C 1
ATOM 2418 O O . ASN A 1 308 ? 1.888 -9.579 9.870 1.00 83.44 308 ASN A O 1
ATOM 2422 N N . MET A 1 309 ? 1.226 -10.307 7.865 1.00 85.31 309 MET A N 1
ATOM 2423 C CA . MET A 1 309 ? 0.014 -10.969 8.362 1.00 85.31 309 MET A CA 1
ATOM 2424 C C . MET A 1 309 ? 0.334 -12.046 9.410 1.00 85.31 309 MET A C 1
ATOM 2426 O O . MET A 1 309 ? -0.342 -12.136 10.441 1.00 85.31 309 MET A O 1
ATOM 2430 N N . LYS A 1 310 ? 1.395 -12.833 9.190 1.00 90.00 310 LYS A N 1
ATOM 2431 C CA . LYS A 1 310 ? 1.893 -13.831 10.147 1.00 90.00 310 LYS A CA 1
ATOM 2432 C C . LYS A 1 310 ? 2.362 -13.179 11.451 1.00 90.00 310 LYS A C 1
ATOM 2434 O O . LYS A 1 310 ? 1.974 -13.654 12.520 1.00 90.00 310 LYS A O 1
ATOM 2439 N N . ARG A 1 311 ? 3.124 -12.081 11.378 1.00 89.12 311 ARG A N 1
ATOM 2440 C CA . ARG A 1 311 ? 3.587 -11.301 12.542 1.00 89.12 311 ARG A CA 1
ATOM 2441 C C . ARG A 1 311 ? 2.414 -10.726 13.337 1.00 89.12 311 ARG A C 1
ATOM 2443 O O . ARG A 1 311 ? 2.326 -10.957 14.542 1.00 89.12 311 ARG A O 1
ATOM 2450 N N . ARG A 1 312 ? 1.469 -10.059 12.661 1.00 90.56 312 ARG A N 1
ATOM 2451 C CA . ARG A 1 312 ? 0.248 -9.503 13.271 1.00 90.56 312 ARG A CA 1
ATOM 2452 C C . ARG A 1 312 ? -0.570 -10.601 13.975 1.00 90.56 312 ARG A C 1
ATOM 2454 O O . ARG A 1 312 ? -0.999 -10.422 15.114 1.00 90.56 312 ARG A O 1
ATOM 2461 N N . LYS A 1 313 ? -0.694 -11.789 13.363 1.00 91.69 313 LYS A N 1
ATOM 2462 C CA . LYS A 1 313 ? -1.390 -12.942 13.967 1.00 91.69 313 LYS A CA 1
ATOM 2463 C C . LYS A 1 313 ? -0.655 -13.506 15.188 1.00 91.69 313 LYS A C 1
ATOM 2465 O O . LYS A 1 313 ? -1.308 -13.873 16.160 1.00 91.69 313 LYS A O 1
ATOM 2470 N N . GLN A 1 314 ? 0.678 -13.572 15.169 1.00 93.75 314 GLN A N 1
ATOM 2471 C CA . GLN A 1 314 ? 1.479 -13.980 16.333 1.00 93.75 314 GLN A CA 1
ATOM 2472 C C . GLN A 1 314 ? 1.322 -12.991 17.496 1.00 93.75 314 GLN A C 1
ATOM 2474 O O . GLN A 1 314 ? 1.047 -13.411 18.616 1.00 93.75 314 GLN A O 1
ATOM 2479 N N . SER A 1 315 ? 1.405 -11.689 17.215 1.00 92.62 315 SER A N 1
ATOM 2480 C CA . SER A 1 315 ? 1.169 -10.614 18.185 1.00 92.62 315 SER A CA 1
ATOM 2481 C C . SER A 1 315 ? -0.212 -10.709 18.848 1.00 92.62 315 SER A C 1
ATOM 2483 O O . SER A 1 315 ? -0.319 -10.665 20.079 1.00 92.62 315 SER A O 1
ATOM 2485 N N . TYR A 1 316 ? -1.263 -10.941 18.054 1.00 95.81 316 TYR A N 1
ATOM 2486 C CA . TYR A 1 316 ? -2.611 -11.202 18.560 1.00 95.81 316 TYR A CA 1
ATOM 2487 C C . TYR A 1 316 ? -2.669 -12.436 19.480 1.00 95.81 316 TYR A C 1
ATOM 2489 O O . TYR A 1 316 ? -3.290 -12.385 20.540 1.00 95.81 316 TYR A O 1
ATOM 2497 N N . GLN A 1 317 ? -2.001 -13.539 19.120 1.00 96.69 317 GLN A N 1
ATOM 2498 C CA . GLN A 1 317 ? -1.976 -14.755 19.946 1.00 96.69 317 GLN A CA 1
ATOM 2499 C C . GLN A 1 317 ? -1.232 -14.553 21.276 1.00 96.69 317 GLN A C 1
ATOM 2501 O O . GLN A 1 317 ? -1.653 -15.107 22.296 1.00 96.69 317 GLN A O 1
ATOM 2506 N N . SER A 1 318 ? -0.180 -13.728 21.306 1.00 96.44 318 SER A N 1
ATOM 2507 C CA . SER A 1 318 ? 0.485 -13.327 22.554 1.00 96.44 318 SER A CA 1
ATOM 2508 C C . SER A 1 318 ? -0.453 -12.516 23.455 1.00 96.44 318 SER A C 1
ATOM 2510 O O . SER A 1 318 ? -0.589 -12.833 24.636 1.00 96.44 318 SER A O 1
ATOM 2512 N N . LEU A 1 319 ? -1.175 -11.534 22.900 1.00 96.88 319 LEU A N 1
ATOM 2513 C CA . LEU A 1 319 ? -2.161 -10.732 23.640 1.00 96.88 319 LEU A CA 1
ATOM 2514 C C . LEU A 1 319 ? -3.313 -11.589 24.191 1.00 96.88 319 LEU A C 1
ATOM 2516 O O . LEU A 1 319 ? -3.647 -11.496 25.372 1.00 96.88 319 LEU A O 1
ATOM 2520 N N . TYR A 1 320 ? -3.871 -12.475 23.360 1.00 97.12 320 TYR A N 1
ATOM 2521 C CA . TYR A 1 320 ? -4.879 -13.460 23.761 1.00 97.12 320 TYR A CA 1
ATOM 2522 C C . TYR A 1 320 ? -4.384 -14.340 24.919 1.00 97.12 320 TYR A C 1
ATOM 2524 O O . TYR A 1 320 ? -5.096 -14.543 25.904 1.00 97.12 320 TYR A O 1
ATOM 2532 N N . SER A 1 321 ? -3.142 -14.827 24.832 1.00 96.69 321 SER A N 1
ATOM 2533 C CA . SER A 1 321 ? -2.525 -15.660 25.872 1.00 96.69 321 SER A CA 1
ATOM 2534 C C . SER A 1 321 ? -2.315 -14.892 27.178 1.00 96.69 321 SER A C 1
ATOM 2536 O O . SER A 1 321 ? -2.543 -15.447 28.252 1.00 96.69 321 SER A O 1
ATOM 2538 N N . SER A 1 322 ? -1.942 -13.612 27.101 1.00 95.00 322 SER A N 1
ATOM 2539 C CA . SER A 1 322 ? -1.818 -12.745 28.274 1.00 95.00 322 SER A CA 1
ATOM 2540 C C . SER A 1 322 ? -3.154 -12.573 29.003 1.00 95.00 322 SER A C 1
ATOM 2542 O O . SER A 1 322 ? -3.243 -12.855 30.199 1.00 95.00 322 SER A O 1
ATOM 2544 N N . TYR A 1 323 ? -4.225 -12.224 28.278 1.00 94.81 323 TYR A N 1
ATOM 2545 C CA . TYR A 1 323 ? -5.563 -12.123 28.870 1.00 94.81 323 TYR A CA 1
ATOM 2546 C C . TYR A 1 323 ? -6.037 -13.450 29.459 1.00 94.81 323 TYR A C 1
ATOM 2548 O O . TYR A 1 323 ? -6.536 -13.468 30.581 1.00 94.81 323 TYR A O 1
ATOM 2556 N N . LYS A 1 324 ? -5.821 -14.571 28.764 1.00 94.50 324 LYS A N 1
ATOM 2557 C CA . LYS A 1 324 ? -6.171 -15.906 29.270 1.00 94.50 324 LYS A CA 1
ATOM 2558 C C . LYS A 1 324 ? -5.503 -16.235 30.616 1.00 94.50 324 LYS A C 1
ATOM 2560 O O . LYS A 1 324 ? -6.075 -16.970 31.415 1.00 94.50 324 LYS A O 1
ATOM 2565 N N . ASN A 1 325 ? -4.325 -15.673 30.888 1.00 92.38 325 ASN A N 1
ATOM 2566 C CA . ASN A 1 325 ? -3.608 -15.857 32.151 1.00 92.38 325 ASN A CA 1
ATOM 2567 C C . ASN A 1 325 ? -4.050 -14.887 33.266 1.00 92.38 325 ASN A C 1
ATOM 2569 O O . ASN A 1 325 ? -3.732 -15.134 34.429 1.00 92.38 325 ASN A O 1
ATOM 2573 N N . LYS A 1 326 ? -4.777 -13.805 32.944 1.00 88.69 326 LYS A N 1
ATOM 2574 C CA . LYS A 1 326 ? -5.141 -12.735 33.893 1.00 88.69 326 LYS A CA 1
ATOM 2575 C C . LYS A 1 326 ? -6.111 -13.190 34.993 1.00 88.69 326 LYS A C 1
ATOM 2577 O O . LYS A 1 326 ? -6.020 -12.676 36.098 1.00 88.69 326 LYS A O 1
ATOM 2582 N N . ASN A 1 327 ? -7.006 -14.135 34.687 1.00 87.31 327 ASN A N 1
ATOM 2583 C CA . ASN A 1 327 ? -8.017 -14.789 35.546 1.00 87.31 327 ASN A CA 1
ATOM 2584 C C . ASN A 1 327 ? -8.992 -13.911 36.375 1.00 87.31 327 ASN A C 1
ATOM 2586 O O . ASN A 1 327 ? -10.021 -14.426 36.810 1.00 87.31 327 ASN A O 1
ATOM 2590 N N . THR A 1 328 ? -8.763 -12.605 36.525 1.00 92.31 328 THR A N 1
ATOM 2591 C CA . THR A 1 328 ? -9.701 -11.641 37.123 1.00 92.31 328 THR A CA 1
ATOM 2592 C C . THR A 1 328 ? -10.018 -10.490 36.175 1.00 92.31 328 THR A C 1
ATOM 2594 O O . THR A 1 328 ? -9.163 -10.037 35.413 1.00 92.31 328 THR A O 1
ATOM 2597 N N . ILE A 1 329 ? -11.236 -9.964 36.275 1.00 92.88 329 ILE A N 1
ATOM 2598 C CA . ILE A 1 329 ? -11.632 -8.693 35.663 1.00 92.88 329 ILE A CA 1
ATOM 2599 C C . ILE A 1 329 ? -11.363 -7.550 36.645 1.00 92.88 329 ILE A C 1
ATOM 2601 O O . ILE A 1 329 ? -11.764 -7.615 37.806 1.00 92.88 329 ILE A O 1
ATOM 2605 N N . ASN A 1 330 ? -10.700 -6.496 36.171 1.00 90.50 330 ASN A N 1
ATOM 2606 C CA . ASN A 1 330 ? -10.365 -5.314 36.965 1.00 90.50 330 ASN A CA 1
ATOM 2607 C C . ASN A 1 330 ? -11.422 -4.206 36.822 1.00 90.50 330 ASN A C 1
ATOM 2609 O O . ASN A 1 330 ? -11.684 -3.480 37.780 1.00 90.50 330 ASN A O 1
ATOM 2613 N N . ASP A 1 331 ? -11.997 -4.052 35.627 1.00 94.06 331 ASP A N 1
ATOM 2614 C CA . ASP A 1 331 ? -12.900 -2.958 35.258 1.00 94.06 331 ASP A CA 1
ATOM 2615 C C . ASP A 1 331 ? -13.786 -3.327 34.046 1.00 94.06 331 ASP A C 1
ATOM 2617 O O . ASP A 1 331 ? -13.761 -4.451 33.544 1.00 94.06 331 ASP A O 1
ATOM 2621 N N . TYR A 1 332 ? -14.592 -2.378 33.564 1.00 93.38 332 TYR A N 1
ATOM 2622 C CA . TYR A 1 332 ? -15.521 -2.598 32.454 1.00 93.38 332 TYR A CA 1
ATOM 2623 C C . TYR A 1 332 ? -14.850 -2.811 31.082 1.00 93.38 332 TYR A C 1
ATOM 2625 O O . TYR A 1 332 ? -15.437 -3.462 30.217 1.00 93.38 332 TYR A O 1
ATOM 2633 N N . TYR A 1 333 ? -13.632 -2.304 30.864 1.00 95.44 333 TYR A N 1
ATOM 2634 C CA . TYR A 1 333 ? -12.920 -2.448 29.588 1.00 95.44 333 TYR A CA 1
ATOM 2635 C C . TYR A 1 333 ? -12.383 -3.869 29.399 1.00 95.44 333 TYR A C 1
ATOM 2637 O O . TYR A 1 333 ? -12.283 -4.340 28.265 1.00 95.44 333 TYR A O 1
ATOM 2645 N N . ASP A 1 334 ? -12.097 -4.587 30.489 1.00 96.94 334 ASP A N 1
ATOM 2646 C CA . ASP A 1 334 ? -11.742 -6.009 30.433 1.00 96.94 334 ASP A CA 1
ATOM 2647 C C . ASP A 1 334 ? -12.873 -6.866 29.846 1.00 96.94 334 ASP A C 1
ATOM 2649 O O . ASP A 1 334 ? -12.587 -7.746 29.041 1.00 96.94 334 ASP A O 1
ATOM 2653 N N . TYR A 1 335 ? -14.147 -6.598 30.168 1.00 97.94 335 TYR A N 1
ATOM 2654 C CA . TYR A 1 335 ? -15.283 -7.323 29.571 1.00 97.94 335 TYR A CA 1
ATOM 2655 C C . TYR A 1 335 ? -15.308 -7.178 28.043 1.00 97.94 335 TYR A C 1
ATOM 2657 O O . TYR A 1 335 ? -15.433 -8.168 27.321 1.00 97.94 335 TYR A O 1
ATOM 2665 N N . ILE A 1 336 ? -15.143 -5.945 27.549 1.00 98.00 336 ILE A N 1
ATOM 2666 C CA . ILE A 1 336 ? -15.081 -5.649 26.112 1.00 98.00 336 ILE A CA 1
ATOM 2667 C C . ILE A 1 336 ? -13.849 -6.307 25.478 1.00 98.00 336 ILE A C 1
ATOM 2669 O O . ILE A 1 336 ? -13.955 -6.902 24.409 1.00 98.00 336 ILE A O 1
ATOM 2673 N N . SER A 1 337 ? -12.699 -6.265 26.156 1.00 97.75 337 SER A N 1
ATOM 2674 C CA . SER A 1 337 ? -11.445 -6.880 25.701 1.00 97.75 337 SER A CA 1
ATOM 2675 C C . SER A 1 337 ? -11.554 -8.405 25.589 1.00 97.75 337 SER A C 1
ATOM 2677 O O . SER A 1 337 ? -11.141 -8.977 24.584 1.00 97.75 337 SER A O 1
ATOM 2679 N N . ILE A 1 338 ? -12.149 -9.067 26.586 1.00 97.62 338 ILE A N 1
ATOM 2680 C CA . ILE A 1 338 ? -12.368 -10.522 26.631 1.00 97.62 338 ILE A CA 1
ATOM 2681 C C . ILE A 1 338 ? -13.270 -10.966 25.468 1.00 97.62 338 ILE A C 1
ATOM 2683 O O . ILE A 1 338 ? -12.886 -11.855 24.706 1.00 97.62 338 ILE A O 1
ATOM 2687 N N . GLU A 1 339 ? -14.413 -10.305 25.261 1.00 97.94 339 GLU A N 1
ATOM 2688 C CA . GLU A 1 339 ? -15.342 -10.620 24.162 1.00 97.94 339 GLU A CA 1
ATOM 2689 C C . GLU A 1 339 ? -14.759 -10.268 22.776 1.00 97.94 339 GLU A C 1
ATOM 2691 O O . GLU A 1 339 ? -14.941 -11.004 21.796 1.00 97.94 339 GLU A O 1
ATOM 2696 N N . ALA A 1 340 ? -14.005 -9.169 22.666 1.00 98.06 340 ALA A N 1
ATOM 2697 C CA . ALA A 1 340 ? -13.307 -8.803 21.435 1.00 98.06 340 ALA A CA 1
ATOM 2698 C C . ALA A 1 340 ? -12.268 -9.871 21.054 1.00 98.06 340 ALA A C 1
ATOM 2700 O O . ALA A 1 340 ? -12.271 -10.332 19.911 1.00 98.06 340 ALA A O 1
ATOM 2701 N N . LEU A 1 341 ? -11.455 -10.333 22.012 1.00 97.69 341 LEU A N 1
ATOM 2702 C CA . LEU A 1 341 ? -10.482 -11.427 21.859 1.00 97.69 341 LEU A CA 1
ATOM 2703 C C . LEU A 1 341 ? -11.124 -12.825 21.709 1.00 97.69 341 LEU A C 1
ATOM 2705 O O . LEU A 1 341 ? -10.413 -13.792 21.436 1.00 97.69 341 LEU A O 1
ATOM 2709 N N . GLY A 1 342 ? -12.444 -12.959 21.878 1.00 96.19 342 GLY A N 1
ATOM 2710 C CA . GLY A 1 342 ? -13.145 -14.246 21.788 1.00 96.19 342 GLY A CA 1
ATOM 2711 C C . GLY A 1 342 ? -12.817 -15.210 22.936 1.00 96.19 342 GLY A C 1
ATOM 2712 O O . GLY A 1 342 ? -12.862 -16.427 22.755 1.00 96.19 342 GLY A O 1
ATOM 2713 N N . LEU A 1 343 ? -12.450 -14.676 24.101 1.00 96.62 343 LEU A N 1
ATOM 2714 C CA . LEU A 1 343 ? -12.196 -15.440 25.320 1.00 96.62 343 LEU A CA 1
ATOM 2715 C C . LEU A 1 343 ? -13.512 -15.772 26.037 1.00 96.62 343 LEU A C 1
ATOM 2717 O O . LEU A 1 343 ? -14.458 -14.989 26.044 1.00 96.62 343 LEU A O 1
ATOM 2721 N N . ASN A 1 344 ? -13.568 -16.934 26.688 1.00 95.00 344 ASN A N 1
ATOM 2722 C CA . ASN A 1 344 ? -14.736 -17.346 27.460 1.00 95.00 344 ASN A CA 1
ATOM 2723 C C . ASN A 1 344 ? -14.785 -16.597 28.800 1.00 95.00 344 ASN A C 1
ATOM 2725 O O . ASN A 1 344 ? -13.989 -16.872 29.695 1.00 95.00 344 ASN A O 1
ATOM 2729 N N . ILE A 1 345 ? -15.770 -15.711 28.970 1.00 96.12 345 ILE A N 1
ATOM 2730 C CA . ILE A 1 345 ? -15.980 -14.928 30.201 1.00 96.12 345 ILE A CA 1
ATOM 2731 C C . ILE A 1 345 ? -16.029 -15.779 31.483 1.00 96.12 345 ILE A C 1
ATOM 2733 O O . ILE A 1 345 ? -15.631 -15.318 32.548 1.00 96.12 345 ILE A O 1
ATOM 2737 N N . LYS A 1 346 ? -16.469 -17.043 31.391 1.00 95.12 346 LYS A N 1
ATOM 2738 C CA . LYS A 1 346 ? -16.593 -17.962 32.539 1.00 95.12 346 LYS A CA 1
ATOM 2739 C C . LYS A 1 346 ? -15.251 -18.440 33.098 1.00 95.12 346 LYS A C 1
ATOM 2741 O O . LYS A 1 346 ? -15.234 -19.010 34.185 1.00 95.12 346 LYS A O 1
ATOM 2746 N N . ASP A 1 347 ? -14.157 -18.217 32.372 1.00 95.62 347 ASP A N 1
ATOM 2747 C CA . ASP A 1 347 ? -12.800 -18.539 32.822 1.00 95.62 347 ASP A CA 1
ATOM 2748 C C . ASP A 1 347 ? -12.228 -17.436 33.745 1.00 95.62 347 ASP A C 1
ATOM 2750 O O . ASP A 1 347 ? -11.124 -17.580 34.273 1.00 95.62 347 ASP A O 1
ATOM 2754 N N . PHE A 1 348 ? -12.978 -16.345 33.959 1.00 96.56 348 PHE A N 1
ATOM 2755 C CA . PHE A 1 348 ? -12.580 -15.174 34.738 1.00 96.56 348 PHE A CA 1
ATOM 2756 C C . PHE A 1 348 ? -13.453 -14.989 35.983 1.00 96.56 348 PHE A C 1
ATOM 2758 O O . PHE A 1 348 ? -14.667 -15.193 35.960 1.00 96.56 348 PHE A O 1
ATOM 2765 N N . GLN A 1 349 ? -12.848 -14.509 37.070 1.00 96.44 349 GLN A N 1
ATOM 2766 C CA . GLN A 1 349 ? -13.589 -13.922 38.180 1.00 96.44 349 GLN A CA 1
ATOM 2767 C C . GLN A 1 349 ? -14.125 -12.551 37.747 1.00 96.44 349 GLN A C 1
ATOM 2769 O O . GLN A 1 349 ? -13.349 -11.614 37.536 1.00 96.44 349 GLN A O 1
ATOM 2774 N N . THR A 1 350 ? -15.446 -12.449 37.606 1.00 95.50 350 THR A N 1
ATOM 2775 C CA . THR A 1 350 ? -16.132 -11.235 37.151 1.00 95.50 350 THR A CA 1
ATOM 2776 C C . THR A 1 350 ? -16.507 -10.299 38.310 1.00 95.50 350 THR A C 1
ATOM 2778 O O . THR A 1 350 ? -16.384 -10.656 39.488 1.00 95.50 350 THR A O 1
ATOM 2781 N N . LEU A 1 351 ? -16.932 -9.074 37.986 1.00 95.19 351 LEU A N 1
ATOM 2782 C CA . LEU A 1 351 ? -17.445 -8.115 38.967 1.00 95.19 351 LEU A CA 1
ATOM 2783 C C . LEU A 1 351 ? -18.900 -8.452 39.326 1.00 95.19 351 LEU A C 1
ATOM 2785 O O . LEU A 1 351 ? -19.659 -8.933 38.488 1.00 95.19 351 LEU A O 1
ATOM 2789 N N . ASP A 1 352 ? -19.332 -8.131 40.550 1.00 95.06 352 ASP A N 1
ATOM 2790 C CA . ASP A 1 352 ? -20.754 -8.211 40.916 1.00 95.06 352 ASP A CA 1
ATOM 2791 C C . ASP A 1 352 ? -21.527 -7.028 40.308 1.00 95.06 352 ASP A C 1
ATOM 2793 O O . ASP A 1 352 ? -21.801 -6.017 40.961 1.00 95.06 352 ASP A O 1
ATOM 2797 N N . LEU A 1 353 ? -21.839 -7.155 39.016 1.00 95.75 353 LEU A N 1
ATOM 2798 C CA . LEU A 1 353 ? -22.646 -6.195 38.265 1.00 95.75 353 LEU A CA 1
ATOM 2799 C C . LEU A 1 353 ? -24.105 -6.155 38.750 1.00 95.75 353 LEU A C 1
ATOM 2801 O O . LEU A 1 353 ? -24.772 -5.142 38.559 1.00 95.75 353 LEU A O 1
ATOM 2805 N N . GLU A 1 354 ? -24.607 -7.229 39.372 1.00 94.94 354 GLU A N 1
ATOM 2806 C CA . GLU A 1 354 ? -26.035 -7.423 39.667 1.00 94.94 354 GLU A CA 1
ATOM 2807 C C . GLU A 1 354 ? -26.484 -6.798 41.002 1.00 94.94 354 GLU A C 1
ATOM 2809 O O . GLU A 1 354 ? -27.672 -6.484 41.174 1.00 94.94 354 GLU A O 1
ATOM 2814 N N . SER A 1 355 ? -25.542 -6.570 41.923 1.00 93.50 355 SER A N 1
ATOM 2815 C CA . SER A 1 355 ? -25.757 -5.883 43.209 1.00 93.50 355 SER A CA 1
ATOM 2816 C C . SER A 1 355 ? -25.495 -4.369 43.167 1.00 93.50 355 SER A C 1
ATOM 2818 O O . SER A 1 355 ? -25.557 -3.699 44.204 1.00 93.50 355 SER A O 1
ATOM 2820 N N . MET A 1 356 ? -25.183 -3.798 41.999 1.00 94.44 356 MET A N 1
ATOM 2821 C CA . MET A 1 356 ? -24.841 -2.378 41.879 1.00 94.44 356 MET A CA 1
ATOM 2822 C C . MET A 1 356 ? -26.032 -1.440 42.130 1.00 94.44 356 MET A C 1
ATOM 2824 O O . MET A 1 356 ? -27.200 -1.745 41.882 1.00 94.44 356 MET A O 1
ATOM 2828 N N . LYS A 1 357 ? -25.726 -0.221 42.585 1.00 94.62 357 LYS A N 1
ATOM 2829 C CA . LYS A 1 357 ? -26.704 0.864 42.721 1.00 94.62 357 LYS A CA 1
ATOM 2830 C C . LYS A 1 357 ? -26.806 1.677 41.428 1.00 94.62 357 LYS A C 1
ATOM 2832 O O . LYS A 1 357 ? -26.297 2.793 41.342 1.00 94.62 357 LYS A O 1
ATOM 2837 N N . TYR A 1 358 ? -27.466 1.118 40.422 1.00 94.56 358 TYR A N 1
ATOM 2838 C CA . TYR A 1 358 ? -27.598 1.695 39.074 1.00 94.56 358 TYR A CA 1
ATOM 2839 C C . TYR A 1 358 ? -28.070 3.160 39.056 1.00 94.56 358 TYR A C 1
ATOM 2841 O O . TYR A 1 358 ? -27.636 3.967 38.236 1.00 94.56 358 TYR A O 1
ATOM 2849 N N . GLU A 1 359 ? -28.934 3.538 39.997 1.00 89.94 359 GLU A N 1
ATOM 2850 C CA . GLU A 1 359 ? -29.466 4.892 40.127 1.00 89.94 359 GLU A CA 1
ATOM 2851 C C . GLU A 1 359 ? -28.407 5.904 40.614 1.00 89.94 359 GLU A C 1
ATOM 2853 O O . GLU A 1 359 ? -28.516 7.097 40.314 1.00 89.94 359 GLU A O 1
ATOM 2858 N N . GLU A 1 360 ? -27.349 5.450 41.294 1.00 93.31 360 GLU A N 1
ATOM 2859 C CA . GLU A 1 360 ? -26.217 6.279 41.727 1.00 93.31 360 GLU A CA 1
ATOM 2860 C C . GLU A 1 360 ? -25.146 6.453 40.629 1.00 93.31 360 GLU A C 1
ATOM 2862 O O . GLU A 1 360 ? -24.459 7.476 40.653 1.00 93.31 360 GLU A O 1
ATOM 2867 N N . LEU A 1 361 ? -25.062 5.553 39.641 1.00 92.81 361 LEU A N 1
ATOM 2868 C CA . LEU A 1 361 ? -24.086 5.597 38.537 1.00 92.81 361 LEU A CA 1
ATOM 2869 C C . LEU A 1 361 ? -24.265 6.798 37.586 1.00 92.81 361 LEU A C 1
ATOM 2871 O O . LEU A 1 361 ? -25.365 7.362 37.459 1.00 92.81 361 LEU A O 1
ATOM 2875 N N . TYR A 1 362 ? -23.185 7.145 36.881 1.00 93.75 362 TYR A N 1
ATOM 2876 C CA . TYR A 1 362 ? -23.217 7.922 35.639 1.00 93.75 362 TYR A CA 1
ATOM 2877 C C . TYR A 1 362 ? -23.825 7.098 34.494 1.00 93.75 362 TYR A C 1
ATOM 2879 O O . TYR A 1 362 ? -23.766 5.870 34.470 1.00 93.75 362 TYR A O 1
ATOM 2887 N N . GLU A 1 363 ? -24.385 7.777 33.500 1.00 93.75 363 GLU A N 1
ATOM 2888 C CA . GLU A 1 363 ? -25.076 7.146 32.369 1.00 93.75 363 GLU A CA 1
ATOM 2889 C C . GLU A 1 363 ? -24.136 6.272 31.520 1.00 93.75 363 GLU A C 1
ATOM 2891 O O . GLU A 1 363 ? -24.503 5.170 31.117 1.00 93.75 363 GLU A O 1
ATOM 2896 N N . SER A 1 364 ? -22.891 6.715 31.336 1.00 94.50 364 SER A N 1
ATOM 2897 C CA . SER A 1 364 ? -21.831 5.959 30.660 1.00 94.50 364 SER A CA 1
ATOM 2898 C C . SER A 1 364 ? -21.360 4.731 31.445 1.00 94.50 364 SER A C 1
ATOM 2900 O O . SER A 1 364 ? -20.943 3.751 30.833 1.00 94.50 364 SER A O 1
ATOM 2902 N N . GLU A 1 365 ? -21.417 4.760 32.781 1.00 95.75 365 GLU A N 1
ATOM 2903 C CA . GLU A 1 365 ? -21.117 3.596 33.631 1.00 95.75 365 GLU A CA 1
ATOM 2904 C C . GLU A 1 365 ? -22.269 2.590 33.579 1.00 95.75 365 GLU A C 1
ATOM 2906 O O . GLU A 1 365 ? -22.033 1.399 33.415 1.00 95.75 365 GLU A O 1
ATOM 2911 N N . LEU A 1 366 ? -23.522 3.059 33.634 1.00 97.44 366 LEU A N 1
ATOM 2912 C CA . LEU A 1 366 ? -24.700 2.209 33.441 1.00 97.44 366 LEU A CA 1
ATOM 2913 C C . LEU A 1 366 ? -24.670 1.518 32.068 1.00 97.44 366 LEU A C 1
ATOM 2915 O O . LEU A 1 366 ? -24.957 0.327 31.972 1.00 97.44 366 LEU A O 1
ATOM 2919 N N . ALA A 1 367 ? -24.273 2.240 31.019 1.00 98.06 367 ALA A N 1
ATOM 2920 C CA . ALA A 1 367 ? -24.072 1.681 29.688 1.00 98.06 367 ALA A CA 1
ATOM 2921 C C . ALA A 1 367 ? -22.980 0.591 29.665 1.00 98.06 367 ALA A C 1
ATOM 2923 O O . ALA A 1 367 ? -23.194 -0.481 29.103 1.00 98.06 367 ALA A O 1
ATOM 2924 N N . GLN A 1 368 ? -21.846 0.819 30.335 1.00 97.50 368 GLN A N 1
ATOM 2925 C CA . GLN A 1 368 ? -20.784 -0.183 30.500 1.00 97.50 368 GLN A CA 1
ATOM 2926 C C . GLN A 1 368 ? -21.249 -1.420 31.290 1.00 97.50 368 GLN A C 1
ATOM 2928 O O . GLN A 1 368 ? -20.946 -2.542 30.890 1.00 97.50 368 GLN A O 1
ATOM 2933 N N . VAL A 1 369 ? -22.050 -1.246 32.347 1.00 98.25 369 VAL A N 1
ATOM 2934 C CA . VAL A 1 369 ? -22.667 -2.353 33.104 1.00 98.25 369 VAL A CA 1
ATOM 2935 C C . VAL A 1 369 ? -23.623 -3.167 32.224 1.00 98.25 369 VAL A C 1
ATOM 2937 O O . VAL A 1 369 ? -23.578 -4.394 32.254 1.00 98.25 369 VAL A O 1
ATOM 2940 N N . ILE A 1 370 ? -24.446 -2.514 31.394 1.00 98.75 370 ILE A N 1
ATOM 2941 C CA . ILE A 1 370 ? -25.331 -3.188 30.426 1.00 98.75 370 ILE A CA 1
ATOM 2942 C C . ILE A 1 370 ? -24.522 -4.036 29.434 1.00 98.75 370 ILE A C 1
ATOM 2944 O O . ILE A 1 370 ? -24.888 -5.182 29.177 1.00 98.75 370 ILE A O 1
ATOM 2948 N N . LEU A 1 371 ? -23.413 -3.507 28.907 1.00 98.69 371 LEU A N 1
ATOM 2949 C CA . LEU A 1 371 ? -22.529 -4.248 28.001 1.00 98.69 371 LEU A CA 1
ATOM 2950 C C . LEU A 1 371 ? -21.837 -5.425 28.712 1.00 98.69 371 LEU A C 1
ATOM 2952 O O . LEU A 1 371 ? -21.827 -6.528 28.172 1.00 98.69 371 LEU A O 1
ATOM 2956 N N . GLY A 1 372 ? -21.334 -5.234 29.937 1.00 98.31 372 GLY A N 1
ATOM 2957 C CA . GLY A 1 372 ? -20.726 -6.301 30.743 1.00 98.31 372 GLY A CA 1
ATOM 2958 C C . GLY A 1 372 ? -21.697 -7.442 31.067 1.00 98.31 372 GLY A C 1
ATOM 2959 O O . GLY A 1 372 ? -21.341 -8.611 30.944 1.00 98.31 372 GLY A O 1
ATOM 2960 N N . LEU A 1 373 ? -22.959 -7.125 31.375 1.00 98.31 373 LEU A N 1
ATOM 2961 C CA . LEU A 1 373 ? -24.015 -8.129 31.551 1.00 98.31 373 LEU A CA 1
ATOM 2962 C C . LEU A 1 373 ? -24.272 -8.930 30.267 1.00 98.31 373 LEU A C 1
ATOM 2964 O O . LEU A 1 373 ? -24.457 -10.144 30.342 1.00 98.31 373 LEU A O 1
ATOM 2968 N N . LEU A 1 374 ? -24.242 -8.288 29.094 1.00 98.44 374 LEU A N 1
ATOM 2969 C CA . LEU A 1 374 ? -24.358 -8.994 27.814 1.00 98.44 374 LEU A CA 1
ATOM 2970 C C . LEU A 1 374 ? -23.151 -9.906 27.545 1.00 98.44 374 LEU A C 1
ATOM 2972 O O . LEU A 1 374 ? -23.359 -11.015 27.060 1.00 98.44 374 LEU A O 1
ATOM 2976 N N . VAL A 1 375 ? -21.928 -9.502 27.914 1.00 98.25 375 VAL A N 1
ATOM 2977 C CA . VAL A 1 375 ? -20.736 -10.377 27.865 1.00 98.25 375 VAL A CA 1
ATOM 2978 C C . VAL A 1 375 ? -20.916 -11.590 28.791 1.00 98.25 375 VAL A C 1
ATOM 2980 O O . VAL A 1 375 ? -20.628 -12.715 28.397 1.00 98.25 375 VAL A O 1
ATOM 2983 N N . GLU A 1 376 ? -21.486 -11.411 29.988 1.00 97.44 376 GLU A N 1
ATOM 2984 C CA . GLU A 1 376 ? -21.855 -12.518 30.893 1.00 97.44 376 GLU A CA 1
ATOM 2985 C C . GLU A 1 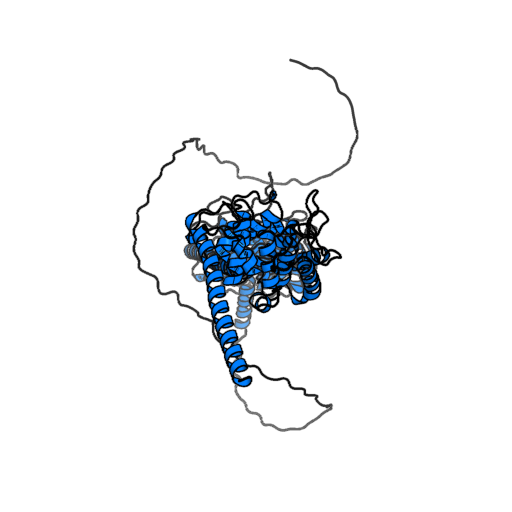376 ? -23.063 -13.357 30.412 1.00 97.44 376 GLU A C 1
ATOM 2987 O O . GLU A 1 376 ? -23.474 -14.296 31.100 1.00 97.44 376 GLU A O 1
ATOM 2992 N N . ASN A 1 377 ? -23.638 -13.052 29.240 1.00 96.38 377 ASN A N 1
ATOM 2993 C CA . ASN A 1 377 ? -24.863 -13.658 28.704 1.00 96.38 377 ASN A CA 1
ATOM 2994 C C . ASN A 1 377 ? -26.060 -13.542 29.682 1.00 96.38 377 ASN A C 1
ATOM 2996 O O . ASN A 1 377 ? -26.872 -14.461 29.829 1.00 96.38 377 ASN A O 1
ATOM 3000 N N . LYS A 1 378 ? -26.165 -12.398 30.366 1.00 95.94 378 LYS A N 1
ATOM 3001 C CA . LYS A 1 378 ? -27.270 -12.008 31.256 1.00 95.94 378 LYS A CA 1
ATOM 3002 C C . LYS A 1 378 ? -28.153 -10.964 30.572 1.00 95.94 378 LYS A C 1
ATOM 3004 O O . LYS A 1 378 ? -27.678 -10.130 29.808 1.00 95.94 378 LYS A O 1
ATOM 3009 N N . ASN A 1 379 ? -29.457 -10.993 30.851 1.00 95.88 379 ASN A N 1
ATOM 3010 C CA . ASN A 1 379 ? -30.411 -10.063 30.241 1.00 95.88 379 ASN A CA 1
ATOM 3011 C C . ASN A 1 379 ? -30.471 -8.728 31.018 1.00 95.88 379 ASN A C 1
ATOM 3013 O O . ASN A 1 379 ? -31.030 -8.707 32.118 1.00 95.88 379 ASN A O 1
ATOM 3017 N N . PRO A 1 380 ? -30.005 -7.594 30.452 1.00 97.56 380 PRO A N 1
ATOM 3018 C CA . PRO A 1 380 ? -30.017 -6.301 31.140 1.00 97.56 380 PRO A CA 1
ATOM 3019 C C . PRO A 1 380 ? -31.428 -5.737 31.392 1.00 97.56 380 PRO A C 1
ATOM 3021 O O . PRO A 1 380 ? -31.568 -4.789 32.164 1.00 97.56 380 PRO A O 1
ATOM 3024 N N . ARG A 1 381 ? -32.484 -6.310 30.788 1.00 96.38 381 ARG A N 1
ATOM 3025 C CA . ARG A 1 381 ? -33.884 -5.944 31.078 1.00 96.38 381 ARG A CA 1
ATOM 3026 C C . ARG A 1 381 ? -34.475 -6.618 32.322 1.00 96.38 381 ARG A C 1
ATOM 3028 O O . ARG A 1 381 ? -35.576 -6.262 32.729 1.00 96.38 381 ARG A O 1
ATOM 3035 N N . ASN A 1 382 ? -33.783 -7.586 32.926 1.00 94.31 382 ASN A N 1
ATOM 3036 C CA . ASN A 1 382 ? -34.230 -8.220 34.167 1.00 94.31 382 ASN A CA 1
ATOM 3037 C C . ASN A 1 382 ? -33.040 -8.613 35.052 1.00 94.31 382 ASN A C 1
ATOM 3039 O O . ASN A 1 382 ? -32.685 -9.786 35.160 1.00 94.31 382 ASN A O 1
ATOM 3043 N N . VAL A 1 383 ? -32.452 -7.615 35.707 1.00 95.12 383 VAL A N 1
ATOM 3044 C CA . VAL A 1 383 ? -31.370 -7.787 36.682 1.00 95.12 383 VAL A CA 1
ATOM 3045 C C . VAL A 1 383 ? -31.958 -7.605 38.075 1.00 95.12 383 VAL A C 1
ATOM 3047 O O . VAL A 1 383 ? -32.305 -6.490 38.465 1.00 95.12 383 VAL A O 1
ATOM 3050 N N . ASN A 1 384 ? -32.151 -8.703 38.810 1.00 92.00 384 ASN A N 1
ATOM 3051 C CA . ASN A 1 384 ? -32.815 -8.700 40.123 1.00 92.00 384 ASN A CA 1
ATOM 3052 C C . ASN A 1 384 ? -34.164 -7.934 40.137 1.00 92.00 384 ASN A C 1
ATOM 3054 O O . ASN A 1 384 ? -34.495 -7.241 41.100 1.00 92.00 384 ASN A O 1
ATOM 3058 N N . GLY A 1 385 ? -34.947 -8.042 39.054 1.00 91.38 385 GLY A N 1
ATOM 3059 C CA . GLY A 1 385 ? -36.235 -7.355 38.891 1.00 91.38 385 GLY A CA 1
ATOM 3060 C C . GLY A 1 385 ? -36.157 -5.895 38.419 1.00 91.38 385 GLY A C 1
ATOM 3061 O O . GLY A 1 385 ? -37.188 -5.224 38.391 1.00 91.38 385 GLY A O 1
ATOM 3062 N N . LYS A 1 386 ? -34.973 -5.391 38.044 1.00 95.75 386 LYS A N 1
ATOM 3063 C CA . LYS A 1 386 ? -34.785 -4.072 37.415 1.00 95.75 386 LYS A CA 1
ATOM 3064 C C . LYS A 1 386 ? -34.529 -4.202 35.909 1.00 95.75 386 LYS A C 1
ATOM 3066 O O . LYS A 1 386 ? -33.744 -5.051 35.492 1.00 95.75 386 LYS A O 1
ATOM 3071 N N . ASP A 1 387 ? -35.129 -3.315 35.113 1.00 97.50 387 ASP A N 1
ATOM 3072 C CA . ASP A 1 387 ? -34.774 -3.118 33.701 1.00 97.50 387 ASP A CA 1
ATOM 3073 C C . ASP A 1 387 ? -33.760 -1.966 33.594 1.00 97.50 387 ASP A C 1
ATOM 3075 O O . ASP A 1 387 ? -34.106 -0.790 33.747 1.00 97.50 387 ASP A O 1
ATOM 3079 N N . LEU A 1 388 ? -32.490 -2.309 33.367 1.00 98.25 388 LEU A N 1
ATOM 3080 C CA . LEU A 1 388 ? -31.405 -1.333 33.232 1.00 98.25 388 LEU A CA 1
ATOM 3081 C C . LEU A 1 388 ? -31.433 -0.628 31.874 1.00 98.25 388 LEU A C 1
ATOM 3083 O O . LEU A 1 388 ? -30.984 0.512 31.763 1.00 98.25 388 LEU A O 1
ATOM 3087 N N . VAL A 1 389 ? -31.996 -1.277 30.854 1.00 98.25 389 VAL A N 1
ATOM 3088 C CA . VAL A 1 389 ? -32.145 -0.694 29.521 1.00 98.25 389 VAL A CA 1
ATOM 3089 C C . VAL A 1 389 ? -33.204 0.398 29.555 1.00 98.25 389 VAL A C 1
ATOM 3091 O O . VAL A 1 389 ? -32.918 1.513 29.134 1.00 98.25 389 VAL A O 1
ATOM 3094 N N . ALA A 1 390 ? -34.366 0.136 30.160 1.00 97.94 390 ALA A N 1
ATOM 3095 C CA . ALA A 1 390 ? -35.393 1.150 30.395 1.00 97.94 390 ALA A CA 1
ATOM 3096 C C . ALA A 1 390 ? -34.872 2.310 31.266 1.00 97.94 390 ALA A C 1
ATOM 3098 O O . ALA A 1 390 ? -35.235 3.467 31.044 1.00 97.94 390 ALA A O 1
ATOM 3099 N N . LEU A 1 391 ? -33.984 2.028 32.230 1.00 97.62 391 LEU A N 1
ATOM 3100 C CA . LEU A 1 391 ? -33.325 3.063 33.030 1.00 97.62 391 LEU A CA 1
ATOM 3101 C C . LEU A 1 391 ? -32.417 3.959 32.169 1.00 97.62 391 LEU A C 1
ATOM 3103 O O . LEU A 1 391 ? -32.522 5.181 32.271 1.00 97.62 391 LEU A O 1
ATOM 3107 N N . LEU A 1 392 ? -31.585 3.387 31.291 1.00 98.06 392 LEU A N 1
ATOM 3108 C CA . LEU A 1 392 ? -30.752 4.156 30.356 1.00 98.06 392 LEU A CA 1
ATOM 3109 C C . LEU A 1 392 ? -31.607 4.920 29.326 1.00 98.06 392 LEU A C 1
ATOM 3111 O O . LEU A 1 392 ? -31.377 6.106 29.095 1.00 98.06 392 LEU A O 1
ATOM 3115 N N . GLU A 1 393 ? -32.633 4.275 28.763 1.00 98.25 393 GLU A N 1
ATOM 3116 C CA . GLU A 1 393 ? -33.607 4.870 27.834 1.00 98.25 393 GLU A CA 1
ATOM 3117 C C . GLU A 1 393 ? -34.335 6.076 28.460 1.00 98.25 393 GLU A C 1
ATOM 3119 O O . GLU A 1 393 ? -34.627 7.044 27.757 1.00 98.25 393 GLU A O 1
ATOM 3124 N N . SER A 1 394 ? -34.572 6.065 29.781 1.00 97.06 394 SER A N 1
ATOM 3125 C CA . SER A 1 394 ? -35.174 7.188 30.524 1.00 97.06 394 SER A CA 1
ATOM 3126 C C . SER A 1 394 ? -34.277 8.430 30.622 1.00 97.06 394 SER A C 1
ATOM 3128 O O . SER A 1 394 ? -34.776 9.526 30.884 1.00 97.06 394 SER A O 1
ATOM 3130 N N . TYR A 1 395 ? -32.967 8.286 30.392 1.00 96.56 395 TYR A N 1
ATOM 3131 C CA . TYR A 1 395 ? -32.010 9.396 30.388 1.00 96.56 395 TYR A CA 1
ATOM 3132 C C . TYR A 1 395 ? -31.826 10.023 28.997 1.00 96.56 395 TYR A C 1
ATOM 3134 O O . TYR A 1 395 ? -31.217 11.091 28.903 1.00 96.56 395 TYR A O 1
ATOM 3142 N N . VAL A 1 396 ? -32.367 9.404 27.937 1.00 96.81 396 VAL A N 1
ATOM 3143 C CA . VAL A 1 396 ? -32.351 9.934 26.564 1.00 96.81 396 VAL A CA 1
ATOM 3144 C C . VAL A 1 396 ? -33.429 11.011 26.414 1.00 96.81 396 VAL A C 1
ATOM 3146 O O . VAL A 1 396 ? -34.631 10.726 26.430 1.00 96.81 396 VAL A O 1
ATOM 3149 N N . LYS A 1 397 ? -33.004 12.266 26.255 1.00 95.50 397 LYS A N 1
ATOM 3150 C CA . LYS A 1 397 ? -33.897 13.421 26.084 1.00 95.50 397 LYS A CA 1
ATOM 3151 C C . LYS A 1 397 ? -34.515 13.473 24.680 1.00 95.50 397 LYS A C 1
ATOM 3153 O O . LYS A 1 397 ? -34.109 12.767 23.761 1.00 95.50 397 LYS A O 1
ATOM 3158 N N . ASN A 1 398 ? -35.494 14.363 24.505 1.00 94.38 398 ASN A N 1
ATOM 3159 C CA . ASN A 1 398 ? -36.181 14.587 23.224 1.00 94.38 398 ASN A CA 1
ATOM 3160 C C . ASN A 1 398 ? -35.279 15.161 22.114 1.00 94.38 398 ASN A C 1
ATOM 3162 O O . ASN A 1 398 ? -35.696 15.174 20.962 1.00 94.38 398 ASN A O 1
ATOM 3166 N N . ASP A 1 399 ? -34.088 15.657 22.456 1.00 93.00 399 ASP A N 1
ATOM 3167 C CA . ASP A 1 399 ? -33.044 16.099 21.522 1.00 93.00 399 ASP A CA 1
ATOM 3168 C C . ASP A 1 399 ? -31.956 15.028 21.301 1.00 93.00 399 ASP A C 1
ATOM 3170 O O . ASP A 1 399 ? -30.942 15.306 20.677 1.00 93.00 399 ASP A O 1
ATOM 3174 N N . GLY A 1 400 ? -32.142 13.816 21.839 1.00 95.00 400 GLY A N 1
ATOM 3175 C CA . GLY A 1 400 ? -31.173 12.720 21.778 1.00 95.00 400 GLY A CA 1
ATOM 3176 C C . GLY A 1 400 ? -30.085 12.753 22.850 1.00 95.00 400 GLY A C 1
ATOM 3177 O O . GLY A 1 400 ? -29.408 11.746 23.045 1.00 95.00 400 GLY A O 1
ATOM 3178 N N . THR A 1 401 ? -29.932 13.849 23.600 1.00 93.44 401 THR A N 1
ATOM 3179 C CA . THR A 1 401 ? -28.889 13.960 24.631 1.00 93.44 401 THR A CA 1
ATOM 3180 C C . THR A 1 401 ? -29.154 12.982 25.771 1.00 93.44 401 THR A C 1
ATOM 3182 O O . THR A 1 401 ? -30.182 13.088 26.447 1.00 93.44 401 THR A O 1
ATOM 3185 N N . ILE A 1 402 ? -28.205 12.089 26.065 1.00 93.25 402 ILE A N 1
ATOM 3186 C CA . ILE A 1 402 ? -28.242 11.275 27.284 1.00 93.25 402 ILE A CA 1
ATOM 3187 C C . ILE A 1 402 ? -27.686 12.113 28.436 1.00 93.25 402 ILE A C 1
ATOM 3189 O O . ILE A 1 402 ? -26.508 12.470 28.425 1.00 93.25 402 ILE A O 1
ATOM 3193 N N . SER A 1 403 ? -28.518 12.495 29.411 1.00 85.44 403 SER A N 1
ATOM 3194 C CA . SER A 1 403 ? -28.053 13.368 30.500 1.00 85.44 403 SER A CA 1
ATOM 3195 C C . SER A 1 403 ? -28.933 13.343 31.757 1.00 85.44 403 SER A C 1
ATOM 3197 O O . SER A 1 403 ? -30.101 13.740 31.741 1.00 85.44 403 SER A O 1
ATOM 3199 N N . LYS A 1 404 ? -28.286 12.959 32.860 1.00 81.56 404 LYS A N 1
ATOM 3200 C CA . LYS A 1 404 ? -28.737 12.883 34.259 1.00 81.56 404 LYS A CA 1
ATOM 3201 C C . LYS A 1 404 ? -27.618 13.360 35.201 1.00 81.56 404 LYS A C 1
ATOM 3203 O O . LYS A 1 404 ? -27.875 14.227 36.035 1.00 81.56 404 LYS A O 1
ATOM 3208 N N . LYS A 1 405 ? -26.390 12.845 35.059 1.00 74.12 405 LYS A N 1
ATOM 3209 C CA . LYS A 1 405 ? -25.186 13.284 35.795 1.00 74.12 405 LYS A CA 1
ATOM 3210 C C . LYS A 1 405 ? -23.969 13.519 34.899 1.00 74.12 405 LYS A C 1
ATOM 3212 O O . LYS A 1 405 ? -23.064 14.244 35.308 1.00 74.12 405 LYS A O 1
ATOM 3217 N N . THR A 1 406 ? -23.906 12.888 33.733 1.00 65.62 406 THR A N 1
ATOM 3218 C CA . THR A 1 406 ? -22.687 12.848 32.924 1.00 65.62 406 THR A CA 1
ATOM 3219 C C . THR A 1 406 ? -22.467 14.158 32.149 1.00 65.62 406 THR A C 1
ATOM 3221 O O . THR A 1 406 ? -23.443 14.761 31.687 1.00 65.62 406 THR A O 1
ATOM 3224 N N . PRO A 1 407 ? -21.212 14.630 31.983 1.00 73.62 407 PRO A N 1
ATOM 3225 C CA . PRO A 1 407 ? -20.903 15.729 31.073 1.00 73.62 407 PRO A CA 1
ATOM 3226 C C . PRO A 1 407 ? -21.407 15.447 29.653 1.00 73.62 407 PRO A C 1
ATOM 3228 O O . PRO A 1 407 ? -21.320 14.324 29.155 1.00 73.62 407 PRO A O 1
ATOM 3231 N N . ILE A 1 408 ? -21.930 16.480 28.990 1.00 83.69 408 ILE A N 1
ATOM 3232 C CA . ILE A 1 408 ? -22.431 16.383 27.613 1.00 83.69 408 ILE A CA 1
ATOM 3233 C C . ILE A 1 408 ? -21.232 16.516 26.665 1.00 83.69 408 ILE A C 1
ATOM 3235 O O . ILE A 1 408 ? -21.001 17.561 26.059 1.00 83.69 408 ILE A O 1
ATOM 3239 N N . THR A 1 409 ? -20.424 15.459 26.604 1.00 89.00 409 THR A N 1
ATOM 3240 C CA . THR A 1 409 ? -19.208 15.349 25.784 1.00 89.00 409 THR A CA 1
ATOM 3241 C C . THR A 1 409 ? -19.172 13.989 25.083 1.00 89.00 409 THR A C 1
ATOM 3243 O O . THR A 1 409 ? -19.727 13.002 25.581 1.00 89.00 409 THR A O 1
ATOM 3246 N N . ALA A 1 410 ? -18.565 13.931 23.894 1.00 92.50 410 ALA A N 1
ATOM 3247 C CA . ALA A 1 410 ? -18.721 12.788 22.989 1.00 92.50 410 ALA A CA 1
ATOM 3248 C C . ALA A 1 410 ? -18.197 11.467 23.591 1.00 92.50 410 ALA A C 1
ATOM 3250 O O . ALA A 1 410 ? -18.844 10.428 23.454 1.00 92.50 410 ALA A O 1
ATOM 3251 N N . ASN A 1 411 ? -17.107 11.532 24.365 1.00 90.25 411 ASN A N 1
ATOM 3252 C CA . ASN A 1 411 ? -16.483 10.400 25.061 1.00 90.25 411 ASN A CA 1
ATOM 3253 C C . ASN A 1 411 ? -17.422 9.673 26.044 1.00 90.25 411 ASN A C 1
ATOM 3255 O O . ASN A 1 411 ? -17.200 8.507 26.354 1.00 90.25 411 ASN A O 1
ATOM 3259 N N . PHE A 1 412 ? -18.467 10.340 26.547 1.00 91.94 412 PHE A N 1
ATOM 3260 C CA . PHE A 1 412 ? -19.468 9.722 27.418 1.00 91.94 412 PHE A CA 1
ATOM 3261 C C . PHE A 1 412 ? -20.738 9.310 26.670 1.00 91.94 412 PHE A C 1
ATOM 3263 O O . PHE A 1 412 ? -21.318 8.261 26.967 1.00 91.94 412 PHE A O 1
ATOM 3270 N N . GLN A 1 413 ? -21.174 10.121 25.700 1.00 95.31 413 GLN A N 1
ATOM 3271 C CA . GLN A 1 413 ? -22.346 9.811 24.877 1.00 95.31 413 GLN A CA 1
ATOM 3272 C C . GLN A 1 413 ? -22.117 8.533 24.048 1.00 95.31 413 GLN A C 1
ATOM 3274 O O . GLN A 1 413 ? -23.034 7.723 23.921 1.00 95.31 413 GLN A O 1
ATOM 3279 N N . VAL A 1 414 ? -20.891 8.295 23.561 1.00 97.12 414 VAL A N 1
ATOM 3280 C CA . VAL A 1 414 ? -20.556 7.118 22.741 1.00 97.12 414 VAL A CA 1
ATOM 3281 C C . VAL A 1 414 ? -20.776 5.785 23.470 1.00 97.12 414 VAL A C 1
ATOM 3283 O O . VAL A 1 414 ? -21.358 4.871 22.892 1.00 97.12 414 VAL A O 1
ATOM 3286 N N . TRP A 1 415 ? -20.453 5.692 24.767 1.00 97.25 415 TRP A N 1
ATOM 3287 C CA . TRP A 1 415 ? -20.756 4.504 25.584 1.00 97.25 415 TRP A CA 1
ATOM 3288 C C . TRP A 1 415 ? -22.254 4.215 25.658 1.00 97.25 415 TRP A C 1
ATOM 3290 O O . TRP A 1 415 ? -22.675 3.063 25.547 1.00 97.25 415 TRP A O 1
ATOM 3300 N N . CYS A 1 416 ? -23.068 5.263 25.787 1.00 98.12 416 CYS A N 1
ATOM 3301 C CA . CYS A 1 416 ? -24.520 5.135 25.791 1.00 98.12 416 CYS A CA 1
ATOM 3302 C C . CYS A 1 416 ? -25.037 4.674 24.418 1.00 98.12 416 CYS A C 1
ATOM 3304 O O . CYS A 1 416 ? -25.886 3.788 24.362 1.00 98.12 416 CYS A O 1
ATOM 3306 N N . VAL A 1 417 ? -24.488 5.202 23.316 1.00 98.69 417 VAL A N 1
ATOM 3307 C CA . VAL A 1 417 ? -24.821 4.762 21.948 1.00 98.69 417 VAL A CA 1
ATOM 3308 C C . VAL A 1 417 ? -24.439 3.293 21.719 1.00 98.69 417 VAL A C 1
ATOM 3310 O O . VAL A 1 417 ? -25.259 2.552 21.179 1.00 98.69 417 VAL A O 1
ATOM 3313 N N . TYR A 1 418 ? -23.277 2.827 22.193 1.00 98.75 418 TYR A N 1
ATOM 3314 C CA . TYR A 1 418 ? -22.904 1.406 22.133 1.00 98.75 418 TYR A CA 1
ATOM 3315 C C . TYR A 1 418 ? -23.893 0.504 22.885 1.00 98.75 418 TYR A C 1
ATOM 3317 O O . TYR A 1 418 ? -24.345 -0.503 22.336 1.00 98.75 418 TYR A O 1
ATOM 3325 N N . ALA A 1 419 ? -24.282 0.869 24.112 1.00 98.75 419 ALA A N 1
ATOM 3326 C CA . ALA A 1 419 ? -25.266 0.100 24.874 1.00 98.75 419 ALA A CA 1
ATOM 3327 C C . ALA A 1 419 ? -26.645 0.089 24.191 1.00 98.75 419 ALA A C 1
ATOM 3329 O O . ALA A 1 419 ? -27.240 -0.978 24.049 1.00 98.75 419 ALA A O 1
ATOM 3330 N N . LEU A 1 420 ? -27.124 1.241 23.700 1.00 98.88 420 LEU A N 1
ATOM 3331 C CA . LEU A 1 420 ? -28.381 1.351 22.945 1.00 98.88 420 LEU A CA 1
ATOM 3332 C C . LEU A 1 420 ? -28.345 0.548 21.629 1.00 98.88 420 LEU A C 1
ATOM 3334 O O . LEU A 1 420 ? -29.366 -0.019 21.233 1.00 98.88 420 LEU A O 1
ATOM 3338 N N . TYR A 1 421 ? -27.183 0.457 20.974 1.00 98.81 421 TYR A N 1
ATOM 3339 C CA . TYR A 1 421 ? -26.971 -0.365 19.780 1.00 98.81 421 TYR A CA 1
ATOM 3340 C C . TYR A 1 421 ? -27.052 -1.859 20.104 1.00 98.81 421 TYR A C 1
ATOM 3342 O O . TYR A 1 421 ? -27.799 -2.588 19.442 1.00 98.81 421 TYR A O 1
ATOM 3350 N N . ALA A 1 422 ? -26.331 -2.301 21.140 1.00 98.69 422 ALA A N 1
ATOM 3351 C CA . ALA A 1 422 ? -26.302 -3.692 21.582 1.00 98.69 422 ALA A CA 1
ATOM 3352 C C . ALA A 1 422 ? -27.691 -4.177 22.033 1.00 98.69 422 ALA A C 1
ATOM 3354 O O . ALA A 1 422 ? -28.138 -5.244 21.629 1.00 98.69 422 ALA A O 1
ATOM 3355 N N . VAL A 1 423 ? -28.443 -3.365 22.778 1.00 98.50 423 VAL A N 1
ATOM 3356 C CA . VAL A 1 423 ? -29.811 -3.714 23.219 1.00 98.50 423 VAL A CA 1
ATOM 3357 C C . VAL A 1 423 ? -30.900 -3.410 22.178 1.00 98.50 423 VAL A C 1
ATOM 3359 O O . VAL A 1 423 ? -32.089 -3.467 22.493 1.00 98.50 423 VAL A O 1
ATOM 3362 N N . ASN A 1 424 ? -30.510 -3.072 20.942 1.00 97.44 424 ASN A N 1
ATOM 3363 C CA . ASN A 1 424 ? -31.401 -2.751 19.822 1.00 97.44 424 ASN A CA 1
ATOM 3364 C C . ASN A 1 424 ? -32.543 -1.783 20.211 1.00 97.44 424 ASN A C 1
ATOM 3366 O O . ASN A 1 424 ? -33.714 -2.042 19.930 1.00 97.44 424 ASN A O 1
ATOM 3370 N N . SER A 1 425 ? -32.201 -0.700 20.913 1.00 98.25 425 SER A N 1
ATOM 3371 C CA . SER A 1 425 ? -33.172 0.251 21.460 1.00 98.25 425 SER A CA 1
ATOM 3372 C C . SER A 1 425 ? -33.800 1.139 20.383 1.00 98.25 425 SER A C 1
ATOM 3374 O O . SER A 1 425 ? -33.109 1.655 19.505 1.00 98.25 425 SER A O 1
ATOM 3376 N N . GLU A 1 426 ? -35.093 1.438 20.527 1.00 97.38 426 GLU A N 1
ATOM 3377 C CA . GLU A 1 426 ? -35.799 2.455 19.729 1.00 97.38 426 GLU A CA 1
ATOM 3378 C C . GLU A 1 426 ? -35.246 3.880 19.945 1.00 97.38 426 GLU A C 1
ATOM 3380 O O . GLU A 1 426 ? -35.503 4.781 19.148 1.00 97.38 426 GLU A O 1
ATOM 3385 N N . LYS A 1 427 ? -34.465 4.106 21.012 1.00 98.25 427 LYS A N 1
ATOM 3386 C CA . LYS A 1 427 ? -33.785 5.382 21.294 1.00 98.25 427 LYS A CA 1
ATOM 3387 C C . LYS A 1 427 ? -32.443 5.543 20.572 1.00 98.25 427 LYS A C 1
ATOM 3389 O O . LYS A 1 427 ? -31.841 6.610 20.672 1.00 98.25 427 LYS A O 1
ATOM 3394 N N . LEU A 1 428 ? -31.973 4.520 19.856 1.00 98.62 428 LEU A N 1
ATOM 3395 C CA . LEU A 1 428 ? -30.658 4.524 19.216 1.00 98.62 428 LEU A CA 1
ATOM 3396 C C . LEU A 1 428 ? -30.490 5.651 18.190 1.00 98.62 428 LEU A C 1
ATOM 3398 O O . LEU A 1 428 ? -29.511 6.388 18.259 1.00 98.62 428 LEU A O 1
ATOM 3402 N N . ASP A 1 429 ? -31.436 5.795 17.257 1.00 98.25 429 ASP A N 1
ATOM 3403 C CA . ASP A 1 429 ? -31.296 6.729 16.132 1.00 98.25 429 ASP A CA 1
ATOM 3404 C C . ASP A 1 429 ? -31.157 8.181 16.595 1.00 98.25 429 ASP A C 1
ATOM 3406 O O . ASP A 1 429 ? -30.290 8.896 16.098 1.00 98.25 429 ASP A O 1
ATOM 3410 N N . ILE A 1 430 ? -31.961 8.601 17.579 1.00 98.31 430 ILE A N 1
ATOM 3411 C CA . ILE A 1 430 ? -31.931 9.976 18.091 1.00 98.31 430 ILE A CA 1
ATOM 3412 C C . ILE A 1 430 ? -30.676 10.249 18.937 1.00 98.31 430 ILE A C 1
ATOM 3414 O O . ILE A 1 430 ? -30.112 11.337 18.865 1.00 98.31 430 ILE A O 1
ATOM 3418 N N . ALA A 1 431 ? -30.190 9.254 19.687 1.00 98.31 431 ALA A N 1
ATOM 3419 C CA . ALA A 1 431 ? -28.929 9.354 20.422 1.00 98.31 431 ALA A CA 1
ATOM 3420 C C . ALA A 1 431 ? -27.711 9.426 19.481 1.00 98.31 431 ALA A C 1
ATOM 3422 O O . ALA A 1 431 ? -26.783 10.197 19.723 1.00 98.31 431 ALA A O 1
ATOM 3423 N N . ALA A 1 432 ? -27.724 8.656 18.390 1.00 98.62 432 ALA A N 1
ATOM 3424 C CA . ALA A 1 432 ? -26.678 8.680 17.371 1.00 98.62 432 ALA A CA 1
ATOM 3425 C C . ALA A 1 432 ? -26.700 9.977 16.539 1.00 98.62 432 ALA A C 1
ATOM 3427 O O . ALA A 1 432 ? -25.634 10.520 16.256 1.00 98.62 432 ALA A O 1
ATOM 3428 N N . ASP A 1 433 ? -27.882 10.522 16.223 1.00 98.56 433 ASP A N 1
ATOM 3429 C CA . ASP A 1 433 ? -28.016 11.850 15.604 1.00 98.56 433 ASP A CA 1
ATOM 3430 C C . ASP A 1 433 ? -27.429 12.945 16.498 1.00 98.56 433 ASP A C 1
ATOM 3432 O O . ASP A 1 433 ? -26.668 13.794 16.025 1.00 98.56 433 ASP A O 1
ATOM 3436 N N . GLN A 1 434 ? -27.716 12.894 17.802 1.00 97.38 434 GLN A N 1
ATOM 3437 C CA . GLN A 1 434 ? -27.138 13.847 18.739 1.00 97.38 434 GLN A CA 1
ATOM 3438 C C . GLN A 1 434 ? -25.621 13.681 18.846 1.00 97.38 434 GLN A C 1
ATOM 3440 O O . GLN A 1 434 ? -24.921 14.688 18.777 1.00 97.38 434 GLN A O 1
ATOM 3445 N N . LEU A 1 435 ? -25.096 12.452 18.937 1.00 97.38 435 LEU A N 1
ATOM 3446 C CA . LEU A 1 435 ? -23.650 12.197 18.954 1.00 97.38 435 LEU A CA 1
ATOM 3447 C C . LEU A 1 435 ? -22.959 12.747 17.697 1.00 97.38 435 LEU A C 1
ATOM 3449 O O . LEU A 1 435 ? -21.944 13.429 17.809 1.00 97.38 435 LEU A O 1
ATOM 3453 N N . ALA A 1 436 ? -23.535 12.513 16.516 1.00 98.19 436 ALA A N 1
ATOM 3454 C CA . ALA A 1 436 ? -23.027 13.040 15.251 1.00 98.19 436 ALA A CA 1
ATOM 3455 C C . ALA A 1 436 ? -23.020 14.582 15.204 1.00 98.19 436 ALA A C 1
ATOM 3457 O O . ALA A 1 436 ? -22.123 15.171 14.602 1.00 98.19 436 ALA A O 1
ATOM 3458 N N . SER A 1 437 ? -23.967 15.248 15.877 1.00 96.31 437 SER A N 1
ATOM 3459 C CA . SER A 1 437 ? -24.008 16.716 15.978 1.00 96.31 437 SER A CA 1
ATOM 3460 C C . SER A 1 437 ? -22.880 17.325 16.827 1.00 96.31 437 SER A C 1
ATOM 3462 O O . SER A 1 437 ? -22.620 18.523 16.723 1.00 96.31 437 SER A O 1
ATOM 3464 N N . MET A 1 438 ? -22.182 16.516 17.636 1.00 94.50 438 MET A N 1
ATOM 3465 C CA . MET A 1 438 ? -21.086 16.965 18.509 1.00 94.50 438 MET A CA 1
ATOM 3466 C C . MET A 1 438 ? -19.741 17.117 17.779 1.00 94.50 438 MET A C 1
ATOM 3468 O O . MET A 1 438 ? -18.728 17.360 18.432 1.00 94.50 438 MET A O 1
ATOM 3472 N N . GLN A 1 439 ? -19.708 16.944 16.453 1.00 95.88 439 GLN A N 1
ATOM 3473 C CA . GLN A 1 439 ? -18.480 17.033 15.666 1.00 95.88 439 GLN A CA 1
ATOM 3474 C C . GLN A 1 439 ? -17.940 18.471 15.619 1.00 95.88 439 GLN A C 1
ATOM 3476 O O . GLN A 1 439 ? -18.660 19.421 15.300 1.00 95.88 439 GLN A O 1
ATOM 3481 N N . ASN A 1 440 ? -16.642 18.624 15.868 1.00 92.50 440 ASN A N 1
ATOM 3482 C CA . ASN A 1 440 ? -15.925 19.891 15.758 1.00 92.50 440 ASN A CA 1
ATOM 3483 C C . ASN A 1 440 ? -15.749 20.334 14.278 1.00 92.50 440 ASN A C 1
ATOM 3485 O O . ASN A 1 440 ? -16.085 19.629 13.315 1.00 92.50 440 ASN A O 1
ATOM 3489 N N . GLN A 1 441 ? -15.245 21.557 14.062 1.00 91.50 441 GLN A N 1
ATOM 3490 C CA . GLN A 1 441 ? -15.103 22.140 12.715 1.00 91.50 441 GLN A CA 1
ATOM 3491 C C . GLN A 1 441 ? -14.025 21.474 11.845 1.00 91.50 441 GLN A C 1
ATOM 3493 O O . GLN A 1 441 ? -14.178 21.474 10.626 1.00 91.50 441 GLN A O 1
ATOM 3498 N N . ASP A 1 442 ? -13.026 20.861 12.462 1.00 89.62 442 ASP A N 1
ATOM 3499 C CA . ASP A 1 442 ? -11.961 20.028 11.887 1.00 89.62 442 ASP A CA 1
ATOM 3500 C C . ASP A 1 442 ? -12.439 18.621 11.463 1.00 89.62 442 ASP A C 1
ATOM 3502 O O . ASP A 1 442 ? -11.968 18.087 10.466 1.00 89.62 442 ASP A O 1
ATOM 3506 N N . GLY A 1 443 ? -13.426 18.052 12.162 1.00 94.25 443 GLY A N 1
ATOM 3507 C CA . GLY A 1 443 ? -13.874 16.663 12.007 1.00 94.25 443 GLY A CA 1
ATOM 3508 C C . GLY A 1 443 ? -13.681 15.789 13.252 1.00 94.25 443 GLY A C 1
ATOM 3509 O O . GLY A 1 443 ? -14.162 14.653 13.258 1.00 94.25 443 GLY A O 1
ATOM 3510 N N . ALA A 1 444 ? -13.034 16.302 14.300 1.00 94.44 444 ALA A N 1
ATOM 3511 C CA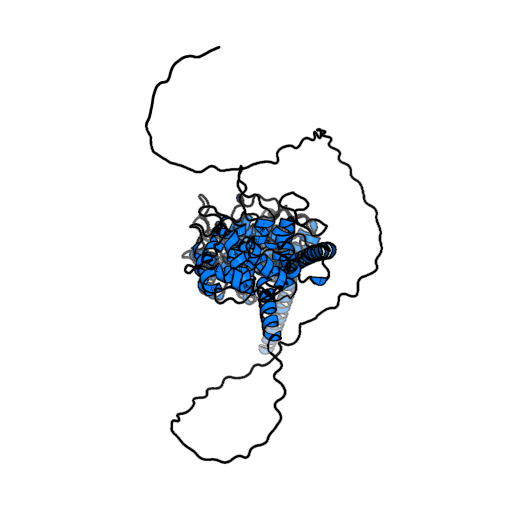 . ALA A 1 444 ? -12.806 15.587 15.549 1.00 94.44 444 ALA A CA 1
ATOM 3512 C C . ALA A 1 444 ? -14.054 15.543 16.449 1.00 94.44 444 ALA A C 1
ATOM 3514 O O . ALA A 1 444 ? -15.017 16.298 16.280 1.00 94.44 444 ALA A O 1
ATOM 3515 N N . PHE A 1 445 ? -14.000 14.681 17.460 1.00 94.56 445 PHE A N 1
ATOM 3516 C CA . PHE A 1 445 ? -14.919 14.615 18.593 1.00 94.56 445 PHE A CA 1
ATOM 3517 C C . PHE A 1 445 ? -14.120 14.635 19.897 1.00 94.56 445 PHE A C 1
ATOM 3519 O O . PHE A 1 445 ? -13.036 14.072 19.956 1.00 94.56 445 PHE A O 1
ATOM 3526 N N . GLY A 1 446 ? -14.670 15.227 20.958 1.00 85.19 446 GLY A N 1
ATOM 3527 C CA . GLY A 1 446 ? -13.986 15.327 22.248 1.00 85.19 446 GLY A CA 1
ATOM 3528 C C . GLY A 1 446 ? -14.770 16.163 23.259 1.00 85.19 446 GLY A C 1
ATOM 3529 O O . GLY A 1 446 ? -16.006 16.106 23.318 1.00 85.19 446 GLY A O 1
ATOM 3530 N N . TYR A 1 447 ? -14.051 16.974 24.037 1.00 76.19 447 TYR A N 1
ATOM 3531 C CA . TYR A 1 447 ? -14.648 18.114 24.738 1.00 76.19 447 TYR A CA 1
ATOM 3532 C C . TYR A 1 447 ? -14.987 19.224 23.722 1.00 76.19 447 TYR A C 1
ATOM 3534 O O . TYR A 1 447 ? -14.257 19.386 22.745 1.00 76.19 447 TYR A O 1
ATOM 3542 N N . PRO A 1 448 ? -16.051 20.025 23.927 1.00 67.88 448 PRO A N 1
ATOM 3543 C CA . PRO A 1 448 ? -16.404 21.113 23.016 1.00 67.88 448 PRO A CA 1
ATOM 3544 C C . PRO A 1 448 ? -15.235 22.080 22.779 1.00 67.88 448 PRO A C 1
ATOM 3546 O O . PRO A 1 448 ? -14.794 22.760 23.707 1.00 67.88 448 PRO A O 1
ATOM 3549 N N . GLY A 1 449 ? -14.747 22.145 21.536 1.00 65.25 449 GLY A N 1
ATOM 3550 C CA . GLY A 1 449 ? -13.600 22.977 21.156 1.00 65.25 449 GLY A CA 1
ATOM 3551 C C . GLY A 1 449 ? -12.215 22.380 21.443 1.00 65.25 449 GLY A C 1
ATOM 3552 O O . GLY A 1 449 ? -11.235 23.109 21.333 1.00 65.25 449 GLY A O 1
ATOM 3553 N N . PHE A 1 450 ? -12.127 21.093 21.790 1.00 74.50 450 PHE A N 1
ATOM 3554 C CA . PHE A 1 450 ? -10.873 20.340 21.892 1.00 74.50 450 PHE A CA 1
ATOM 3555 C C . PHE A 1 450 ? -10.882 19.173 20.904 1.00 74.50 450 PHE A C 1
ATOM 3557 O O . PHE A 1 450 ? -11.868 18.439 20.810 1.00 74.50 450 PHE A O 1
ATOM 3564 N N . GLU A 1 451 ? -9.781 19.019 20.179 1.00 78.69 451 GLU A N 1
ATOM 3565 C CA . GLU A 1 451 ? -9.551 17.925 19.237 1.00 78.69 451 GLU A CA 1
ATOM 3566 C C . GLU A 1 451 ? -9.033 16.700 20.014 1.00 78.69 451 GLU A C 1
ATOM 3568 O O . GLU A 1 451 ? -8.148 16.838 20.858 1.00 78.69 451 GLU A O 1
ATOM 3573 N N . ASP A 1 452 ? -9.604 15.515 19.782 1.00 87.75 452 ASP A N 1
ATOM 3574 C CA . ASP A 1 452 ? -9.212 14.279 20.471 1.00 87.75 452 ASP A CA 1
ATOM 3575 C C . ASP A 1 452 ? -9.349 13.067 19.534 1.00 87.75 452 ASP A C 1
ATOM 3577 O O . ASP A 1 452 ? -10.450 12.661 19.148 1.00 87.75 452 ASP A O 1
ATOM 3581 N N . LEU A 1 453 ? -8.213 12.477 19.161 1.00 92.19 453 LEU A N 1
ATOM 3582 C CA . LEU A 1 453 ? -8.145 11.290 18.307 1.00 92.19 453 LEU A CA 1
ATOM 3583 C C . LEU A 1 453 ? -8.788 10.058 18.956 1.00 92.19 453 LEU A C 1
ATOM 3585 O O . LEU A 1 453 ? -9.397 9.251 18.249 1.00 92.19 453 LEU A O 1
ATOM 3589 N N . ASP A 1 454 ? -8.702 9.932 20.282 1.00 93.19 454 ASP A N 1
ATOM 3590 C CA . ASP A 1 454 ? -9.147 8.756 21.028 1.00 93.19 454 ASP A CA 1
ATOM 3591 C C . ASP A 1 454 ? -10.680 8.681 21.011 1.00 93.19 454 ASP A C 1
ATOM 3593 O O . ASP A 1 454 ? -11.272 7.691 20.566 1.00 93.19 454 ASP A O 1
ATOM 3597 N N . THR A 1 455 ? -11.337 9.782 21.393 1.00 94.69 455 THR A N 1
ATOM 3598 C CA . THR A 1 455 ? -12.798 9.912 21.299 1.00 94.69 455 THR A CA 1
ATOM 3599 C C . THR A 1 455 ? -13.280 9.865 19.850 1.00 94.69 455 THR A C 1
ATOM 3601 O O . THR A 1 455 ? -14.299 9.227 19.574 1.00 94.69 455 THR A O 1
ATOM 3604 N N . THR A 1 456 ? -12.566 10.494 18.907 1.00 97.06 456 THR A N 1
ATOM 3605 C CA . THR A 1 456 ? -12.925 10.436 17.477 1.00 97.06 456 THR A CA 1
ATOM 3606 C C . THR A 1 456 ? -12.942 8.991 16.971 1.00 97.06 456 THR A C 1
ATOM 3608 O O . THR A 1 456 ? -13.887 8.607 16.283 1.00 97.06 456 THR A O 1
ATOM 3611 N N . GLY A 1 457 ? -11.971 8.166 17.378 1.00 97.50 457 GLY A N 1
ATOM 3612 C CA . GLY A 1 457 ? -11.928 6.728 17.099 1.00 97.50 457 GLY A CA 1
ATOM 3613 C C . GLY A 1 457 ? -13.203 5.987 17.508 1.00 97.50 457 GLY A C 1
ATOM 3614 O O . GLY A 1 457 ? -13.854 5.358 16.669 1.00 97.50 457 GLY A O 1
ATOM 3615 N N . TRP A 1 458 ? -13.621 6.126 18.772 1.00 97.94 458 TRP A N 1
ATOM 3616 C CA . TRP A 1 458 ? -14.860 5.506 19.264 1.00 97.94 458 TRP A CA 1
ATOM 3617 C C . TRP A 1 458 ? -16.116 6.024 18.554 1.00 97.94 458 TRP A C 1
ATOM 3619 O O . TRP A 1 458 ? -17.033 5.249 18.289 1.00 97.94 458 TRP A O 1
ATOM 3629 N N . VAL A 1 459 ? -16.197 7.320 18.240 1.00 98.50 459 VAL A N 1
ATOM 3630 C CA . VAL A 1 459 ? -17.384 7.872 17.565 1.00 98.50 459 VAL A CA 1
ATOM 3631 C C . VAL A 1 459 ? -17.476 7.398 16.112 1.00 98.50 459 VAL A C 1
ATOM 3633 O O . VAL A 1 459 ? -18.574 7.085 15.646 1.00 98.50 459 VAL A O 1
ATOM 3636 N N . VAL A 1 460 ? -16.345 7.273 15.410 1.00 98.75 460 VAL A N 1
ATOM 3637 C CA . VAL A 1 460 ? -16.297 6.697 14.056 1.00 98.75 460 VAL A CA 1
ATOM 3638 C C . VAL A 1 460 ? -16.726 5.225 14.067 1.00 98.75 460 VAL A C 1
ATOM 3640 O O . VAL A 1 460 ? -17.507 4.834 13.196 1.00 98.75 460 VAL A O 1
ATOM 3643 N N . ASP A 1 461 ? -16.304 4.430 15.059 1.00 98.75 461 ASP A N 1
ATOM 3644 C CA . ASP A 1 461 ? -16.766 3.043 15.239 1.00 98.75 461 ASP A CA 1
ATOM 3645 C C . ASP A 1 461 ? -18.289 2.992 15.456 1.00 98.75 461 ASP A C 1
ATOM 3647 O O . ASP A 1 461 ? -19.019 2.409 14.648 1.00 98.75 461 ASP A O 1
ATOM 3651 N N . ALA A 1 462 ? -18.787 3.707 16.470 1.00 98.75 462 ALA A N 1
ATOM 3652 C CA . ALA A 1 462 ? -20.203 3.735 16.828 1.00 98.75 462 ALA A CA 1
ATOM 3653 C C . ALA A 1 462 ? -21.115 4.195 15.675 1.00 98.75 462 ALA A C 1
ATOM 3655 O O . ALA A 1 462 ? -22.103 3.527 15.364 1.00 98.75 462 ALA A O 1
ATOM 3656 N N . LEU A 1 463 ? -20.807 5.312 15.006 1.00 98.81 463 LEU A N 1
ATOM 3657 C CA . LEU A 1 463 ? -21.648 5.829 13.918 1.00 98.81 463 LEU A CA 1
ATOM 3658 C C . LEU A 1 463 ? -21.597 4.938 12.666 1.00 98.81 463 LEU A C 1
ATOM 3660 O O . LEU A 1 463 ? -22.620 4.786 11.989 1.00 98.81 463 LEU A O 1
ATOM 3664 N N . SER A 1 464 ? -20.454 4.298 12.384 1.00 98.62 464 SER A N 1
ATOM 3665 C CA . SER A 1 464 ? -20.341 3.318 11.294 1.00 98.62 464 SER A CA 1
ATOM 3666 C C . SER A 1 464 ? -21.214 2.087 11.554 1.00 98.62 464 SER A C 1
ATOM 3668 O O . SER A 1 464 ? -21.929 1.649 10.649 1.00 98.62 464 SER A O 1
ATOM 3670 N N . LEU A 1 465 ? -21.222 1.581 12.795 1.00 98.19 465 LEU A N 1
ATOM 3671 C CA . LEU A 1 465 ? -22.070 0.465 13.226 1.00 98.19 465 LEU A CA 1
ATOM 3672 C C . LEU A 1 465 ? -23.566 0.789 13.173 1.00 98.19 465 LEU A C 1
ATOM 3674 O O . LEU A 1 465 ? -24.353 -0.060 12.751 1.00 98.19 465 LEU A O 1
ATOM 3678 N N . VAL A 1 466 ? -23.967 1.984 13.624 1.00 98.50 466 VAL A N 1
ATOM 3679 C CA . VAL A 1 466 ? -25.381 2.389 13.663 1.00 98.50 466 VAL A CA 1
ATOM 3680 C C . VAL A 1 466 ? -25.927 2.561 12.250 1.00 98.50 466 VAL A C 1
ATOM 3682 O O . VAL A 1 466 ? -26.906 1.904 11.897 1.00 98.50 466 VAL A O 1
ATOM 3685 N N . ASN A 1 467 ? -25.326 3.446 11.445 1.00 98.25 467 ASN A N 1
ATOM 3686 C CA . ASN A 1 467 ? -25.769 3.694 10.072 1.00 98.25 467 ASN A CA 1
ATOM 3687 C C . ASN A 1 467 ? -24.710 4.461 9.252 1.00 98.25 467 ASN A C 1
ATOM 3689 O O . ASN A 1 467 ? -24.830 5.671 9.037 1.00 98.25 467 ASN A O 1
ATOM 3693 N N . LYS A 1 468 ? -23.695 3.748 8.739 1.00 97.19 468 LYS A N 1
ATOM 3694 C CA . LYS A 1 468 ? -22.628 4.322 7.893 1.00 97.19 468 LYS A CA 1
ATOM 3695 C C . LYS A 1 468 ? -23.147 5.206 6.743 1.00 97.19 468 LYS A C 1
ATOM 3697 O O . LYS A 1 468 ? -22.518 6.209 6.421 1.00 97.19 468 LYS A O 1
ATOM 3702 N N . THR A 1 469 ? -24.288 4.872 6.129 1.00 98.19 469 THR A N 1
ATOM 3703 C CA . THR A 1 469 ? -24.872 5.665 5.029 1.00 98.19 469 THR A CA 1
ATOM 3704 C C . THR A 1 469 ? -25.467 6.987 5.517 1.00 98.19 469 THR A C 1
ATOM 3706 O O . THR A 1 469 ? -25.208 8.025 4.913 1.00 98.19 469 THR A O 1
ATOM 3709 N N . LYS A 1 470 ? -26.230 6.980 6.618 1.00 98.44 470 LYS A N 1
ATOM 3710 C CA . LYS A 1 470 ? -26.830 8.192 7.209 1.00 98.44 470 LYS A CA 1
ATOM 3711 C C . LYS A 1 470 ? -25.761 9.183 7.678 1.00 98.44 470 LYS A C 1
ATOM 3713 O O . LYS A 1 470 ? -25.913 10.382 7.469 1.00 98.44 470 LYS A O 1
ATOM 3718 N N . TYR A 1 471 ? -24.672 8.679 8.261 1.00 98.69 471 TYR A N 1
ATOM 3719 C CA . TYR A 1 471 ? -23.593 9.496 8.830 1.00 98.69 471 TYR A CA 1
ATOM 3720 C C . TYR A 1 471 ? -22.389 9.686 7.893 1.00 98.69 471 TYR A C 1
ATOM 3722 O O . TYR A 1 471 ? -21.339 10.142 8.342 1.00 98.69 471 TYR A O 1
ATOM 3730 N N . GLN A 1 472 ? -22.513 9.373 6.596 1.00 98.31 472 GLN A N 1
ATOM 3731 C CA . GLN A 1 472 ? -21.383 9.355 5.656 1.00 98.31 472 GLN A CA 1
ATOM 3732 C C . GLN A 1 472 ? -20.574 10.664 5.638 1.00 98.31 472 GLN A C 1
ATOM 3734 O O . GLN A 1 472 ? -19.348 10.609 5.640 1.00 98.31 472 GLN A O 1
ATOM 3739 N N . SER A 1 473 ? -21.231 11.828 5.645 1.00 98.12 473 SER A N 1
ATOM 3740 C CA . SER A 1 473 ? -20.556 13.136 5.624 1.00 98.12 473 SER A CA 1
ATOM 3741 C C . SER A 1 473 ? -19.759 13.418 6.902 1.00 98.12 473 SER A C 1
ATOM 3743 O O . SER A 1 473 ? -18.637 13.915 6.831 1.00 98.12 473 SER A O 1
ATOM 3745 N N . VAL A 1 474 ? -20.320 13.061 8.060 1.00 98.44 474 VAL A N 1
ATOM 3746 C CA . VAL A 1 474 ? -19.675 13.174 9.376 1.00 98.44 474 VAL A CA 1
ATOM 3747 C C . VAL A 1 474 ? -18.457 12.252 9.426 1.00 98.44 474 VAL A C 1
ATOM 3749 O O . VAL A 1 474 ? -17.355 12.704 9.727 1.00 98.44 474 VAL A O 1
ATOM 3752 N N . LEU A 1 475 ? -18.633 10.986 9.035 1.00 98.69 475 LEU A N 1
ATOM 3753 C CA . LEU A 1 475 ? -17.567 9.986 8.999 1.00 98.69 475 LEU A CA 1
ATOM 3754 C C . LEU A 1 475 ? -16.423 10.404 8.066 1.00 98.69 475 LEU A C 1
ATOM 3756 O O . LEU A 1 475 ? -15.277 10.433 8.498 1.00 98.69 475 LEU A O 1
ATOM 3760 N N . GLN A 1 476 ? -16.716 10.804 6.822 1.00 97.81 476 GLN A N 1
ATOM 3761 C CA . GLN A 1 476 ? -15.703 11.261 5.858 1.00 97.81 476 GLN A CA 1
ATOM 3762 C C . GLN A 1 476 ? -14.854 12.418 6.399 1.00 97.81 476 GLN A C 1
ATOM 3764 O O . GLN A 1 476 ? -13.645 12.445 6.177 1.00 97.81 476 GLN A O 1
ATOM 3769 N N . LYS A 1 477 ? -15.464 13.340 7.148 1.00 98.00 477 LYS A N 1
ATOM 3770 C CA . LYS A 1 477 ? -14.754 14.456 7.772 1.00 98.00 477 LYS A CA 1
ATOM 3771 C C . LYS A 1 477 ? -13.841 14.005 8.921 1.00 98.00 477 LYS A C 1
ATOM 3773 O O . LYS A 1 477 ? -12.730 14.507 9.041 1.00 98.00 477 LYS A O 1
ATOM 3778 N N . SER A 1 478 ? -14.247 13.015 9.719 1.00 97.94 478 SER A N 1
ATOM 3779 C CA . SER A 1 478 ? -13.363 12.402 10.725 1.00 97.94 478 SER A CA 1
ATOM 3780 C C . SER A 1 478 ? -12.216 11.596 10.102 1.00 97.94 478 SER A C 1
ATOM 3782 O O . SER A 1 478 ? -11.118 11.592 10.648 1.00 97.94 478 SER A O 1
ATOM 3784 N N . ILE A 1 479 ? -12.420 10.978 8.933 1.00 96.62 479 ILE A N 1
ATOM 3785 C CA . ILE A 1 479 ? -11.330 10.345 8.170 1.00 96.62 479 ILE A CA 1
ATOM 3786 C C . ILE A 1 479 ? -10.319 11.391 7.677 1.00 96.62 479 ILE A C 1
ATOM 3788 O O . ILE A 1 479 ? -9.117 11.190 7.830 1.00 96.62 479 ILE A O 1
ATOM 3792 N N . GLN A 1 480 ? -10.788 12.530 7.153 1.00 94.75 480 GLN A N 1
ATOM 3793 C CA . GLN A 1 480 ? -9.920 13.657 6.782 1.00 94.75 480 GLN A CA 1
ATOM 3794 C C . GLN A 1 480 ? -9.148 14.200 7.992 1.00 94.75 480 GLN A C 1
ATOM 3796 O O . GLN A 1 480 ? -7.957 14.490 7.878 1.00 94.75 480 GLN A O 1
ATOM 3801 N N . TYR A 1 481 ? -9.795 14.278 9.161 1.00 94.06 481 TYR A N 1
ATOM 3802 C CA . TYR A 1 481 ? -9.124 14.623 10.410 1.00 94.06 481 TYR A CA 1
ATOM 3803 C C . TYR A 1 481 ? -8.004 13.622 10.740 1.00 94.06 481 TYR A C 1
ATOM 3805 O O . TYR A 1 481 ? -6.862 14.052 10.884 1.00 94.06 481 TYR A O 1
ATOM 3813 N N . PHE A 1 482 ? -8.265 12.306 10.754 1.00 93.44 482 PHE A N 1
ATOM 3814 C CA . PHE A 1 482 ? -7.223 11.290 10.987 1.00 93.44 482 PHE A CA 1
ATOM 3815 C C . PHE A 1 482 ? -6.040 11.438 10.024 1.00 93.44 482 PHE A C 1
ATOM 3817 O O . PHE A 1 482 ? -4.896 11.456 10.470 1.00 93.44 482 PHE A O 1
ATOM 3824 N N . GLN A 1 483 ? -6.306 11.621 8.728 1.00 90.06 483 GLN A N 1
ATOM 3825 C CA . GLN A 1 483 ? -5.264 11.844 7.720 1.00 90.06 483 GLN A CA 1
ATOM 3826 C C . GLN A 1 483 ? -4.442 13.115 8.002 1.00 90.06 483 GLN A C 1
ATOM 3828 O O . GLN A 1 483 ? -3.226 13.097 7.841 1.00 90.06 483 GLN A O 1
ATOM 3833 N N . SER A 1 484 ? -5.063 14.198 8.487 1.00 88.75 484 SER A N 1
ATOM 3834 C CA . SER A 1 484 ? -4.341 15.424 8.875 1.00 88.75 484 SER A CA 1
ATOM 3835 C C . SER A 1 484 ? -3.469 15.280 10.132 1.00 88.75 484 SER A C 1
ATOM 3837 O O . SER A 1 484 ? -2.547 16.070 10.324 1.00 88.75 484 SER A O 1
ATOM 3839 N N . GLN A 1 485 ? -3.749 14.277 10.971 1.00 88.56 485 GLN A N 1
ATOM 3840 C CA . GLN A 1 485 ? -3.038 13.982 12.222 1.00 88.56 485 GLN A CA 1
ATOM 3841 C C . GLN A 1 485 ? -2.052 12.807 12.090 1.00 88.56 485 GLN A C 1
ATOM 3843 O O . GLN A 1 485 ? -1.459 12.385 13.088 1.00 88.56 485 GLN A O 1
ATOM 3848 N N . GLN A 1 486 ? -1.895 12.257 10.881 1.00 87.69 486 GLN A N 1
ATOM 3849 C CA . GLN A 1 486 ? -0.957 11.180 10.590 1.00 87.69 486 GLN A CA 1
ATOM 3850 C C . GLN A 1 486 ? 0.428 11.752 10.269 1.00 87.69 486 GLN A C 1
ATOM 3852 O O . GLN A 1 486 ? 0.589 12.617 9.408 1.00 87.69 486 GLN A O 1
ATOM 3857 N N . GLN A 1 487 ? 1.449 11.261 10.963 1.00 82.31 487 GLN A N 1
ATOM 3858 C CA . GLN A 1 487 ? 2.845 11.593 10.705 1.00 82.31 487 GLN A CA 1
ATOM 3859 C C . GLN A 1 487 ? 3.393 10.808 9.504 1.00 82.31 487 GLN A C 1
ATOM 3861 O O . GLN A 1 487 ? 2.876 9.755 9.137 1.00 82.31 487 GLN A O 1
ATOM 3866 N N . SER A 1 488 ? 4.531 11.243 8.952 1.00 73.56 488 SER A N 1
ATOM 3867 C CA . SER A 1 488 ? 5.198 10.566 7.825 1.00 73.56 488 SER A CA 1
ATOM 3868 C C . SER A 1 488 ? 5.753 9.166 8.141 1.00 73.56 488 SER A C 1
ATOM 3870 O O . SER A 1 488 ? 6.271 8.509 7.250 1.00 73.56 488 SER A O 1
ATOM 3872 N N . ASN A 1 489 ? 5.707 8.729 9.404 1.00 72.19 489 ASN A N 1
ATOM 3873 C CA . ASN A 1 489 ? 6.032 7.366 9.846 1.00 72.19 489 ASN A CA 1
ATOM 3874 C C . ASN A 1 489 ? 4.764 6.504 10.075 1.00 72.19 489 ASN A C 1
ATOM 3876 O O . ASN A 1 489 ? 4.848 5.432 10.679 1.00 72.19 489 ASN A O 1
ATOM 3880 N N . GLY A 1 490 ? 3.594 7.019 9.674 1.00 80.81 490 GLY A N 1
ATOM 3881 C CA . GLY A 1 490 ? 2.270 6.413 9.805 1.00 80.81 490 GLY A CA 1
ATOM 3882 C C . GLY A 1 490 ? 1.600 6.551 11.178 1.00 80.81 490 GLY A C 1
ATOM 3883 O O . GLY A 1 490 ? 0.431 6.181 11.298 1.00 80.81 490 GLY A O 1
ATOM 3884 N N . THR A 1 491 ? 2.293 7.052 12.211 1.00 86.88 491 THR A N 1
ATOM 3885 C CA . THR A 1 491 ? 1.717 7.209 13.563 1.00 86.88 491 THR A CA 1
ATOM 3886 C C . THR A 1 491 ? 0.702 8.348 13.626 1.00 86.88 491 THR A C 1
ATOM 3888 O O . THR A 1 491 ? 0.850 9.355 12.937 1.00 86.88 491 THR A O 1
ATOM 3891 N N . PHE A 1 492 ? -0.311 8.216 14.481 1.00 88.75 492 PHE A N 1
ATOM 3892 C CA . PHE A 1 492 ? -1.268 9.282 14.786 1.00 88.75 492 PHE A CA 1
ATOM 3893 C C . PHE A 1 492 ? -0.899 10.004 16.090 1.00 88.75 492 PHE A C 1
ATOM 3895 O O . PHE A 1 492 ? -0.583 9.349 17.089 1.00 88.75 492 PHE A O 1
ATOM 3902 N N . GLY A 1 493 ? -0.982 11.338 16.087 1.00 79.38 493 GLY A N 1
ATOM 3903 C CA . GLY A 1 493 ? -0.633 12.212 17.219 1.00 79.38 493 GLY A CA 1
ATOM 3904 C C . GLY A 1 493 ? 0.491 13.200 16.880 1.00 79.38 493 GLY A C 1
ATOM 3905 O O . GLY A 1 493 ? 1.235 13.002 15.919 1.00 79.38 493 GLY A O 1
ATOM 3906 N N . ILE A 1 494 ? 0.631 14.279 17.657 1.00 63.72 494 ILE A N 1
ATOM 3907 C CA . ILE A 1 494 ? 1.569 15.382 17.379 1.00 63.72 494 ILE A CA 1
ATOM 3908 C C . ILE A 1 494 ? 2.737 15.373 18.374 1.00 63.72 494 ILE A C 1
ATOM 3910 O O . ILE A 1 494 ? 2.543 15.506 19.579 1.00 63.72 494 ILE A O 1
ATOM 3914 N N . GLU A 1 495 ? 3.971 15.354 17.862 1.00 57.22 495 GLU A N 1
ATOM 3915 C CA . GLU A 1 495 ? 5.165 15.704 18.644 1.00 57.22 495 GLU A CA 1
ATOM 3916 C C . GLU A 1 495 ? 5.234 17.223 18.906 1.00 57.22 495 GLU A C 1
ATOM 3918 O O . GLU A 1 495 ? 5.879 17.976 18.168 1.00 57.22 495 GLU A O 1
ATOM 3923 N N . LYS A 1 496 ? 4.578 17.699 19.968 1.00 50.12 496 LYS A N 1
ATOM 3924 C CA . LYS A 1 496 ? 4.756 19.066 20.482 1.00 50.12 496 LYS A CA 1
ATOM 3925 C C . LYS A 1 496 ? 4.746 19.108 22.005 1.00 50.12 496 LYS A C 1
ATOM 3927 O O . LYS A 1 496 ? 4.166 18.267 22.679 1.00 50.12 496 LYS A O 1
ATOM 3932 N N . ASN A 1 497 ? 5.438 20.106 22.548 1.00 45.72 497 ASN A N 1
ATOM 3933 C CA . ASN A 1 497 ? 5.659 20.199 23.983 1.00 45.72 497 ASN A CA 1
ATOM 3934 C C . ASN A 1 497 ? 4.511 20.881 24.736 1.00 45.72 497 ASN A C 1
ATOM 3936 O O . ASN A 1 497 ? 3.856 21.795 24.241 1.00 45.72 497 ASN A O 1
ATOM 3940 N N . ASP A 1 498 ? 4.414 20.453 25.992 1.00 42.25 498 ASP A N 1
ATOM 3941 C CA . ASP A 1 498 ? 3.601 20.911 27.119 1.00 42.25 498 ASP A CA 1
ATOM 3942 C C . ASP A 1 498 ? 2.243 20.213 27.303 1.00 42.25 498 ASP A C 1
ATOM 3944 O O . ASP A 1 498 ? 1.997 19.773 28.425 1.00 42.25 498 ASP A O 1
ATOM 3948 N N . TRP A 1 499 ? 1.407 20.029 26.269 1.00 47.56 499 TRP A N 1
ATOM 3949 C CA . TRP A 1 499 ? 0.145 19.254 26.387 1.00 47.56 499 TRP A CA 1
ATOM 3950 C C . TRP A 1 499 ? -0.257 18.427 25.143 1.00 47.56 499 TRP A C 1
ATOM 3952 O O . TRP A 1 499 ? -1.336 17.835 25.153 1.00 47.56 499 TRP A O 1
ATOM 3962 N N . ASP A 1 500 ? 0.576 18.347 24.097 1.00 47.75 500 ASP A N 1
ATOM 3963 C CA . ASP A 1 500 ? 0.242 17.605 22.869 1.00 47.75 500 ASP A CA 1
ATOM 3964 C C . ASP A 1 500 ? 0.630 16.110 22.943 1.00 47.75 500 ASP A C 1
ATOM 3966 O O . ASP A 1 500 ? 1.525 15.687 23.682 1.00 47.75 500 ASP A O 1
ATOM 3970 N N . VAL A 1 501 ? -0.107 15.286 22.193 1.00 53.12 501 VAL A N 1
ATOM 3971 C CA . VAL A 1 501 ? -0.122 13.822 22.324 1.00 53.12 501 VAL A CA 1
ATOM 3972 C C . VAL A 1 501 ? 1.027 13.168 21.551 1.00 53.12 501 VAL A C 1
ATOM 3974 O O . VAL A 1 501 ? 0.925 12.947 20.342 1.00 53.12 501 VAL A O 1
ATOM 3977 N N . PHE A 1 502 ? 2.083 12.763 22.267 1.00 66.31 502 PHE A N 1
ATOM 3978 C CA . PHE A 1 502 ? 3.070 11.809 21.746 1.00 66.31 502 PHE A CA 1
ATOM 3979 C C . PHE A 1 502 ? 2.377 10.532 21.225 1.00 66.31 502 PHE A C 1
ATOM 3981 O O . PHE A 1 502 ? 1.423 10.062 21.863 1.00 66.31 502 PHE A O 1
ATOM 3988 N N . PRO A 1 503 ? 2.867 9.925 20.122 1.00 81.94 503 PRO A N 1
ATOM 3989 C CA . PRO A 1 503 ? 2.376 8.640 19.637 1.00 81.94 503 PRO A CA 1
ATOM 3990 C C . PRO A 1 503 ? 2.338 7.592 20.754 1.00 81.94 503 PRO A C 1
ATOM 3992 O O . PRO A 1 503 ? 3.362 7.226 21.329 1.00 81.94 503 PRO A O 1
ATOM 3995 N N . ASN A 1 504 ? 1.131 7.133 21.068 1.00 89.19 504 ASN A N 1
ATOM 3996 C CA . ASN A 1 504 ? 0.848 6.212 22.163 1.00 89.19 504 ASN A CA 1
ATOM 3997 C C . ASN A 1 504 ? -0.166 5.150 21.711 1.00 89.19 504 ASN A C 1
ATOM 3999 O O . ASN A 1 504 ? -0.942 5.372 20.771 1.00 89.19 504 ASN A O 1
ATOM 4003 N N . THR A 1 505 ? -0.182 4.015 22.408 1.00 93.50 505 THR A N 1
ATOM 4004 C CA . THR A 1 505 ? -1.034 2.856 22.109 1.00 93.50 505 THR A CA 1
ATOM 4005 C C . THR A 1 505 ? -2.519 3.188 22.076 1.00 93.50 505 THR A C 1
ATOM 4007 O O . THR A 1 505 ? -3.213 2.677 21.203 1.00 93.50 505 THR A O 1
ATOM 4010 N N . ASN A 1 506 ? -3.024 4.019 22.997 1.00 92.88 506 ASN A N 1
ATOM 4011 C CA . ASN A 1 506 ? -4.453 4.339 23.068 1.00 92.88 506 ASN A CA 1
ATOM 4012 C C . ASN A 1 506 ? -4.908 5.034 21.783 1.00 92.88 506 ASN A C 1
ATOM 4014 O O . ASN A 1 506 ? -5.858 4.594 21.140 1.00 92.88 506 ASN A O 1
ATOM 4018 N N . THR A 1 507 ? -4.156 6.044 21.353 1.00 93.50 507 THR A N 1
ATOM 4019 C CA . THR A 1 507 ? -4.422 6.771 20.111 1.00 93.50 507 THR A CA 1
ATOM 4020 C C . THR A 1 507 ? -4.297 5.882 18.879 1.00 93.50 507 THR A C 1
ATOM 4022 O O . THR A 1 507 ? -5.195 5.895 18.037 1.00 93.50 507 THR A O 1
ATOM 4025 N N . GLN A 1 508 ? -3.259 5.038 18.785 1.00 94.88 508 GLN A N 1
ATOM 4026 C CA . GLN A 1 508 ? -3.137 4.125 17.639 1.00 94.88 508 GLN A CA 1
ATOM 4027 C C . GLN A 1 508 ? -4.301 3.121 17.604 1.00 94.88 508 GLN A C 1
ATOM 4029 O O . GLN A 1 508 ? -4.869 2.867 16.544 1.00 94.88 508 GLN A O 1
ATOM 4034 N N . ALA A 1 509 ? -4.679 2.573 18.763 1.00 96.75 509 ALA A N 1
ATOM 4035 C CA . ALA A 1 509 ? -5.756 1.600 18.896 1.00 96.75 509 ALA A CA 1
ATOM 4036 C C . ALA A 1 509 ? -7.125 2.204 18.548 1.00 96.75 509 ALA A C 1
ATOM 4038 O O . ALA A 1 509 ? -7.846 1.642 17.732 1.00 96.75 509 ALA A O 1
ATOM 4039 N N . ASN A 1 510 ? -7.470 3.373 19.088 1.00 96.44 510 ASN A N 1
ATOM 4040 C CA . ASN A 1 510 ? -8.792 3.969 18.879 1.00 96.44 510 ASN A CA 1
ATOM 4041 C C . ASN A 1 510 ? -9.005 4.458 17.442 1.00 96.44 510 ASN A C 1
ATOM 4043 O O . ASN A 1 510 ? -10.079 4.232 16.878 1.00 96.44 510 ASN A O 1
ATOM 4047 N N . VAL A 1 511 ? -7.988 5.061 16.814 1.00 96.75 511 VAL A N 1
ATOM 4048 C CA . VAL A 1 511 ? -8.057 5.419 15.388 1.00 96.75 511 VAL A CA 1
ATOM 4049 C C . VAL A 1 511 ? -8.225 4.154 14.540 1.00 96.75 511 VAL A C 1
ATOM 4051 O O . VAL A 1 511 ? -9.129 4.089 13.707 1.00 96.75 511 VAL A O 1
ATOM 4054 N N . LEU A 1 512 ? -7.432 3.107 14.803 1.00 96.81 512 LEU A N 1
ATOM 4055 C CA . LEU A 1 512 ? -7.540 1.817 14.115 1.00 96.81 512 LEU A CA 1
ATOM 4056 C C . LEU A 1 512 ? -8.918 1.154 14.318 1.00 96.81 512 LEU A C 1
ATOM 4058 O O . LEU A 1 512 ? -9.482 0.640 13.355 1.00 96.81 512 LEU A O 1
ATOM 4062 N N . LEU A 1 513 ? -9.500 1.208 15.519 1.00 98.06 513 LEU A N 1
ATOM 4063 C CA . LEU A 1 513 ? -10.849 0.711 15.819 1.00 98.06 513 LEU A CA 1
ATOM 4064 C C . LEU A 1 513 ? -11.912 1.408 14.955 1.00 98.06 513 LEU A C 1
ATOM 4066 O O . LEU A 1 513 ? -12.695 0.736 14.279 1.00 98.06 513 LEU A O 1
ATOM 4070 N N . GLY A 1 514 ? -11.880 2.743 14.897 1.00 97.94 514 GLY A N 1
ATOM 4071 C CA . GLY A 1 514 ? -12.758 3.522 14.023 1.00 97.94 514 GLY A CA 1
ATOM 4072 C C . GLY A 1 514 ? -12.583 3.155 12.545 1.00 97.94 514 GLY A C 1
ATOM 4073 O O . GLY A 1 514 ? -13.568 2.912 11.845 1.00 97.94 514 GLY A O 1
ATOM 4074 N N . LEU A 1 515 ? -11.337 3.042 12.073 1.00 97.25 515 LEU A N 1
ATOM 4075 C CA . LEU A 1 515 ? -11.028 2.659 10.691 1.00 97.25 515 LEU A CA 1
ATOM 4076 C C . LEU A 1 515 ? -11.477 1.231 10.343 1.00 97.25 515 LEU A C 1
ATOM 4078 O O . LEU A 1 515 ? -11.946 1.013 9.229 1.00 97.25 515 LEU A O 1
ATOM 4082 N N . ILE A 1 516 ? -11.407 0.274 11.275 1.00 96.88 516 ILE A N 1
ATOM 4083 C CA . ILE A 1 516 ? -11.900 -1.102 11.078 1.00 96.88 516 ILE A CA 1
ATOM 4084 C C . ILE A 1 516 ? -13.404 -1.106 10.785 1.00 96.88 516 ILE A C 1
ATOM 4086 O O . ILE A 1 516 ? -13.844 -1.737 9.822 1.00 96.88 516 ILE A O 1
ATOM 4090 N N . SER A 1 517 ? -14.201 -0.397 11.586 1.00 97.38 517 SER A N 1
ATOM 4091 C CA . SER A 1 517 ? -15.658 -0.357 11.394 1.00 97.38 517 SER A CA 1
ATOM 4092 C C . SER A 1 517 ? -16.090 0.572 10.260 1.00 97.38 517 SER A C 1
ATOM 4094 O O . SER A 1 517 ? -17.123 0.325 9.633 1.00 97.38 517 SER A O 1
ATOM 4096 N N . TYR A 1 518 ? -15.305 1.609 9.950 1.00 97.69 518 TYR A N 1
ATOM 4097 C CA . TYR A 1 518 ? -15.543 2.449 8.781 1.00 97.69 518 TYR A CA 1
ATOM 4098 C C . TYR A 1 518 ? -15.191 1.711 7.484 1.00 97.69 518 TYR A C 1
ATOM 4100 O O . TYR A 1 518 ? -16.072 1.504 6.652 1.00 97.69 518 TYR A O 1
ATOM 4108 N N . ASP A 1 519 ? -13.937 1.308 7.279 1.00 95.06 519 ASP A N 1
ATOM 4109 C CA . ASP A 1 519 ? -13.461 0.702 6.032 1.00 95.06 519 ASP A CA 1
ATOM 4110 C C . ASP A 1 519 ? -12.280 -0.258 6.257 1.00 95.06 519 ASP A C 1
ATOM 4112 O O . ASP A 1 519 ? -11.139 0.013 5.877 1.00 95.06 519 ASP A O 1
ATOM 4116 N N . LYS A 1 520 ? -12.565 -1.429 6.846 1.00 90.81 520 LYS A N 1
ATOM 4117 C CA . LYS A 1 520 ? -11.569 -2.501 6.996 1.00 90.81 520 LYS A CA 1
ATOM 4118 C C . LYS A 1 520 ? -10.899 -2.902 5.675 1.00 90.81 520 LYS A C 1
ATOM 4120 O O . LYS A 1 520 ? -9.718 -3.222 5.706 1.00 90.81 520 LYS A O 1
ATOM 4125 N N . ARG A 1 521 ? -11.605 -2.876 4.533 1.00 87.94 521 ARG A N 1
ATOM 4126 C CA . ARG A 1 521 ? -10.973 -3.196 3.241 1.00 87.94 521 ARG A CA 1
ATOM 4127 C C . ARG A 1 521 ? -9.940 -2.133 2.888 1.00 87.94 521 ARG A C 1
ATOM 4129 O O . ARG A 1 521 ? -8.794 -2.492 2.685 1.00 87.94 521 ARG A O 1
ATOM 4136 N N . GLY A 1 522 ? -10.310 -0.853 2.905 1.00 83.44 522 GLY A N 1
ATOM 4137 C CA . GLY A 1 522 ? -9.357 0.232 2.670 1.00 83.44 522 GLY A CA 1
ATOM 4138 C C . GLY A 1 522 ? -8.169 0.212 3.638 1.00 83.44 522 GLY A C 1
ATOM 4139 O O . GLY A 1 522 ? -7.050 0.523 3.246 1.00 83.44 522 GLY A O 1
ATOM 4140 N N . LEU A 1 523 ? -8.381 -0.211 4.886 1.00 86.88 523 LEU A N 1
ATOM 4141 C CA . LEU A 1 523 ? -7.303 -0.395 5.856 1.00 86.88 523 LEU A CA 1
ATOM 4142 C C . LEU A 1 523 ? -6.371 -1.572 5.521 1.00 86.88 523 LEU A C 1
ATOM 4144 O O . LEU A 1 523 ? -5.155 -1.415 5.598 1.00 86.88 523 LEU A O 1
ATOM 4148 N N . ASP A 1 524 ? -6.921 -2.730 5.152 1.00 81.31 524 ASP A N 1
ATOM 4149 C CA . ASP A 1 524 ? -6.130 -3.896 4.739 1.00 81.31 524 ASP A CA 1
ATOM 4150 C C . ASP A 1 524 ? -5.402 -3.639 3.397 1.00 81.31 524 ASP A C 1
ATOM 4152 O O . ASP A 1 524 ? -4.265 -4.077 3.237 1.00 81.31 524 ASP A O 1
ATOM 4156 N N . ASP A 1 525 ? -6.006 -2.851 2.499 1.00 73.00 525 ASP A N 1
ATOM 4157 C CA . ASP A 1 525 ? -5.444 -2.375 1.222 1.00 73.00 525 ASP A CA 1
ATOM 4158 C C . ASP A 1 525 ? -4.461 -1.184 1.401 1.00 73.00 525 ASP A C 1
ATOM 4160 O O . ASP A 1 525 ? -3.920 -0.660 0.428 1.00 73.00 525 ASP A O 1
ATOM 4164 N N . GLY A 1 526 ? -4.219 -0.721 2.637 1.00 75.25 526 GLY A N 1
ATOM 4165 C CA . GLY A 1 526 ? -3.209 0.297 2.961 1.00 75.25 526 GLY A CA 1
ATOM 4166 C C . GLY A 1 526 ? -3.585 1.764 2.693 1.00 75.25 526 GLY A C 1
ATOM 4167 O O . GLY A 1 526 ? -2.718 2.630 2.825 1.00 75.25 526 GLY A O 1
ATOM 4168 N N . ILE A 1 527 ? -4.853 2.079 2.392 1.00 79.56 527 ILE A N 1
ATOM 4169 C CA . ILE A 1 527 ? -5.359 3.449 2.122 1.00 79.56 527 ILE A CA 1
ATOM 4170 C C . ILE A 1 527 ? -5.066 4.422 3.281 1.00 79.56 527 ILE A C 1
ATOM 4172 O O . ILE A 1 527 ? -4.891 5.620 3.062 1.00 79.56 527 ILE A O 1
ATOM 4176 N N . TYR A 1 528 ? -4.989 3.913 4.514 1.00 80.12 528 TYR A N 1
ATOM 4177 C CA . TYR A 1 528 ? -4.725 4.684 5.738 1.00 80.12 528 TYR A CA 1
ATOM 4178 C C . TYR A 1 528 ? -3.294 4.507 6.278 1.00 80.12 528 TYR A C 1
ATOM 4180 O O . TYR A 1 528 ? -3.086 4.627 7.485 1.00 80.12 528 TYR A O 1
ATOM 4188 N N . HIS A 1 529 ? -2.334 4.225 5.383 1.00 78.44 529 HIS A N 1
ATOM 4189 C CA . HIS A 1 529 ? -0.957 3.762 5.631 1.00 78.44 529 HIS A CA 1
ATOM 4190 C C . HIS A 1 529 ? -0.842 2.238 5.831 1.00 78.44 529 HIS A C 1
ATOM 4192 O O . HIS A 1 529 ? -1.474 1.656 6.715 1.00 78.44 529 HIS A O 1
ATOM 4198 N N . LYS A 1 530 ? 0.024 1.583 5.039 1.00 72.62 530 LYS A N 1
ATOM 4199 C CA . LYS A 1 530 ? 0.184 0.110 4.992 1.00 72.62 530 LYS A CA 1
ATOM 4200 C C . LYS A 1 530 ? 0.540 -0.534 6.343 1.00 72.62 530 LYS A C 1
ATOM 4202 O O . LYS A 1 530 ? 0.075 -1.631 6.668 1.00 72.62 530 LYS A O 1
ATOM 4207 N N . ASP A 1 531 ? 1.307 0.186 7.161 1.00 79.50 531 ASP A N 1
ATOM 4208 C CA . ASP A 1 531 ? 1.799 -0.292 8.459 1.00 79.50 531 ASP A CA 1
ATOM 4209 C C . ASP A 1 531 ? 0.913 0.096 9.652 1.00 79.50 531 ASP A C 1
ATOM 4211 O O . ASP A 1 531 ? 1.320 -0.124 10.788 1.00 79.50 531 ASP A O 1
ATOM 4215 N N . VAL A 1 532 ? -0.286 0.665 9.449 1.00 82.81 532 VAL A N 1
ATOM 4216 C CA . VAL A 1 532 ? -1.120 1.198 10.552 1.00 82.81 532 VAL A CA 1
ATOM 4217 C C . VAL A 1 532 ? -1.377 0.184 11.679 1.00 82.81 532 VAL A C 1
ATOM 4219 O O . VAL A 1 532 ? -1.349 0.539 12.857 1.00 82.81 532 VAL A O 1
ATOM 4222 N N . VAL A 1 533 ? -1.537 -1.100 11.339 1.00 88.56 533 VAL A N 1
ATOM 4223 C CA . VAL A 1 533 ? -1.643 -2.179 12.335 1.00 88.56 533 VAL A CA 1
ATOM 4224 C C . VAL A 1 533 ? -0.290 -2.454 12.995 1.00 88.56 533 VAL A C 1
ATOM 4226 O O . VAL A 1 533 ? -0.213 -2.465 14.219 1.00 88.56 533 VAL A O 1
ATOM 4229 N N . ASP A 1 534 ? 0.785 -2.644 12.221 1.00 88.94 534 ASP A N 1
ATOM 4230 C CA . ASP A 1 534 ? 2.132 -2.928 12.749 1.00 88.94 534 ASP A CA 1
ATOM 4231 C C . ASP A 1 534 ? 2.672 -1.798 13.642 1.00 88.94 534 ASP A C 1
ATOM 4233 O O . ASP A 1 534 ? 3.423 -2.062 14.577 1.00 88.94 534 ASP A O 1
ATOM 4237 N N . ILE A 1 535 ? 2.255 -0.552 13.408 1.00 89.38 535 ILE A N 1
ATOM 4238 C CA . ILE A 1 535 ? 2.573 0.610 14.245 1.00 89.38 535 ILE A CA 1
ATOM 4239 C C . ILE A 1 535 ? 2.008 0.456 15.659 1.00 89.38 535 ILE A C 1
ATOM 4241 O O . ILE A 1 535 ? 2.750 0.672 16.616 1.00 89.38 535 ILE A O 1
ATOM 4245 N N . LEU A 1 536 ? 0.755 0.011 15.813 1.00 92.88 536 LEU A N 1
ATOM 4246 C CA . LEU A 1 536 ? 0.205 -0.344 17.128 1.00 92.88 536 LEU A CA 1
ATOM 4247 C C . LEU A 1 536 ? 1.037 -1.461 17.781 1.00 92.88 536 LEU A C 1
ATOM 4249 O O . LEU A 1 536 ? 1.327 -1.399 18.974 1.00 92.88 536 LEU A O 1
ATOM 4253 N N . LEU A 1 537 ? 1.480 -2.455 17.004 1.00 92.88 537 LEU A N 1
ATOM 4254 C CA . LEU A 1 537 ? 2.243 -3.595 17.530 1.00 92.88 537 LEU A CA 1
ATOM 4255 C C . LEU A 1 537 ? 3.648 -3.222 18.033 1.00 92.88 537 LEU A C 1
ATOM 4257 O O . LEU A 1 537 ? 4.194 -3.953 18.856 1.00 92.88 537 LEU A O 1
ATOM 4261 N N . LYS A 1 538 ? 4.220 -2.079 17.618 1.00 90.56 538 LYS A N 1
ATOM 4262 C CA . LYS A 1 538 ? 5.509 -1.574 18.141 1.00 90.56 538 LYS A CA 1
ATOM 4263 C C . LYS A 1 538 ? 5.470 -1.276 19.646 1.00 90.56 538 LYS A C 1
ATOM 4265 O O . LYS A 1 538 ? 6.517 -1.298 20.285 1.00 90.56 538 LYS A O 1
ATOM 4270 N N . PHE A 1 539 ? 4.284 -1.037 20.210 1.00 91.88 539 PHE A N 1
ATOM 4271 C CA . PHE A 1 539 ? 4.080 -0.814 21.645 1.00 91.88 539 PHE A CA 1
ATOM 4272 C C . PHE A 1 539 ? 3.836 -2.114 22.439 1.00 91.88 539 PHE A C 1
ATOM 4274 O O . PHE A 1 539 ? 3.651 -2.064 23.658 1.00 91.88 539 PHE A O 1
ATOM 4281 N N . GLN A 1 540 ? 3.809 -3.276 21.775 1.00 94.94 540 GLN A N 1
ATOM 4282 C CA . GLN A 1 540 ? 3.635 -4.570 22.430 1.00 94.94 540 GLN A CA 1
ATOM 4283 C C . GLN A 1 540 ? 4.964 -5.082 23.001 1.00 94.94 540 GLN A C 1
ATOM 4285 O O . GLN A 1 540 ? 5.989 -5.109 22.319 1.00 94.94 540 GLN A O 1
ATOM 4290 N N . ASN A 1 541 ? 4.944 -5.552 24.246 1.00 93.88 541 ASN A N 1
ATOM 4291 C CA . ASN A 1 541 ? 6.076 -6.228 24.870 1.00 93.88 541 ASN A CA 1
ATOM 4292 C C . ASN A 1 541 ? 6.095 -7.742 24.569 1.00 93.88 541 ASN A C 1
ATOM 4294 O O . ASN A 1 541 ? 5.167 -8.314 23.996 1.00 93.88 541 ASN A O 1
ATOM 4298 N N . SER A 1 542 ? 7.157 -8.422 25.006 1.00 91.94 542 SER A N 1
ATOM 4299 C CA . SER A 1 542 ? 7.355 -9.865 24.796 1.00 91.94 542 SER A CA 1
ATOM 4300 C C . SER A 1 542 ? 6.305 -10.771 25.454 1.00 91.94 542 SER A C 1
ATOM 4302 O O . SER A 1 542 ? 6.213 -11.940 25.090 1.00 91.94 542 SER A O 1
ATOM 4304 N N . GLU A 1 543 ? 5.526 -10.266 26.413 1.00 92.19 543 GLU A N 1
ATOM 4305 C CA . GLU A 1 543 ? 4.433 -10.998 27.072 1.00 92.19 543 GLU A CA 1
ATOM 4306 C C . GLU A 1 543 ? 3.083 -10.801 26.362 1.00 92.19 543 GLU A C 1
ATOM 4308 O O . GLU A 1 543 ? 2.073 -11.369 26.772 1.00 92.19 543 GLU A O 1
ATOM 4313 N N . GLY A 1 544 ? 3.050 -9.997 25.295 1.00 94.12 544 GLY A N 1
ATOM 4314 C CA . GLY A 1 544 ? 1.850 -9.704 24.520 1.00 94.12 544 GLY A CA 1
ATOM 4315 C C . GLY A 1 544 ? 1.005 -8.543 25.049 1.00 94.12 544 GLY A C 1
ATOM 4316 O O . GLY A 1 544 ? 0.017 -8.200 24.402 1.00 94.12 544 GLY A O 1
ATOM 4317 N N . THR A 1 545 ? 1.373 -7.925 26.175 1.00 95.56 545 THR A N 1
ATOM 4318 C CA . THR A 1 545 ? 0.710 -6.710 26.688 1.00 95.56 545 THR A CA 1
ATOM 4319 C C . THR A 1 545 ? 1.343 -5.448 26.103 1.00 95.56 545 THR A C 1
ATOM 4321 O O . THR A 1 545 ? 2.380 -5.520 25.447 1.00 95.56 545 THR A O 1
ATOM 4324 N N . PHE A 1 546 ? 0.705 -4.291 26.288 1.00 96.44 546 PHE A N 1
ATOM 4325 C CA . PHE A 1 546 ? 1.091 -3.042 25.631 1.00 96.44 546 PHE A CA 1
ATOM 4326 C C . PHE A 1 546 ? 1.507 -1.968 26.635 1.00 96.44 546 PHE A C 1
ATOM 4328 O O . PHE A 1 546 ? 0.897 -1.822 27.698 1.00 96.44 546 PHE A O 1
ATOM 4335 N N . GLY A 1 547 ? 2.524 -1.190 26.267 1.00 93.69 547 GLY A N 1
ATOM 4336 C CA . GLY A 1 547 ? 2.877 0.074 26.910 1.00 93.69 547 GLY A CA 1
ATOM 4337 C C . GLY A 1 547 ? 1.854 1.177 26.645 1.00 93.69 547 GLY A C 1
ATOM 4338 O O . GLY A 1 547 ? 1.005 1.039 25.769 1.00 93.69 547 GLY A O 1
ATOM 4339 N N . TRP A 1 548 ? 1.936 2.296 27.369 1.00 91.00 548 TRP A N 1
ATOM 4340 C CA . TRP A 1 548 ? 1.257 3.527 26.936 1.00 91.00 548 TRP A CA 1
ATOM 4341 C C . TRP A 1 548 ? 2.051 4.172 25.795 1.00 91.00 548 TRP A C 1
ATOM 4343 O O . TRP A 1 548 ? 1.560 4.324 24.684 1.00 91.00 548 TRP A O 1
ATOM 4353 N N . ASP A 1 549 ? 3.304 4.481 26.102 1.00 83.88 549 ASP A N 1
ATOM 4354 C CA . ASP A 1 549 ? 4.327 5.124 25.288 1.00 83.88 549 ASP A CA 1
ATOM 4355 C C . ASP A 1 549 ? 5.599 4.244 25.323 1.00 83.88 549 ASP A C 1
ATOM 4357 O O . ASP A 1 549 ? 5.533 3.054 25.027 1.00 83.88 549 ASP A O 1
ATOM 4361 N N . ASN A 1 550 ? 6.740 4.781 25.770 1.00 78.56 550 ASN A N 1
ATOM 4362 C CA . ASN A 1 550 ? 7.953 4.020 26.089 1.00 78.56 550 ASN A CA 1
ATOM 4363 C C . ASN A 1 550 ? 7.825 3.119 27.345 1.00 78.56 550 ASN A C 1
ATOM 4365 O O . ASN A 1 550 ? 8.768 2.404 27.691 1.00 78.56 550 ASN A O 1
ATOM 4369 N N . GLN A 1 551 ? 6.704 3.168 28.074 1.00 85.19 551 GLN A N 1
ATOM 4370 C CA . GLN A 1 551 ? 6.401 2.243 29.174 1.00 85.19 551 GLN A CA 1
ATOM 4371 C C . GLN A 1 551 ? 6.353 0.781 28.703 1.00 85.19 551 GLN A C 1
ATOM 4373 O O . GLN A 1 551 ? 5.822 0.478 27.645 1.00 85.19 551 GLN A O 1
ATOM 4378 N N . ILE A 1 552 ? 6.817 -0.157 29.536 1.00 86.44 552 ILE A N 1
ATOM 4379 C CA . ILE A 1 552 ? 6.772 -1.597 29.212 1.00 86.44 552 ILE A CA 1
ATOM 4380 C C . ILE A 1 552 ? 5.336 -2.144 29.261 1.00 86.44 552 ILE A C 1
ATOM 4382 O O . ILE A 1 552 ? 4.992 -3.037 28.492 1.00 86.44 552 ILE A O 1
ATOM 4386 N N . TYR A 1 553 ? 4.499 -1.634 30.167 1.00 92.88 553 TYR A N 1
ATOM 4387 C CA . TYR A 1 553 ? 3.124 -2.089 30.371 1.00 92.88 553 TYR A CA 1
ATOM 4388 C C . TYR A 1 553 ? 2.234 -0.950 30.869 1.00 92.88 553 TYR A C 1
ATOM 4390 O O . TYR A 1 553 ? 2.616 -0.198 31.765 1.00 92.88 553 TYR A O 1
ATOM 4398 N N . ASN A 1 554 ? 1.019 -0.878 30.333 1.00 94.88 554 ASN A N 1
ATOM 4399 C CA . ASN A 1 554 ? -0.082 -0.082 30.844 1.00 94.88 554 ASN A CA 1
ATOM 4400 C C . ASN A 1 554 ? -1.399 -0.859 30.646 1.00 94.88 554 ASN A C 1
ATOM 4402 O O . ASN A 1 554 ? -1.686 -1.354 29.553 1.00 94.88 554 ASN A O 1
ATOM 4406 N N . GLN A 1 555 ? -2.209 -0.973 31.705 1.00 94.19 555 GLN A N 1
ATOM 4407 C CA . GLN A 1 555 ? -3.458 -1.744 31.669 1.00 94.19 555 GLN A CA 1
ATOM 4408 C C . GLN A 1 555 ? -4.447 -1.192 30.637 1.00 94.19 555 GLN A C 1
ATOM 4410 O O . GLN A 1 555 ? -4.972 -1.955 29.831 1.00 94.19 555 GLN A O 1
ATOM 4415 N N . PHE A 1 556 ? -4.671 0.123 30.641 1.00 94.38 556 PHE A N 1
ATOM 4416 C CA . PHE A 1 556 ? -5.662 0.757 29.778 1.00 94.38 556 PHE A CA 1
ATOM 4417 C C . PHE A 1 556 ? -5.245 0.671 28.305 1.00 94.38 556 PHE A C 1
ATOM 4419 O O . PHE A 1 556 ? -6.034 0.254 27.463 1.00 94.38 556 PHE A O 1
ATOM 4426 N N . ALA A 1 557 ? -3.967 0.910 28.002 1.00 95.44 557 ALA A N 1
ATOM 4427 C CA . ALA A 1 557 ? -3.408 0.657 26.673 1.00 95.44 557 ALA A CA 1
ATOM 4428 C C . ALA A 1 557 ? -3.595 -0.802 26.212 1.00 95.44 557 ALA A C 1
ATOM 4430 O O . ALA A 1 557 ? -3.997 -1.056 25.078 1.00 95.44 557 ALA A O 1
ATOM 4431 N N . THR A 1 558 ? -3.358 -1.766 27.107 1.00 97.00 558 THR A N 1
ATOM 4432 C CA . THR A 1 558 ? -3.531 -3.203 26.834 1.00 97.00 558 THR A CA 1
ATOM 4433 C C . THR A 1 558 ? -4.999 -3.582 26.592 1.00 97.00 558 THR A C 1
ATOM 4435 O O . THR A 1 558 ? -5.274 -4.475 25.793 1.00 97.00 558 THR A O 1
ATOM 4438 N N . GLN A 1 559 ? -5.954 -2.911 27.239 1.00 97.44 559 GLN A N 1
ATOM 4439 C CA . GLN A 1 559 ? -7.396 -3.071 26.993 1.00 97.44 559 GLN A CA 1
ATOM 4440 C C . GLN A 1 559 ? -7.811 -2.500 25.636 1.00 97.44 559 GLN A C 1
ATOM 4442 O O . GLN A 1 559 ? -8.526 -3.148 24.875 1.00 97.44 559 GLN A O 1
ATOM 4447 N N . GLN A 1 560 ? -7.296 -1.330 25.274 1.00 96.94 560 GLN A N 1
ATOM 4448 C CA . GLN A 1 560 ? -7.647 -0.664 24.018 1.00 96.94 560 GLN A CA 1
ATOM 4449 C C . GLN A 1 560 ? -7.040 -1.393 22.810 1.00 96.94 560 GLN A C 1
ATOM 4451 O O . GLN A 1 560 ? -7.729 -1.638 21.815 1.00 96.94 560 GLN A O 1
ATOM 4456 N N . ALA A 1 561 ? -5.799 -1.876 22.934 1.00 97.56 561 ALA A N 1
ATOM 4457 C CA . ALA A 1 561 ? -5.198 -2.785 21.962 1.00 97.56 561 ALA A CA 1
ATOM 4458 C C . ALA A 1 561 ? -5.969 -4.117 21.846 1.00 97.56 561 ALA A C 1
ATOM 4460 O O . ALA A 1 561 ? -6.155 -4.613 20.736 1.00 97.56 561 ALA A O 1
ATOM 4461 N N . ALA A 1 562 ? -6.469 -4.682 22.954 1.00 98.06 562 ALA A N 1
ATOM 4462 C CA . ALA A 1 562 ? -7.258 -5.920 22.946 1.00 98.06 562 ALA A CA 1
ATOM 4463 C C . ALA A 1 562 ? -8.638 -5.763 22.299 1.00 98.06 562 ALA A C 1
ATOM 4465 O O . ALA A 1 562 ? -9.018 -6.605 21.486 1.00 98.06 562 ALA A O 1
ATOM 4466 N N . TRP A 1 563 ? -9.355 -4.675 22.589 1.00 98.00 563 TRP A N 1
ATOM 4467 C CA . TRP A 1 563 ? -10.598 -4.327 21.898 1.00 98.00 563 TRP A CA 1
ATOM 4468 C C . TRP A 1 563 ? -10.347 -4.175 20.391 1.00 98.00 563 TRP A C 1
ATOM 4470 O O . TRP A 1 563 ? -11.005 -4.825 19.578 1.00 98.00 563 TRP A O 1
ATOM 4480 N N . THR A 1 564 ? -9.338 -3.395 20.011 1.00 97.94 564 THR A N 1
ATOM 4481 C CA . THR A 1 564 ? -9.035 -3.083 18.607 1.00 97.94 564 THR A CA 1
ATOM 4482 C C . THR A 1 564 ? -8.580 -4.305 17.809 1.00 97.94 564 THR A C 1
ATOM 4484 O O . THR A 1 564 ? -9.156 -4.614 16.766 1.00 97.94 564 THR A O 1
ATOM 4487 N N . LEU A 1 565 ? -7.575 -5.040 18.295 1.00 97.06 565 LEU A N 1
ATOM 4488 C CA . LEU A 1 565 ? -7.059 -6.233 17.614 1.00 97.06 565 LEU A CA 1
ATOM 4489 C C . LEU A 1 565 ? -8.067 -7.390 17.674 1.00 97.06 565 LEU A C 1
ATOM 4491 O O . LEU A 1 565 ? -8.199 -8.138 16.707 1.00 97.06 565 LEU A O 1
ATOM 4495 N N . GLY A 1 566 ? -8.838 -7.502 18.759 1.00 97.19 566 GLY A N 1
ATOM 4496 C CA . GLY A 1 566 ? -9.979 -8.410 18.847 1.00 97.19 566 GLY A CA 1
ATOM 4497 C C . GLY A 1 566 ? -11.028 -8.127 17.771 1.00 97.19 566 GLY A C 1
ATOM 4498 O O . GLY A 1 566 ? -11.419 -9.039 17.045 1.00 97.19 566 GLY A O 1
ATOM 4499 N N . ASN A 1 567 ? -11.410 -6.861 17.583 1.00 97.44 567 ASN A N 1
ATOM 4500 C CA . ASN A 1 567 ? -12.309 -6.445 16.505 1.00 97.44 567 ASN A CA 1
ATOM 4501 C C . ASN A 1 567 ? -11.710 -6.695 15.107 1.00 97.44 567 ASN A C 1
ATOM 4503 O O . ASN A 1 567 ? -12.433 -7.140 14.213 1.00 97.44 567 ASN A O 1
ATOM 4507 N N . TYR A 1 568 ? -10.404 -6.465 14.917 1.00 95.31 568 TYR A N 1
ATOM 4508 C CA . TYR A 1 568 ? -9.703 -6.700 13.646 1.00 95.31 568 TYR A CA 1
ATOM 4509 C C . TYR A 1 568 ? -9.758 -8.170 13.198 1.00 95.31 568 TYR A C 1
ATOM 4511 O O . TYR A 1 568 ? -9.955 -8.437 12.009 1.00 95.31 568 TYR A O 1
ATOM 4519 N N . TYR A 1 569 ? -9.604 -9.114 14.137 1.00 94.12 569 TYR A N 1
ATOM 4520 C CA . TYR A 1 569 ? -9.559 -10.555 13.851 1.00 94.12 569 TYR A CA 1
ATOM 4521 C C . TYR A 1 569 ? -10.905 -11.280 13.982 1.00 94.12 569 TYR A C 1
ATOM 4523 O O . TYR A 1 569 ? -11.173 -12.193 13.203 1.00 94.12 569 TYR A O 1
ATOM 4531 N N . ASN A 1 570 ? -11.751 -10.890 14.939 1.00 95.88 570 ASN A N 1
ATOM 4532 C CA . ASN A 1 570 ? -12.967 -11.628 15.311 1.00 95.88 570 ASN A CA 1
ATOM 4533 C C . ASN A 1 570 ? -14.272 -10.877 14.986 1.00 95.88 570 ASN A C 1
ATOM 4535 O O . ASN A 1 570 ? -15.352 -11.351 15.348 1.00 95.88 570 ASN A O 1
ATOM 4539 N N . GLY A 1 571 ? -14.190 -9.707 14.343 1.00 95.50 571 GLY A N 1
ATOM 4540 C CA . GLY A 1 571 ? -15.333 -8.832 14.074 1.00 95.50 571 GLY A CA 1
ATOM 4541 C C . GLY A 1 571 ? -15.782 -8.018 15.294 1.00 95.50 571 GLY A C 1
ATOM 4542 O O . GLY A 1 571 ? -15.421 -8.317 16.434 1.00 95.50 571 GLY A O 1
ATOM 4543 N N . ASN A 1 572 ? -16.573 -6.966 15.049 1.00 97.50 572 ASN A N 1
ATOM 4544 C CA . ASN A 1 572 ? -16.876 -5.953 16.061 1.00 97.50 572 ASN A CA 1
ATOM 4545 C C . ASN A 1 572 ? -17.663 -6.511 17.267 1.00 97.50 572 ASN A C 1
ATOM 4547 O O . ASN A 1 572 ? -18.777 -7.025 17.130 1.00 97.50 572 ASN A O 1
ATOM 4551 N N . VAL A 1 573 ? -17.089 -6.343 18.462 1.00 97.81 573 VAL A N 1
ATOM 4552 C CA . VAL A 1 573 ? -17.649 -6.719 19.769 1.00 97.81 573 VAL A CA 1
ATOM 4553 C C . VAL A 1 573 ? -19.087 -6.234 19.993 1.00 97.81 573 VAL A C 1
ATOM 4555 O O . VAL A 1 573 ? -19.932 -7.009 20.433 1.00 97.81 573 VAL A O 1
ATOM 4558 N N . MET A 1 574 ? -19.426 -5.001 19.616 1.00 98.25 574 MET A N 1
ATOM 4559 C CA . MET A 1 574 ? -20.762 -4.433 19.833 1.00 98.25 574 MET A CA 1
ATOM 4560 C C . MET A 1 574 ? -21.811 -5.123 18.954 1.00 98.25 574 MET A C 1
ATOM 4562 O O . MET A 1 574 ? -22.952 -5.326 19.372 1.00 98.25 574 MET A O 1
ATOM 4566 N N . THR A 1 575 ? -21.419 -5.561 17.753 1.00 98.12 575 THR A N 1
ATOM 4567 C CA . THR A 1 575 ? -22.256 -6.409 16.895 1.00 98.12 575 THR A CA 1
ATOM 4568 C C . THR A 1 575 ? -22.438 -7.806 17.491 1.00 98.12 575 THR A C 1
ATOM 4570 O O . THR A 1 575 ? -23.545 -8.336 17.410 1.00 98.12 575 THR A O 1
ATOM 4573 N N . LYS A 1 576 ? -21.424 -8.400 18.140 1.00 98.19 576 LYS A N 1
ATOM 4574 C CA . LYS A 1 576 ? -21.588 -9.678 18.868 1.00 98.19 576 LYS A CA 1
ATOM 4575 C C . LYS A 1 576 ? -22.593 -9.532 20.013 1.00 98.19 576 LYS A C 1
ATOM 4577 O O . LYS A 1 576 ? -23.582 -10.259 20.046 1.00 98.19 576 LYS A O 1
ATOM 4582 N N . LEU A 1 577 ? -22.418 -8.517 20.864 1.00 98.56 577 LEU A N 1
ATOM 4583 C CA . LEU A 1 577 ? -23.313 -8.237 21.994 1.00 98.56 577 LEU A CA 1
ATOM 4584 C C . LEU A 1 577 ? -24.756 -7.965 21.553 1.00 98.56 577 LEU A C 1
ATOM 4586 O O . LEU A 1 577 ? -25.691 -8.369 22.245 1.00 98.56 577 LEU A O 1
ATOM 4590 N N . LYS A 1 578 ? -24.953 -7.376 20.366 1.00 98.50 578 LYS A N 1
ATOM 4591 C CA . LYS A 1 578 ? -26.280 -7.247 19.754 1.00 98.50 578 LYS A CA 1
ATOM 4592 C C . LYS A 1 578 ? -26.933 -8.594 19.440 1.00 98.50 578 LYS A C 1
ATOM 4594 O O . LYS A 1 578 ? -28.114 -8.779 19.727 1.00 98.50 578 LYS A O 1
ATOM 4599 N N . HIS A 1 579 ? -26.183 -9.550 18.893 1.00 97.62 579 HIS A N 1
ATOM 4600 C CA . HIS A 1 579 ? -26.695 -10.905 18.664 1.00 97.62 579 HIS A CA 1
ATOM 4601 C C . HIS A 1 579 ? -26.988 -11.633 19.984 1.00 97.62 579 HIS A C 1
ATOM 4603 O O . HIS A 1 579 ? -28.031 -12.279 20.092 1.00 97.62 579 HIS A O 1
ATOM 4609 N N . THR A 1 580 ? -26.136 -11.473 21.003 1.00 97.75 580 THR A N 1
ATOM 4610 C CA . THR A 1 580 ? -26.369 -12.015 22.353 1.00 97.75 580 THR A CA 1
ATOM 4611 C C . THR A 1 580 ? -27.651 -11.460 22.975 1.00 97.75 580 THR A C 1
ATOM 4613 O O . THR A 1 580 ? -28.483 -12.218 23.464 1.00 97.75 580 THR A O 1
ATOM 4616 N N . TYR A 1 581 ? -27.879 -10.146 22.905 1.00 98.00 581 TYR A N 1
ATOM 4617 C CA . TYR A 1 581 ? -29.124 -9.550 23.394 1.00 98.00 581 TYR A CA 1
ATOM 4618 C C . TYR A 1 581 ? -30.360 -10.103 22.668 1.00 98.00 581 TYR A C 1
ATOM 4620 O O . TYR A 1 581 ? -31.349 -10.445 23.317 1.00 98.00 581 TYR A O 1
ATOM 4628 N N . LEU A 1 582 ? -30.315 -10.218 21.336 1.00 96.88 582 LEU A N 1
ATOM 4629 C CA . LEU A 1 582 ? -31.441 -10.735 20.551 1.00 96.88 582 LEU A CA 1
ATOM 4630 C C . LEU A 1 582 ? -31.755 -12.205 20.891 1.00 96.88 582 LEU A C 1
ATOM 4632 O O . LEU A 1 582 ? -32.926 -12.542 21.064 1.00 96.88 582 LEU A O 1
ATOM 4636 N N . SER A 1 583 ? -30.741 -13.057 21.083 1.00 95.88 583 SER A N 1
ATOM 4637 C CA . SER A 1 583 ? -30.955 -14.457 21.490 1.00 95.88 583 SER A CA 1
ATOM 4638 C C . SER A 1 583 ? -31.560 -14.574 22.897 1.00 95.88 583 SER A C 1
ATOM 4640 O O . SER A 1 583 ? -32.438 -15.411 23.130 1.00 95.88 583 SER A O 1
ATOM 4642 N N . LEU A 1 584 ? -31.178 -13.677 23.814 1.00 94.00 584 LEU A N 1
ATOM 4643 C CA . LEU A 1 584 ? -31.776 -13.578 25.147 1.00 94.00 584 LEU A CA 1
ATOM 4644 C C . LEU A 1 584 ? -33.256 -13.158 25.094 1.00 94.00 584 LEU A C 1
ATOM 4646 O O . LEU A 1 584 ? -34.030 -13.636 25.920 1.00 94.00 584 LEU A O 1
ATOM 4650 N N . GLN A 1 585 ? -33.686 -12.349 24.118 1.00 85.69 585 GLN A N 1
ATOM 4651 C CA . GLN A 1 585 ? -35.112 -12.035 23.919 1.00 85.69 585 GLN A CA 1
ATOM 4652 C C . GLN A 1 585 ? -35.902 -13.226 23.356 1.00 85.69 585 GLN A C 1
ATOM 4654 O O . GLN A 1 585 ? -37.004 -13.512 23.828 1.00 85.69 585 GLN A O 1
ATOM 4659 N N . ASP A 1 586 ? -35.350 -13.957 22.382 1.00 76.50 586 ASP A N 1
ATOM 4660 C CA . ASP A 1 586 ? -36.027 -15.123 21.798 1.00 76.50 586 ASP A CA 1
ATOM 4661 C C . ASP A 1 586 ? -36.240 -16.250 22.820 1.00 76.50 586 ASP A C 1
ATOM 4663 O O . ASP A 1 586 ? -37.299 -16.879 22.825 1.00 76.50 586 ASP A O 1
ATOM 4667 N N . SER A 1 587 ? -35.293 -16.443 23.745 1.00 66.12 587 SER A N 1
ATOM 4668 C CA . SER A 1 587 ? -35.399 -17.426 24.837 1.00 66.12 587 SER A CA 1
ATOM 4669 C C . SER A 1 587 ? -36.464 -17.114 25.907 1.00 66.12 587 SER A C 1
ATOM 4671 O O . SER A 1 587 ? -36.699 -17.936 26.790 1.00 66.12 587 SER A O 1
ATOM 4673 N N . ILE A 1 588 ? -37.123 -15.948 25.836 1.00 59.91 588 ILE A N 1
ATOM 4674 C CA . ILE A 1 588 ? -38.172 -15.505 26.778 1.00 59.91 588 ILE A CA 1
ATOM 4675 C C . ILE A 1 588 ? -39.589 -15.716 26.205 1.00 59.91 588 ILE A C 1
ATOM 4677 O O . ILE A 1 588 ? -40.586 -15.545 26.912 1.00 59.91 588 ILE A O 1
ATOM 4681 N N . LYS A 1 589 ? -39.718 -16.152 24.943 1.00 43.31 589 LYS A N 1
ATOM 4682 C CA . LYS A 1 589 ? -41.013 -16.566 24.381 1.00 43.31 589 LYS A CA 1
ATOM 4683 C C . LYS A 1 589 ? -41.552 -17.774 25.169 1.00 43.31 589 LYS A C 1
ATOM 4685 O O . LYS A 1 589 ? -40.837 -18.767 25.285 1.00 43.31 589 LYS A O 1
ATOM 4690 N N . PRO A 1 590 ? -42.785 -17.724 25.714 1.00 43.03 590 PRO A N 1
ATOM 4691 C CA . PRO A 1 590 ? -43.366 -18.871 26.404 1.00 43.03 590 PRO A CA 1
ATOM 4692 C C . PRO A 1 590 ? -43.517 -20.053 25.447 1.00 43.03 590 PRO A C 1
ATOM 4694 O O . PRO A 1 590 ? -43.898 -19.842 24.296 1.00 43.03 590 PRO A O 1
ATOM 4697 N N . ASP A 1 591 ? -43.303 -21.277 25.939 1.00 40.00 591 ASP A N 1
ATOM 4698 C CA . ASP A 1 591 ? -43.602 -22.500 25.189 1.00 40.00 591 ASP A CA 1
ATOM 4699 C C . ASP A 1 591 ? -45.021 -22.434 24.599 1.00 40.00 591 ASP A C 1
ATOM 4701 O O . ASP A 1 591 ? -46.021 -22.464 25.332 1.00 40.00 591 ASP A O 1
ATOM 4705 N N . GLU A 1 592 ? -45.125 -22.403 23.268 1.00 41.53 592 GLU A N 1
ATOM 4706 C CA . GLU A 1 592 ? -46.380 -22.714 22.593 1.00 41.53 592 GLU A CA 1
ATOM 4707 C C . GLU A 1 592 ? -46.704 -24.182 22.884 1.00 41.53 592 GLU A C 1
ATOM 4709 O O . GLU A 1 592 ? -46.172 -25.104 22.262 1.00 41.53 592 GLU A O 1
ATOM 4714 N N . LYS A 1 593 ? -47.573 -24.407 23.879 1.00 33.56 593 LYS A N 1
ATOM 4715 C CA . LYS A 1 593 ? -48.109 -25.739 24.175 1.00 33.56 593 LYS A CA 1
ATOM 4716 C C . LYS A 1 593 ? -48.602 -26.377 22.874 1.00 33.56 593 LYS A C 1
ATOM 4718 O O . LYS A 1 593 ? -49.372 -25.728 22.162 1.00 33.56 593 LYS A O 1
ATOM 4723 N N . PRO A 1 594 ? -48.251 -27.646 22.594 1.00 36.28 594 PRO A N 1
ATOM 4724 C CA . PRO A 1 594 ? -48.680 -28.303 21.370 1.00 36.28 594 PRO A CA 1
ATOM 4725 C C . PRO A 1 594 ? -50.208 -28.312 21.308 1.00 36.28 594 PRO A C 1
ATOM 4727 O O . PRO A 1 594 ? -50.877 -28.854 22.194 1.00 36.28 594 PRO A O 1
ATOM 4730 N N . SER A 1 595 ? -50.749 -27.674 20.269 1.00 32.66 595 SER A N 1
ATOM 4731 C CA . SER A 1 595 ? -52.184 -27.635 20.009 1.00 32.66 595 SER A CA 1
ATOM 4732 C C . SER A 1 595 ? -52.713 -29.061 19.890 1.00 32.66 595 SER A C 1
ATOM 4734 O O . SER A 1 595 ? -52.216 -29.844 19.085 1.00 32.66 595 SER A O 1
ATOM 4736 N N . GLN A 1 596 ? -53.731 -29.405 20.680 1.00 33.38 596 GLN A N 1
ATOM 4737 C CA . GLN A 1 596 ? -54.430 -30.673 20.502 1.00 33.38 596 GLN A CA 1
ATOM 4738 C C . GLN A 1 596 ? -55.245 -30.619 19.210 1.00 33.38 596 GLN A C 1
ATOM 4740 O O . GLN A 1 596 ? -56.124 -29.767 19.065 1.00 33.38 596 GLN A O 1
ATOM 4745 N N . ASP A 1 597 ? -54.973 -31.547 18.294 1.00 36.69 597 ASP A N 1
ATOM 4746 C CA . ASP A 1 597 ? -55.767 -31.728 17.083 1.00 36.69 597 ASP A CA 1
ATOM 4747 C C . ASP A 1 597 ? -57.239 -31.999 17.420 1.00 36.69 597 ASP A C 1
ATOM 4749 O O . ASP A 1 597 ? -57.585 -32.993 18.064 1.00 36.69 597 ASP A O 1
ATOM 4753 N N . ILE A 1 598 ? -58.122 -31.142 16.909 1.00 29.67 598 ILE A N 1
ATOM 4754 C CA . ILE A 1 598 ? -59.543 -31.446 16.738 1.00 29.67 598 ILE A CA 1
ATOM 4755 C C . ILE A 1 598 ? -59.861 -31.216 15.256 1.00 29.67 598 ILE A C 1
ATOM 4757 O O . ILE A 1 598 ? -59.918 -30.062 14.824 1.00 29.67 598 ILE A O 1
ATOM 4761 N N . PRO A 1 599 ? -60.070 -32.276 14.456 1.00 33.97 599 PRO A N 1
ATOM 4762 C CA . PRO A 1 599 ? -60.322 -32.123 13.031 1.00 33.97 599 PRO A CA 1
ATOM 4763 C C . PRO A 1 599 ? -61.714 -31.531 12.802 1.00 33.97 599 PRO A C 1
ATOM 4765 O O . PRO A 1 599 ? -62.706 -32.023 13.348 1.00 33.97 599 PRO A O 1
ATOM 4768 N N . LYS A 1 600 ? -61.807 -30.501 11.954 1.00 29.22 600 LYS A N 1
ATOM 4769 C CA . LYS A 1 600 ? -63.089 -30.011 11.440 1.00 29.22 600 LYS A CA 1
ATOM 4770 C C . LYS A 1 600 ? -63.099 -29.896 9.923 1.00 29.22 600 LYS A C 1
ATOM 4772 O O . LYS A 1 600 ? -62.237 -29.280 9.313 1.00 29.22 600 LYS A O 1
ATOM 4777 N N . GLN A 1 601 ? -64.131 -30.543 9.398 1.00 27.23 601 GLN A N 1
ATOM 4778 C CA . GLN A 1 601 ? -64.554 -30.697 8.016 1.00 27.23 601 GLN A CA 1
ATOM 4779 C C . GLN A 1 601 ? -64.499 -29.411 7.184 1.00 27.23 601 GLN A C 1
ATOM 4781 O O . GLN A 1 601 ? -64.845 -28.327 7.655 1.00 27.23 601 GLN A O 1
ATOM 4786 N N . GLU A 1 602 ? -64.154 -29.591 5.912 1.00 29.25 602 GLU A N 1
ATOM 4787 C CA . GLU A 1 602 ? -64.454 -28.655 4.832 1.00 29.25 602 GLU A CA 1
ATOM 4788 C C . GLU A 1 602 ? -65.976 -28.550 4.627 1.00 29.25 602 GLU A C 1
ATOM 4790 O O . GLU A 1 602 ? -66.657 -29.573 4.657 1.00 29.25 602 GLU A O 1
ATOM 4795 N N . ASP A 1 603 ? -66.493 -27.342 4.365 1.00 27.12 603 ASP A N 1
ATOM 4796 C CA . ASP A 1 603 ? -67.332 -27.101 3.176 1.00 27.12 603 ASP A CA 1
ATOM 4797 C C . ASP A 1 603 ? -67.606 -25.595 2.923 1.00 27.12 603 ASP A C 1
ATOM 4799 O O . ASP A 1 603 ? -68.406 -24.963 3.605 1.00 27.12 603 ASP A O 1
ATOM 4803 N N . ASN A 1 604 ? -66.912 -25.064 1.908 1.00 25.48 604 ASN A N 1
ATOM 4804 C CA . ASN A 1 604 ? -67.408 -24.293 0.747 1.00 25.48 604 ASN A CA 1
ATOM 4805 C C . ASN A 1 604 ? -68.262 -22.989 0.821 1.00 25.48 604 ASN A C 1
ATOM 4807 O O . ASN A 1 604 ? -69.052 -22.740 1.723 1.00 25.48 604 ASN A O 1
ATOM 4811 N N . VAL A 1 605 ? -68.162 -22.245 -0.307 1.00 26.98 605 VAL A N 1
ATOM 4812 C CA . VAL A 1 605 ? -68.946 -21.071 -0.795 1.00 26.98 605 VAL A CA 1
ATOM 4813 C C . VAL A 1 605 ? -68.495 -19.699 -0.235 1.00 26.98 605 VAL A C 1
ATOM 4815 O O . VAL A 1 605 ? -68.737 -19.375 0.919 1.00 26.98 605 VAL A O 1
ATOM 4818 N N . GLU A 1 606 ? -67.653 -18.923 -0.944 1.00 25.89 606 GLU A N 1
ATOM 4819 C CA . GLU A 1 606 ? -67.963 -17.942 -2.031 1.00 25.89 606 GLU A CA 1
ATOM 4820 C C . GLU A 1 606 ? -68.843 -16.743 -1.602 1.00 25.89 606 GLU A C 1
ATOM 4822 O O . GLU A 1 606 ? -69.831 -16.915 -0.904 1.00 25.89 606 GLU A O 1
ATOM 4827 N N . SER A 1 607 ? -68.619 -15.484 -2.013 1.00 26.28 607 SER A N 1
ATOM 4828 C CA . SER A 1 607 ? -67.604 -14.814 -2.870 1.00 26.28 607 SER A CA 1
ATOM 4829 C C . SER A 1 607 ? -67.507 -13.321 -2.421 1.00 26.28 607 SER A C 1
ATOM 4831 O O . SER A 1 607 ? -68.111 -12.976 -1.411 1.00 26.28 607 SER A O 1
ATOM 4833 N N . SER A 1 608 ? -66.814 -12.328 -3.007 1.00 26.02 608 SER A N 1
ATOM 4834 C CA . SER A 1 608 ? -66.114 -12.066 -4.291 1.00 26.02 608 SER A CA 1
ATOM 4835 C C . SER A 1 608 ? -65.063 -10.929 -4.036 1.00 26.02 608 SER A C 1
ATOM 4837 O O . SER A 1 608 ? -64.749 -10.690 -2.876 1.00 26.02 608 SER A O 1
ATOM 4839 N N . SER A 1 609 ? -64.420 -10.175 -4.951 1.00 26.67 609 SER A N 1
ATOM 4840 C CA . SER A 1 609 ? -64.476 -10.007 -6.419 1.00 26.67 609 SER A CA 1
ATOM 4841 C C . SER A 1 609 ? -63.137 -9.489 -7.004 1.00 26.67 609 SER A C 1
ATOM 4843 O O . SER A 1 609 ? -62.554 -8.573 -6.437 1.00 26.67 609 SER A O 1
ATOM 4845 N N . SER A 1 610 ? -62.749 -9.979 -8.196 1.00 24.94 610 SER A N 1
ATOM 4846 C CA . SER A 1 610 ? -61.942 -9.327 -9.274 1.00 24.94 610 SER A CA 1
ATOM 4847 C C . SER A 1 610 ? -60.654 -8.531 -8.922 1.00 24.94 610 SER A C 1
ATOM 4849 O O . SER A 1 610 ? -60.713 -7.507 -8.254 1.00 24.94 610 SER A O 1
ATOM 4851 N N . LYS A 1 611 ? -59.473 -8.811 -9.504 1.00 27.73 611 LYS A N 1
ATOM 4852 C CA . LYS A 1 611 ? -59.145 -8.683 -10.949 1.00 27.73 611 LYS A CA 1
ATOM 4853 C C . LYS A 1 611 ? -57.856 -9.446 -11.351 1.00 27.73 611 LYS A C 1
ATOM 4855 O O . LYS A 1 611 ? -56.972 -9.673 -10.535 1.00 27.73 611 LYS A O 1
ATOM 4860 N N . LYS A 1 612 ? -57.741 -9.764 -12.647 1.00 24.66 612 LYS A N 1
ATOM 4861 C CA . LYS A 1 612 ? -56.584 -10.304 -13.411 1.00 24.66 612 LYS A CA 1
ATOM 4862 C C . LYS A 1 612 ? -56.777 -9.893 -14.893 1.00 24.66 612 LYS A C 1
ATOM 4864 O O . LYS A 1 612 ? -57.907 -9.527 -15.222 1.00 24.66 612 LYS A O 1
ATOM 4869 N N . PRO A 1 613 ? -55.821 -10.111 -15.823 1.00 51.84 613 PRO A N 1
ATOM 4870 C CA . PRO A 1 613 ? -54.344 -10.110 -15.758 1.00 51.84 613 PRO A CA 1
ATOM 4871 C C . PRO A 1 613 ? -53.754 -9.171 -16.862 1.00 51.84 613 PRO A C 1
ATOM 4873 O O . PRO A 1 613 ? -54.514 -8.383 -17.404 1.00 51.84 613 PRO A O 1
ATOM 4876 N N . ILE A 1 614 ? -52.455 -9.252 -17.226 1.00 26.36 614 ILE A N 1
ATOM 4877 C CA . ILE A 1 614 ? -51.931 -9.551 -18.598 1.00 26.36 614 ILE A CA 1
ATOM 4878 C C . ILE A 1 614 ? -50.393 -9.799 -18.561 1.00 26.36 614 ILE A C 1
ATOM 4880 O O . ILE A 1 614 ? -49.625 -9.042 -17.985 1.00 26.36 614 ILE A O 1
ATOM 4884 N N . GLN A 1 615 ? -50.020 -10.911 -19.200 1.00 26.42 615 GLN A N 1
ATOM 4885 C CA . GLN A 1 615 ? -48.750 -11.475 -19.712 1.00 26.42 615 GLN A CA 1
ATOM 4886 C C . GLN A 1 615 ? -47.384 -10.734 -19.680 1.00 26.42 615 GLN A C 1
ATOM 4888 O O . GLN A 1 615 ? -47.193 -9.688 -20.287 1.00 26.42 615 GLN A O 1
ATOM 4893 N N . ASN A 1 616 ? -46.395 -11.474 -19.154 1.00 26.16 616 ASN A N 1
ATOM 4894 C CA . ASN A 1 616 ? -45.152 -11.963 -19.793 1.00 26.16 616 ASN A CA 1
ATOM 4895 C C . ASN A 1 616 ? -44.441 -11.161 -20.904 1.00 26.16 616 ASN A C 1
ATOM 4897 O O . ASN A 1 616 ? -44.956 -11.026 -22.013 1.00 26.16 616 ASN A O 1
ATOM 4901 N N . LEU A 1 617 ? -43.121 -11.014 -20.725 1.00 23.33 617 LEU A N 1
ATOM 4902 C CA . LEU A 1 617 ? -42.148 -11.282 -21.792 1.00 23.33 617 LEU A CA 1
ATOM 4903 C C . LEU A 1 617 ? -40.869 -11.915 -21.214 1.00 23.33 617 LEU A C 1
ATOM 4905 O O . LEU A 1 617 ? -40.278 -11.401 -20.270 1.00 23.33 617 LEU A O 1
ATOM 4909 N N . ILE A 1 618 ? -40.479 -13.069 -21.763 1.00 25.45 618 ILE A N 1
ATOM 4910 C CA . ILE A 1 618 ? -39.273 -13.824 -21.390 1.00 25.45 618 ILE A CA 1
ATOM 4911 C C . ILE A 1 618 ? -38.196 -13.540 -22.434 1.00 25.45 618 ILE A C 1
ATOM 4913 O O . ILE A 1 618 ? -38.433 -13.781 -23.617 1.00 25.45 618 ILE A O 1
ATOM 4917 N N . ILE A 1 619 ? -36.992 -13.162 -22.002 1.00 24.73 619 ILE A N 1
ATOM 4918 C CA . ILE A 1 619 ? -35.765 -13.354 -22.787 1.00 24.73 619 ILE A CA 1
ATOM 4919 C C . ILE A 1 619 ? -34.746 -14.076 -21.900 1.00 24.73 619 ILE A C 1
ATOM 4921 O O . ILE A 1 619 ? -34.559 -13.734 -20.736 1.00 24.73 619 ILE A O 1
ATOM 4925 N N . LYS A 1 620 ? -34.148 -15.137 -22.447 1.00 26.67 620 LYS A N 1
ATOM 4926 C CA . LYS A 1 620 ? -33.179 -16.009 -21.769 1.00 26.67 620 LYS A CA 1
ATOM 4927 C C . LYS A 1 620 ? -31.761 -15.457 -21.923 1.00 26.67 620 LYS A C 1
ATOM 4929 O O . LYS A 1 620 ? -31.429 -14.990 -23.006 1.00 26.67 620 LYS A O 1
ATOM 4934 N N . SER A 1 621 ? -30.913 -15.690 -20.923 1.00 24.34 621 SER A N 1
ATOM 4935 C CA . SER A 1 621 ? -29.462 -15.845 -21.105 1.00 24.34 621 SER A CA 1
ATOM 4936 C C . SER A 1 621 ? -28.920 -16.940 -20.166 1.00 24.34 621 SER A C 1
ATOM 4938 O O . SER A 1 621 ? -29.617 -17.302 -19.214 1.00 24.34 621 SER A O 1
ATOM 4940 N N . PRO A 1 622 ? -27.774 -17.572 -20.489 1.00 30.64 622 PRO A N 1
ATOM 4941 C CA . PRO A 1 622 ? -27.513 -18.955 -20.091 1.00 30.64 622 PRO A CA 1
ATOM 4942 C C . PRO A 1 622 ? -26.655 -19.128 -18.830 1.00 30.64 622 PRO A C 1
ATOM 4944 O O . PRO A 1 622 ? -25.958 -18.225 -18.380 1.00 30.64 622 PRO A O 1
ATOM 4947 N N . GLN A 1 623 ? -26.692 -20.351 -18.297 1.00 24.70 623 GLN A N 1
ATOM 4948 C CA . GLN A 1 623 ? -25.866 -20.807 -17.181 1.00 24.70 623 GLN A CA 1
ATOM 4949 C C . GLN A 1 623 ? -24.374 -20.837 -17.543 1.00 24.70 623 GLN A C 1
ATOM 4951 O O . GLN A 1 623 ? -23.997 -21.442 -18.546 1.00 24.70 623 GLN A O 1
ATOM 4956 N N . ILE A 1 624 ? -23.527 -20.342 -16.640 1.00 25.17 624 ILE A N 1
ATOM 4957 C CA . ILE A 1 624 ? -22.190 -20.902 -16.411 1.00 25.17 624 ILE A CA 1
ATOM 4958 C C . ILE A 1 624 ? -22.113 -21.238 -14.927 1.00 25.17 624 ILE A C 1
ATOM 4960 O O . ILE A 1 624 ? -22.260 -20.371 -14.073 1.00 25.17 624 ILE A O 1
ATOM 4964 N N . ASN A 1 625 ? -21.935 -22.522 -14.634 1.00 23.58 625 ASN A N 1
ATOM 4965 C CA . ASN A 1 625 ? -21.907 -23.060 -13.285 1.00 23.58 625 ASN A CA 1
ATOM 4966 C C . ASN A 1 625 ? -20.573 -23.796 -13.113 1.00 23.58 625 ASN A C 1
ATOM 4968 O O . ASN A 1 625 ? -20.392 -24.841 -13.741 1.00 23.58 625 ASN A O 1
ATOM 4972 N N . LYS A 1 626 ? -19.642 -23.274 -12.300 1.00 26.58 626 LYS A N 1
ATOM 4973 C CA . LYS A 1 626 ? -18.557 -24.082 -11.717 1.00 26.58 626 LYS A CA 1
ATOM 4974 C C . LYS A 1 626 ? -17.836 -23.395 -10.549 1.00 26.58 626 LYS A C 1
ATOM 4976 O O . LYS A 1 626 ? -17.328 -22.295 -10.691 1.00 26.58 626 LYS A O 1
ATOM 4981 N N . GLN A 1 627 ? -17.737 -24.151 -9.453 1.00 24.75 627 GLN A N 1
ATOM 4982 C CA . GLN A 1 627 ? -16.725 -24.071 -8.390 1.00 24.75 627 GLN A CA 1
ATOM 4983 C C . GLN A 1 627 ? -16.567 -22.744 -7.626 1.00 24.75 627 GLN A C 1
ATOM 4985 O O . GLN A 1 627 ? -15.568 -22.050 -7.762 1.00 24.75 627 GLN A O 1
ATOM 4990 N N . ILE A 1 628 ? -17.459 -22.535 -6.653 1.00 25.03 628 ILE A N 1
ATOM 4991 C CA . ILE A 1 628 ? -17.040 -22.112 -5.308 1.00 25.03 628 ILE A CA 1
ATOM 4992 C C . ILE A 1 628 ? -17.649 -23.112 -4.320 1.00 25.03 628 ILE A C 1
ATOM 4994 O O . ILE A 1 628 ? -18.862 -23.143 -4.131 1.00 25.03 628 ILE A O 1
ATOM 4998 N N . SER A 1 629 ? -16.815 -23.973 -3.739 1.00 23.64 629 SER A N 1
ATOM 4999 C CA . SER A 1 629 ? -17.184 -24.848 -2.622 1.00 23.64 629 SER A CA 1
ATOM 5000 C C . SER A 1 629 ? -15.921 -25.194 -1.846 1.00 23.64 629 SER A C 1
ATOM 5002 O O . SER A 1 629 ? -14.960 -25.666 -2.444 1.00 23.64 629 SER A O 1
ATOM 5004 N N . ASN A 1 630 ? -15.995 -25.026 -0.527 1.00 25.59 630 ASN A N 1
ATOM 5005 C CA . ASN A 1 630 ? -15.060 -25.528 0.481 1.00 25.59 630 ASN A CA 1
ATOM 5006 C C . ASN A 1 630 ? -13.672 -24.865 0.488 1.00 25.59 630 ASN A C 1
ATOM 5008 O O . ASN A 1 630 ? -12.770 -25.284 -0.221 1.00 25.59 630 ASN A O 1
ATOM 5012 N N . ASN A 1 631 ? -13.511 -23.895 1.392 1.00 23.66 631 ASN A N 1
ATOM 5013 C CA . ASN A 1 631 ? -12.285 -23.682 2.171 1.00 23.66 631 ASN A CA 1
ATOM 5014 C C . ASN A 1 631 ? -12.664 -23.085 3.542 1.00 23.66 631 ASN A C 1
ATOM 5016 O O . ASN A 1 631 ? -12.325 -21.959 3.886 1.00 23.66 631 ASN A O 1
ATOM 5020 N N . HIS A 1 632 ? -13.419 -23.866 4.320 1.00 26.75 632 HIS A N 1
ATOM 5021 C CA . HIS A 1 632 ? -13.490 -23.722 5.775 1.00 26.75 632 HIS A CA 1
ATOM 5022 C C . HIS A 1 632 ? -12.727 -24.902 6.383 1.00 26.75 632 HIS A C 1
ATOM 5024 O O . HIS A 1 632 ? -13.325 -25.905 6.764 1.00 26.75 632 HIS A O 1
ATOM 5030 N N . GLU A 1 633 ? -11.400 -24.795 6.441 1.00 24.98 633 GLU A N 1
ATOM 5031 C CA . GLU A 1 633 ? -10.592 -25.690 7.269 1.00 24.98 633 GLU A CA 1
ATOM 5032 C C . GLU A 1 633 ? -10.478 -25.109 8.679 1.00 24.98 633 GLU A C 1
ATOM 5034 O O . GLU A 1 633 ? -9.625 -24.277 8.991 1.00 24.98 633 GLU A O 1
ATOM 5039 N N . SER A 1 634 ? -11.372 -25.569 9.550 1.00 27.30 634 SER A N 1
ATOM 5040 C CA . SER A 1 634 ? -11.168 -25.527 10.993 1.00 27.30 634 SER A CA 1
ATOM 5041 C C . SER A 1 634 ? -10.071 -26.533 11.359 1.00 27.30 634 SER A C 1
ATOM 5043 O O . SER A 1 634 ? -10.361 -27.708 11.584 1.00 27.30 634 SER A O 1
ATOM 5045 N N . LEU A 1 635 ? -8.813 -26.091 11.379 1.00 26.17 635 LEU A N 1
ATOM 5046 C CA . LEU A 1 635 ? -7.691 -26.926 11.810 1.00 26.17 635 LEU A CA 1
ATOM 5047 C C . LEU A 1 635 ? -7.576 -26.925 13.338 1.00 26.17 635 LEU A C 1
ATOM 5049 O O . LEU A 1 635 ? -7.406 -25.881 13.970 1.00 26.17 635 LEU A O 1
ATOM 5053 N N . GLU A 1 636 ? -7.693 -28.116 13.921 1.00 25.14 636 GLU A N 1
ATOM 5054 C CA . GLU A 1 636 ? -7.622 -28.343 15.362 1.00 25.14 636 GLU A CA 1
ATOM 5055 C C . GLU A 1 636 ? -6.209 -28.083 15.903 1.00 25.14 636 GLU A C 1
ATOM 5057 O O . GLU A 1 636 ? -5.205 -28.544 15.357 1.00 25.14 636 GLU A O 1
ATOM 5062 N N . ILE A 1 637 ? -6.124 -27.368 17.027 1.00 30.62 637 ILE A N 1
ATOM 5063 C CA . ILE A 1 637 ? -4.862 -27.111 17.728 1.00 30.62 637 ILE A CA 1
ATOM 5064 C C . ILE A 1 637 ? -4.518 -28.345 18.570 1.00 30.62 637 ILE A C 1
ATOM 5066 O O . ILE A 1 637 ? -4.881 -28.403 19.742 1.00 30.62 637 ILE A O 1
ATOM 5070 N N . ASN A 1 638 ? -3.849 -29.336 17.973 1.00 28.70 638 ASN A N 1
ATOM 5071 C CA . ASN A 1 638 ? -3.281 -30.486 18.692 1.00 28.70 638 ASN A CA 1
ATOM 5072 C C . ASN A 1 638 ? -2.168 -31.208 17.903 1.00 28.70 638 ASN A C 1
ATOM 5074 O O . ASN A 1 638 ? -2.223 -32.415 17.714 1.00 28.70 638 ASN A O 1
ATOM 5078 N N . ASP A 1 639 ? -1.122 -30.489 17.489 1.00 28.47 639 ASP A N 1
ATOM 5079 C CA . ASP A 1 639 ? 0.227 -31.077 17.444 1.00 28.47 639 ASP A CA 1
ATOM 5080 C C . ASP A 1 639 ? 1.307 -29.998 17.297 1.00 28.47 639 ASP A C 1
ATOM 5082 O O . ASP A 1 639 ? 1.335 -29.275 16.307 1.00 28.47 639 ASP A O 1
ATOM 5086 N N . LEU A 1 640 ? 2.174 -29.887 18.312 1.00 27.47 640 LEU A N 1
ATOM 5087 C CA . LEU A 1 640 ? 3.562 -29.389 18.270 1.00 27.47 640 LEU A CA 1
ATOM 5088 C C . LEU A 1 640 ? 4.108 -29.330 19.708 1.00 27.47 640 LEU A C 1
ATOM 5090 O O . LEU A 1 640 ? 4.345 -28.274 20.291 1.00 27.47 640 LEU A O 1
ATOM 5094 N N . SER A 1 641 ? 4.318 -30.508 20.301 1.00 27.38 641 SER A N 1
ATOM 5095 C CA . SER A 1 641 ? 5.165 -30.645 21.489 1.00 27.38 641 SER A CA 1
ATOM 5096 C C . SER A 1 641 ? 6.353 -31.552 21.164 1.00 27.38 641 SER A C 1
ATOM 5098 O O . SER A 1 641 ? 6.161 -32.615 20.577 1.00 27.38 641 SER A O 1
ATOM 5100 N N . LYS A 1 642 ? 7.555 -31.135 21.608 1.00 27.25 642 LYS A N 1
ATOM 5101 C CA . LYS A 1 642 ? 8.900 -31.749 21.442 1.00 27.25 642 LYS A CA 1
ATOM 5102 C C . LYS A 1 642 ? 9.744 -31.253 20.253 1.00 27.25 642 LYS A C 1
ATOM 5104 O O . LYS A 1 642 ? 9.752 -31.873 19.202 1.00 27.25 642 LYS A O 1
ATOM 5109 N N . THR A 1 643 ? 10.597 -30.265 20.531 1.00 26.58 643 THR A N 1
ATOM 5110 C CA . THR A 1 643 ? 12.074 -30.333 20.382 1.00 26.58 643 THR A CA 1
ATOM 5111 C C . THR A 1 643 ? 12.656 -29.222 21.263 1.00 26.58 643 THR A C 1
ATOM 5113 O O . THR A 1 643 ? 12.411 -28.050 21.013 1.00 26.58 643 THR A O 1
ATOM 5116 N N . GLN A 1 644 ? 13.127 -29.554 22.463 1.00 26.14 644 GLN A N 1
ATOM 5117 C CA . GLN A 1 644 ? 14.546 -29.743 22.800 1.00 26.14 644 GLN A CA 1
ATOM 5118 C C . GLN A 1 644 ? 15.366 -28.439 22.886 1.00 26.14 644 GLN A C 1
ATOM 5120 O O . GLN A 1 644 ? 15.792 -27.867 21.889 1.00 26.14 644 GLN A O 1
ATOM 5125 N N . ASP A 1 645 ? 15.583 -28.040 24.140 1.00 26.02 645 ASP A N 1
ATOM 5126 C CA . ASP A 1 645 ? 16.555 -27.063 24.639 1.00 26.02 645 ASP A CA 1
ATOM 5127 C C . ASP A 1 645 ? 17.963 -27.276 24.053 1.00 26.02 645 ASP A C 1
ATOM 5129 O O . ASP A 1 645 ? 18.450 -28.405 23.983 1.00 26.02 645 ASP A O 1
ATOM 5133 N N . ASN A 1 646 ? 18.608 -26.171 23.673 1.00 26.45 646 ASN A N 1
ATOM 5134 C CA . ASN A 1 646 ? 20.062 -26.045 23.603 1.00 26.45 646 ASN A CA 1
ATOM 5135 C C . ASN A 1 646 ? 20.451 -24.577 23.830 1.00 26.45 646 ASN A C 1
ATOM 5137 O O . ASN A 1 646 ? 20.711 -23.798 22.912 1.00 26.45 646 ASN A O 1
ATOM 5141 N N . SER A 1 647 ? 20.453 -24.198 25.099 1.00 26.86 647 SER A N 1
ATOM 5142 C CA . SER A 1 647 ? 20.961 -22.924 25.597 1.00 26.86 647 SER A CA 1
ATOM 5143 C C . SER A 1 647 ? 22.494 -22.811 25.504 1.00 26.86 647 SER A C 1
ATOM 5145 O O . SER A 1 647 ? 23.214 -23.657 26.025 1.00 26.86 647 SER A O 1
ATOM 5147 N N . GLN A 1 648 ? 23.001 -21.710 24.926 1.00 26.89 648 GLN A N 1
ATOM 5148 C CA . GLN A 1 648 ? 24.071 -20.886 25.527 1.00 26.89 648 GLN A CA 1
ATOM 5149 C C . GLN A 1 648 ? 24.297 -19.559 24.760 1.00 26.89 648 GLN A C 1
ATOM 5151 O O . GLN A 1 648 ? 24.353 -19.574 23.531 1.00 26.89 648 GLN A O 1
ATOM 5156 N N . PRO A 1 649 ? 24.446 -18.408 25.452 1.00 30.25 649 PRO A N 1
ATOM 5157 C CA . PRO A 1 649 ? 24.647 -17.102 24.821 1.00 30.25 649 PRO A CA 1
ATOM 5158 C C . PRO A 1 649 ? 26.129 -16.695 24.738 1.00 30.25 649 PRO A C 1
ATOM 5160 O O . PRO A 1 649 ? 26.928 -17.017 25.617 1.00 30.25 649 PRO A O 1
ATOM 5163 N N . LEU A 1 650 ? 26.487 -15.897 23.725 1.00 28.78 650 LEU A N 1
ATOM 5164 C CA . LEU A 1 650 ? 27.798 -15.245 23.628 1.00 28.78 650 LEU A CA 1
ATOM 5165 C C . LEU A 1 650 ? 27.728 -13.795 24.128 1.00 28.78 650 LEU A C 1
ATOM 5167 O O . LEU A 1 650 ? 27.158 -12.923 23.476 1.00 28.78 650 LEU A O 1
ATOM 5171 N N . GLU A 1 651 ? 28.352 -13.534 25.279 1.00 26.33 651 GLU A N 1
ATOM 5172 C CA . GLU A 1 651 ? 28.541 -12.180 25.808 1.00 26.33 651 GLU A CA 1
ATOM 5173 C C . GLU A 1 651 ? 29.415 -11.317 24.879 1.00 26.33 651 GLU A C 1
ATOM 5175 O O . GLU A 1 651 ? 30.533 -11.706 24.530 1.00 26.33 651 GLU A O 1
ATOM 5180 N N . LYS A 1 652 ? 29.010 -10.063 24.634 1.00 28.02 652 LYS A N 1
ATOM 5181 C CA . LYS A 1 652 ? 29.962 -8.953 24.461 1.00 28.02 652 LYS A CA 1
ATOM 5182 C C . LYS A 1 652 ? 29.541 -7.749 25.296 1.00 28.02 652 LYS A C 1
ATOM 5184 O O . LYS A 1 652 ? 28.524 -7.113 25.049 1.00 28.02 652 LYS A O 1
ATOM 5189 N N . LYS A 1 653 ? 30.362 -7.460 26.305 1.00 26.09 653 LYS A N 1
ATOM 5190 C CA . LYS A 1 653 ? 30.216 -6.340 27.239 1.00 26.09 653 LYS A CA 1
ATOM 5191 C C . LYS A 1 653 ? 30.641 -5.030 26.579 1.00 26.09 653 LYS A C 1
ATOM 5193 O O . LYS A 1 653 ? 31.771 -4.943 26.109 1.00 26.09 653 LYS A O 1
ATOM 5198 N N . TYR A 1 654 ? 29.808 -3.999 26.690 1.00 27.67 654 TYR A N 1
ATOM 5199 C CA . TYR A 1 654 ? 30.266 -2.609 26.728 1.00 27.67 654 TYR A CA 1
ATOM 5200 C C . TYR A 1 654 ? 29.601 -1.897 27.904 1.00 27.67 654 TYR A C 1
ATOM 5202 O O . TYR A 1 654 ? 28.406 -1.625 27.906 1.00 27.67 654 TYR A O 1
ATOM 5210 N N . THR A 1 655 ? 30.396 -1.649 28.940 1.00 23.33 655 THR A N 1
ATOM 5211 C CA . THR A 1 655 ? 30.024 -0.863 30.117 1.00 23.33 655 THR A CA 1
ATOM 5212 C C . THR A 1 655 ? 30.146 0.625 29.823 1.00 23.33 655 THR A C 1
ATOM 5214 O O . THR A 1 655 ? 31.221 1.076 29.428 1.00 23.33 655 THR A O 1
ATOM 5217 N N . VAL A 1 656 ? 29.107 1.394 30.144 1.00 26.86 656 VAL A N 1
ATOM 5218 C CA . VAL A 1 656 ? 29.238 2.818 30.474 1.00 26.86 656 VAL A CA 1
ATOM 5219 C C . VAL A 1 656 ? 28.559 3.027 31.820 1.00 26.86 656 VAL A C 1
ATOM 5221 O O . VAL A 1 656 ? 27.359 2.805 31.962 1.00 26.86 656 VAL A O 1
ATOM 5224 N N . GLU A 1 657 ? 29.342 3.407 32.825 1.00 24.58 657 GLU A N 1
ATOM 5225 C CA . GLU A 1 657 ? 28.803 3.848 34.106 1.00 24.58 657 GLU A CA 1
ATOM 5226 C C . GLU A 1 657 ? 28.171 5.233 33.941 1.00 24.58 657 GLU A C 1
ATOM 5228 O O . GLU A 1 657 ? 28.801 6.140 33.402 1.00 24.58 657 GLU A O 1
ATOM 5233 N N . ASN A 1 658 ? 26.986 5.439 34.511 1.00 26.84 658 ASN A N 1
ATOM 5234 C CA . ASN A 1 658 ? 26.710 6.701 35.186 1.00 26.84 658 ASN A CA 1
ATOM 5235 C C . ASN A 1 658 ? 25.724 6.481 36.331 1.00 26.84 658 ASN A C 1
ATOM 5237 O O . ASN A 1 658 ? 24.595 6.035 36.141 1.00 26.84 658 ASN A O 1
ATOM 5241 N N . LYS A 1 659 ? 26.193 6.773 37.545 1.00 25.36 659 LYS A N 1
ATOM 5242 C CA . LYS A 1 659 ? 25.383 6.776 38.761 1.00 25.36 659 LYS A CA 1
ATOM 5243 C C . LYS A 1 659 ? 24.654 8.109 38.853 1.00 25.36 659 LYS A C 1
ATOM 5245 O O . LYS A 1 659 ? 25.314 9.144 38.811 1.00 25.36 659 LYS A O 1
ATOM 5250 N N . GLN A 1 660 ? 23.360 8.085 39.147 1.00 26.38 660 GLN A N 1
ATOM 5251 C CA . GLN A 1 660 ? 22.789 9.090 40.039 1.00 26.38 660 GLN A CA 1
ATOM 5252 C C . GLN A 1 660 ? 21.625 8.509 40.842 1.00 26.38 660 GLN A C 1
ATOM 5254 O O . GLN A 1 660 ? 21.076 7.463 40.501 1.00 26.38 660 GLN A O 1
ATOM 5259 N N . GLU A 1 661 ? 21.391 9.102 42.007 1.00 25.91 661 GLU A N 1
ATOM 5260 C CA . GLU A 1 661 ? 20.820 8.410 43.160 1.00 25.91 661 GLU A CA 1
ATOM 5261 C C . GLU A 1 661 ? 19.290 8.453 43.195 1.00 25.91 661 GLU A C 1
ATOM 5263 O O . GLU A 1 661 ? 18.659 9.435 42.813 1.00 25.91 661 GLU A O 1
ATOM 5268 N N . VAL A 1 662 ? 18.695 7.382 43.725 1.00 26.70 662 VAL A N 1
ATOM 5269 C CA . VAL A 1 662 ? 17.272 7.341 44.065 1.00 26.70 662 VAL A CA 1
ATOM 5270 C C . VAL A 1 662 ? 17.065 8.074 45.389 1.00 26.70 662 VAL A C 1
ATOM 5272 O O . VAL A 1 662 ? 17.525 7.604 46.429 1.00 26.70 662 VAL A O 1
ATOM 5275 N N . SER A 1 663 ? 16.306 9.169 45.376 1.00 25.88 663 SER A N 1
ATOM 5276 C CA . SER A 1 663 ? 15.682 9.721 46.583 1.00 25.88 663 SER A CA 1
ATOM 5277 C C . SER A 1 663 ? 14.166 9.569 46.487 1.00 25.88 663 SER A C 1
ATOM 5279 O O . SER A 1 663 ? 13.511 10.268 45.714 1.00 25.88 663 SER A O 1
ATOM 5281 N N . ASN A 1 664 ? 13.608 8.658 47.283 1.00 27.83 664 ASN A N 1
ATOM 5282 C CA . ASN A 1 664 ? 12.171 8.620 47.534 1.00 27.83 664 ASN A CA 1
ATOM 5283 C C . ASN A 1 664 ? 11.742 9.915 48.232 1.00 27.83 664 ASN A C 1
ATOM 5285 O O . ASN A 1 664 ? 12.317 10.230 49.267 1.00 27.83 664 ASN A O 1
ATOM 5289 N N . GLU A 1 665 ? 10.684 10.569 47.751 1.00 27.19 665 GLU A N 1
ATOM 5290 C CA . GLU A 1 665 ? 9.598 11.064 48.611 1.00 27.19 665 GLU A CA 1
ATOM 5291 C C . GLU A 1 665 ? 8.394 11.514 47.767 1.00 27.19 665 GLU A C 1
ATOM 5293 O O . GLU A 1 665 ? 8.461 12.469 46.999 1.00 27.19 665 GLU A O 1
ATOM 5298 N N . ASN A 1 666 ? 7.271 10.808 47.924 1.00 28.53 666 ASN A N 1
ATOM 5299 C CA . ASN A 1 666 ? 5.955 11.242 47.462 1.00 28.53 666 ASN A CA 1
ATOM 5300 C C . ASN A 1 666 ? 5.202 11.803 48.670 1.00 28.53 666 ASN A C 1
ATOM 5302 O O . ASN A 1 666 ? 4.931 11.069 49.626 1.00 28.53 666 ASN A O 1
ATOM 5306 N N . PRO A 1 667 ? 4.840 13.086 48.616 1.00 29.03 667 PRO A N 1
ATOM 5307 C CA . PRO A 1 667 ? 3.470 13.439 48.956 1.00 29.03 667 PRO A CA 1
ATOM 5308 C C . PRO A 1 667 ? 2.889 14.436 47.943 1.00 29.03 667 PRO A C 1
ATOM 5310 O O . PRO A 1 667 ? 3.512 15.450 47.665 1.00 29.03 667 PRO A O 1
ATOM 5313 N N . TYR A 1 668 ? 1.675 14.190 47.443 1.00 26.30 668 TYR A N 1
ATOM 5314 C CA . TYR A 1 668 ? 0.527 15.117 47.545 1.00 26.30 668 TYR A CA 1
ATOM 5315 C C . TYR A 1 668 ? -0.698 14.565 46.800 1.00 26.30 668 TYR A C 1
ATOM 5317 O O . TYR A 1 668 ? -0.922 14.815 45.621 1.00 26.30 668 TYR A O 1
ATOM 5325 N N . PHE A 1 669 ? -1.551 13.861 47.545 1.00 26.70 669 PHE A N 1
ATOM 5326 C CA . PHE A 1 669 ? -2.892 13.466 47.118 1.00 26.70 669 PHE A CA 1
ATOM 5327 C C . PHE A 1 669 ? -3.899 14.152 48.053 1.00 26.70 669 PHE A C 1
ATOM 5329 O O . PHE A 1 669 ? -4.100 13.652 49.162 1.00 26.70 669 PHE A O 1
ATOM 5336 N N . LYS A 1 670 ? -4.484 15.306 47.668 1.00 24.11 670 LYS A N 1
ATOM 5337 C CA . LYS A 1 670 ? -5.742 15.852 48.246 1.00 24.11 670 LYS A CA 1
ATOM 5338 C C . LYS A 1 670 ? -6.179 17.216 47.682 1.00 24.11 670 LYS A C 1
ATOM 5340 O O . LYS A 1 670 ? -5.478 18.198 47.883 1.00 24.11 670 LYS A O 1
ATOM 5345 N N . TYR A 1 671 ? -7.421 17.251 47.175 1.00 26.92 671 TYR A N 1
ATOM 5346 C CA . TYR A 1 671 ? -8.219 18.430 46.776 1.00 26.92 671 TYR A CA 1
ATOM 5347 C C . TYR A 1 671 ? -7.614 19.267 45.616 1.00 26.92 671 TYR A C 1
ATOM 5349 O O . TYR A 1 671 ? -6.410 19.423 45.517 1.00 26.92 671 TYR A O 1
ATOM 5357 N N . GLY A 1 672 ? -8.367 19.840 44.676 1.00 22.36 672 GLY A N 1
ATOM 5358 C CA . GLY A 1 672 ? -9.820 19.948 44.532 1.00 22.36 672 GLY A CA 1
ATOM 5359 C C . GLY A 1 672 ? -10.237 21.403 44.262 1.00 22.36 672 GLY A C 1
ATOM 5360 O O . GLY A 1 672 ? -9.873 22.274 45.041 1.00 22.36 672 GLY A O 1
ATOM 5361 N N . LEU A 1 673 ? -11.071 21.601 43.229 1.00 23.83 673 LEU A N 1
ATOM 5362 C CA . LEU A 1 673 ? -11.778 22.827 42.792 1.00 23.83 673 LEU A CA 1
ATOM 5363 C C . LEU A 1 673 ? -11.100 23.796 41.787 1.00 23.83 673 LEU A C 1
ATOM 5365 O O . LEU A 1 673 ? -10.152 24.500 42.099 1.00 23.83 673 LEU A O 1
ATOM 5369 N N . ILE A 1 674 ? -11.789 23.918 40.640 1.00 24.45 674 ILE A N 1
ATOM 5370 C CA . ILE A 1 674 ? -12.297 25.151 39.993 1.00 24.45 674 ILE A CA 1
ATOM 5371 C C . ILE A 1 674 ? -11.297 26.260 39.614 1.00 24.45 674 ILE A C 1
ATOM 5373 O O . ILE A 1 674 ? -10.833 27.022 40.456 1.00 24.45 674 ILE A O 1
ATOM 5377 N N . VAL A 1 675 ? -11.233 26.533 38.304 1.00 24.45 675 VAL A N 1
ATOM 5378 C CA . VAL A 1 675 ? -11.175 27.908 37.776 1.00 24.45 675 VAL A CA 1
ATOM 5379 C C . VAL A 1 675 ? -12.305 28.090 36.760 1.00 24.45 675 VAL A C 1
ATOM 5381 O O . VAL A 1 675 ? -12.468 27.278 35.854 1.00 24.45 675 VAL A O 1
ATOM 5384 N N . ALA A 1 676 ? -13.090 29.156 36.920 1.00 23.42 676 ALA A N 1
ATOM 5385 C CA . ALA A 1 676 ? -14.135 29.567 35.989 1.00 23.42 676 ALA A CA 1
ATOM 5386 C C . ALA A 1 676 ? -14.004 31.069 35.694 1.00 23.42 676 ALA A C 1
ATOM 5388 O O . ALA A 1 676 ? -13.870 31.865 36.621 1.00 23.42 676 ALA A O 1
ATOM 5389 N N . GLY A 1 677 ? -14.102 31.440 34.412 1.00 23.33 677 GLY A N 1
ATOM 5390 C CA . GLY A 1 677 ? -14.050 32.825 33.921 1.00 23.33 677 GLY A CA 1
ATOM 5391 C C . GLY A 1 677 ? -12.635 33.435 33.870 1.00 23.33 677 GLY A C 1
ATOM 5392 O O . GLY A 1 677 ? -11.796 33.150 34.711 1.00 23.33 677 GLY A O 1
ATOM 5393 N N . GLY A 1 678 ? -12.298 34.303 32.913 1.00 22.62 678 GLY A N 1
ATOM 5394 C CA . GLY A 1 678 ? -13.089 34.829 31.795 1.00 22.62 678 GLY A CA 1
ATOM 5395 C C . GLY A 1 678 ? -12.689 36.271 31.437 1.00 22.62 678 GLY A C 1
ATOM 5396 O O . GLY A 1 678 ? -12.070 36.956 32.241 1.00 22.62 678 GLY A O 1
ATOM 5397 N N . VAL A 1 679 ? -13.143 36.737 30.267 1.00 24.12 679 VAL A N 1
ATOM 5398 C CA . VAL A 1 679 ? -13.054 38.121 29.735 1.00 24.12 679 VAL A CA 1
ATOM 5399 C C . VAL A 1 679 ? -11.743 38.526 29.035 1.00 24.12 679 VAL A C 1
ATOM 5401 O O . VAL A 1 679 ? -10.754 38.931 29.636 1.00 24.12 679 VAL A O 1
ATOM 5404 N N . VAL A 1 680 ? -11.837 38.558 27.703 1.00 25.92 680 VAL A N 1
ATOM 5405 C CA . VAL A 1 680 ? -11.023 39.370 26.784 1.00 25.92 680 VAL A CA 1
ATOM 5406 C C . VAL A 1 680 ? -11.578 40.799 26.734 1.00 25.92 680 VAL A C 1
ATOM 5408 O O . VAL A 1 680 ? -12.762 40.943 26.446 1.00 25.92 680 VAL A O 1
ATOM 5411 N N . VAL A 1 681 ? -10.739 41.842 26.868 1.00 25.05 681 VAL A N 1
ATOM 5412 C CA . VAL A 1 681 ? -10.967 43.169 26.241 1.00 25.05 681 VAL A CA 1
ATOM 5413 C C . VAL A 1 681 ? -9.637 43.830 25.826 1.00 25.05 681 VAL A C 1
ATOM 5415 O O . VAL A 1 681 ? -8.770 44.080 26.652 1.00 25.05 681 VAL A O 1
ATOM 5418 N N . LEU A 1 682 ? -9.552 44.116 24.520 1.00 23.50 682 LEU A N 1
ATOM 5419 C CA . LEU A 1 682 ? -8.744 45.081 23.746 1.00 23.50 682 LEU A CA 1
ATOM 5420 C C . LEU A 1 682 ? -7.665 45.975 24.405 1.00 23.50 682 LEU A C 1
ATOM 5422 O O . LEU A 1 682 ? -7.896 46.623 25.420 1.00 23.50 682 LEU A O 1
ATOM 5426 N N . GLY A 1 683 ? -6.606 46.256 23.622 1.00 23.06 683 GLY A N 1
ATOM 5427 C CA . GLY A 1 683 ? -5.916 47.557 23.693 1.00 23.06 683 GLY A CA 1
ATOM 5428 C C . GLY A 1 683 ? -4.525 47.655 23.049 1.00 23.06 683 GLY A C 1
ATOM 5429 O O . GLY A 1 683 ? -3.529 47.730 23.759 1.00 23.06 683 GLY A O 1
ATOM 5430 N N . MET A 1 684 ? -4.420 47.736 21.715 1.00 23.83 684 MET A N 1
ATOM 5431 C CA . MET A 1 684 ? -3.179 48.237 21.088 1.00 23.83 684 MET A CA 1
ATOM 5432 C C . MET A 1 684 ? -2.966 49.721 21.454 1.00 23.83 684 MET A C 1
ATOM 5434 O O . MET A 1 684 ? -3.939 50.466 21.385 1.00 23.83 684 MET A O 1
ATOM 5438 N N . LEU A 1 685 ? -1.725 50.169 21.734 1.00 24.34 685 LEU A N 1
ATOM 5439 C CA . LEU A 1 685 ? -0.959 51.133 20.898 1.00 24.34 685 LEU A CA 1
ATOM 5440 C C . LEU A 1 685 ? 0.304 51.728 21.601 1.00 24.34 685 LEU A C 1
ATOM 5442 O O . LEU A 1 685 ? 0.205 52.520 22.526 1.00 24.34 685 LEU A O 1
ATOM 5446 N N . LYS A 1 686 ? 1.485 51.411 21.047 1.00 24.94 686 LYS A N 1
ATOM 5447 C CA . LYS A 1 686 ? 2.713 52.236 20.856 1.00 24.94 686 LYS A CA 1
ATOM 5448 C C . LYS A 1 686 ? 3.297 53.170 21.959 1.00 24.94 686 LYS A C 1
ATOM 5450 O O . LYS A 1 686 ? 2.801 54.261 22.192 1.00 24.94 686 LYS A O 1
ATOM 5455 N N . VAL A 1 687 ? 4.580 52.875 22.240 1.00 24.31 687 VAL A N 1
ATOM 5456 C CA . VAL A 1 687 ? 5.769 53.777 22.149 1.00 24.31 687 VAL A CA 1
ATOM 5457 C C . VAL A 1 687 ? 6.146 54.700 23.328 1.00 24.31 687 VAL A C 1
ATOM 5459 O O . VAL A 1 687 ? 5.374 55.533 23.777 1.00 24.31 687 VAL A O 1
ATOM 5462 N N . ALA A 1 688 ? 7.454 54.633 23.650 1.00 24.53 688 ALA A N 1
ATOM 5463 C CA . ALA A 1 688 ? 8.244 55.449 24.589 1.00 24.53 688 ALA A CA 1
ATOM 5464 C C . ALA A 1 688 ? 7.894 55.235 26.082 1.00 24.53 688 ALA A C 1
ATOM 5466 O O . ALA A 1 688 ? 6.741 55.097 26.451 1.00 24.53 688 ALA A O 1
ATOM 5467 N N . ILE A 1 689 ? 8.854 55.160 27.008 1.00 29.45 689 ILE A N 1
ATOM 5468 C CA . ILE A 1 689 ? 10.130 55.889 27.067 1.00 29.45 689 ILE A CA 1
ATOM 5469 C C . ILE A 1 689 ? 11.323 54.953 27.338 1.00 29.45 689 ILE A C 1
ATOM 5471 O O . ILE A 1 689 ? 11.317 54.146 28.262 1.00 29.45 689 ILE A O 1
ATOM 5475 N N . SER A 1 690 ? 12.376 55.112 26.532 1.00 25.69 690 SER A N 1
ATOM 5476 C CA . SER A 1 690 ? 13.726 54.602 26.813 1.00 25.69 690 SER A CA 1
ATOM 5477 C C . SER A 1 690 ? 14.464 55.548 27.772 1.00 25.69 690 SER A C 1
ATOM 5479 O O . SER A 1 690 ? 14.118 56.722 27.849 1.00 25.69 690 SER A O 1
ATOM 5481 N N . ILE A 1 691 ? 15.559 55.068 28.377 1.00 30.61 691 ILE A N 1
ATOM 5482 C CA . ILE A 1 691 ? 16.492 55.782 29.274 1.00 30.61 691 ILE A CA 1
ATOM 5483 C C . ILE A 1 691 ? 16.048 55.795 30.749 1.00 30.61 691 ILE A C 1
ATOM 5485 O O . ILE A 1 691 ? 15.328 56.684 31.177 1.00 30.61 691 ILE A O 1
ATOM 5489 N N . PHE A 1 692 ? 16.653 54.919 31.564 1.00 33.56 692 PHE A N 1
ATOM 5490 C CA . PHE A 1 692 ? 17.670 55.371 32.530 1.00 33.56 692 PHE A CA 1
ATOM 5491 C C . PHE A 1 692 ? 18.643 54.241 32.950 1.00 33.56 692 PHE A C 1
ATOM 5493 O O . PHE A 1 692 ? 18.288 53.334 33.683 1.00 33.56 692 PHE A O 1
ATOM 5500 N N . ARG A 1 693 ? 19.888 54.360 32.453 1.00 33.72 693 ARG A N 1
ATOM 5501 C CA . ARG A 1 693 ? 21.204 53.904 32.982 1.00 33.72 693 ARG A CA 1
ATOM 5502 C C . ARG A 1 693 ? 21.318 52.495 33.616 1.00 33.72 693 ARG A C 1
ATOM 5504 O O . ARG A 1 693 ? 20.779 52.237 34.676 1.00 33.72 693 ARG A O 1
ATOM 5511 N N . LYS A 1 694 ? 22.036 51.542 33.001 1.00 35.34 694 LYS A N 1
ATOM 5512 C CA . LYS A 1 694 ? 23.520 51.374 32.937 1.00 35.34 694 LYS A CA 1
ATOM 5513 C C . LYS A 1 694 ? 24.253 51.239 34.290 1.00 35.34 694 LYS A C 1
ATOM 5515 O O . LYS A 1 694 ? 24.421 52.237 34.979 1.00 35.34 694 LYS A O 1
ATOM 5520 N N . LYS A 1 695 ? 24.901 50.070 34.434 1.00 38.25 695 LYS A N 1
ATOM 5521 C CA . LYS A 1 695 ? 26.143 49.755 35.177 1.00 38.25 695 LYS A CA 1
ATOM 5522 C C . LYS A 1 695 ? 26.133 49.879 36.711 1.00 38.25 695 LYS A C 1
ATOM 5524 O O . LYS A 1 695 ? 26.346 50.965 37.241 1.00 38.25 695 LYS A O 1
ATOM 5529 N N . ALA A 1 696 ? 26.158 48.726 37.378 1.00 40.25 696 ALA A N 1
ATOM 5530 C CA . ALA A 1 696 ? 27.437 48.148 37.807 1.00 40.25 696 ALA A CA 1
ATOM 5531 C C . ALA A 1 696 ? 27.575 46.769 37.142 1.00 40.25 696 ALA A C 1
ATOM 5533 O O . ALA A 1 696 ? 26.511 46.136 36.966 1.00 40.25 696 ALA A O 1
#

Foldseek 3Di:
DVVVVVVVVVVVVVVVVVVVVVVVVVLLVVLLVLLQQLLQVPQEDEALLVLLLNVLSVHQDQPGHDYPPLQPDPLLPDDLLRLLSSLLSCLSNLHHCCCRPLFNSLVSNVVQQDPQRAGDDPDDDDFLQRLLSVLLSCLLNVNPSNVSVLVVSLVRQDPQLATDDPPFGFLLSLLSNLLSCLSPPCPVCVVSSVSSLVSQLVQQDQQRFGARHPPGDGFLSSLLSNLSSCCSNPVPCLVDCVSPHPNHHSLVVSCVQADPSSAGGDPDGDPSSRSSNSQRSSCNVPNRSSVVSSVSSVVSVVVVLVVLVVVLVVLLVLLLVLLLVPQEDDDLLNLLLCLLSVHQPVSHDYDPLLPDPLVPDDLLRLLSSLLSCLSVLHACCQRVHHNSLVVSVVQQDPQLQRDDPDPRFLLRLLSSLLSCLLLVHPSNVSVLVSSLVQADPQLAGGPRPDHDLLSLLSNLLSNLSVPCPVSVVSNVSSLSSQLVQADSSLFGWDPDPDDTDDRFLSNLLSNLNSCCSNPVPCQCVQVSHNCSSVSSSVQAAPSSAGDGHPGHHDPVSSSSNSSRSSCNPPNHSSVVSSVSSVVVVVVPPPPPDPDDDDDDDDDDDDDDDDDDDDDDDDDDDDDDDDDDDDDPDPDDPDDDDDDDDDDDDDDDDDDDDDDDDDDDDDDDDDDDDDDDDDDDDDDDDDDDDDDDDDDD

Organism: NCBI:txid100884

Radius of gyration: 36.65 Å; chains: 1; bounding box: 106×88×117 Å